Protein AF-0000000075246283 (afdb_homodimer)

pLDDT: mean 89.33, std 13.68, range [34.28, 98.88]

Secondary structure (DSSP, 8-state):
-EEETTEEEBP--GGGGGSHHHHHHHHHHHHT--HHHHHHHHHTHHHHGGGHHHHHHHHHHHHHTBHHHHGGGSSPPTTS-TTS----SSGGG--TTSHHHHHHHHHHHHHHHHHHH----STT-HHHHHHHHHHHHTBTS-SSGGGTTSPP-B--HHHHHHHHHHHHHHHHHHHHH-TT--HHHHHHHHHHHHHHHHHHHHHHHTTTB-----/-EEETTEEEBP--GGGGGSHHHHHHHHHHHHT--HHHHHHHHHTHHHHGGGHHHHHHHHHHHHHTBHHHHGGGSSPPTT--TTS----SSGGG--TTSHHHHHHHHHHHHHHHHHHH----STT-HHHHHHHHHHHHTBTS-SSGGGTTSPP-B--HHHHHHHHHHHHHHHHHHHHH-TT--HHHHHHHHHHHHHHHHHHHHHHHTTTB-----

Nearest PDB structures (foldseek):
  3zh0-assembly2_D  TM=7.735E-01  e=6.546E-05  Methanosarcina acetivorans C2A
  3zjl-assembly1_B  TM=7.584E-01  e=5.214E-05  Methanosarcina acetivorans
  2vee-assembly2_B  TM=7.796E-01  e=9.860E-05  Methanosarcina acetivorans
  3qzz-assembly1_A-2  TM=7.959E-01  e=1.702E-04  Methanosarcina acetivorans
  4uiq-assembly2_A  TM=7.794E-01  e=7.437E-03  Bordetella pertussis Tohama I

Organism: NCBI:txid1955775

Structure (mmCIF, N/CA/C/O backbone):
data_AF-0000000075246283-model_v1
#
loop_
_entity.id
_entity.type
_entity.pdbx_description
1 polymer 'Globin-sensor domain-containing protein'
#
loop_
_atom_site.group_PDB
_atom_site.id
_atom_site.type_symbol
_atom_site.label_atom_id
_atom_site.label_alt_id
_atom_site.label_comp_id
_atom_site.label_asym_id
_atom_site.label_entity_id
_atom_site.label_seq_id
_atom_site.pdbx_PDB_ins_code
_atom_site.Cartn_x
_atom_site.Cartn_y
_atom_site.Cartn_z
_atom_site.occupancy
_atom_site.B_iso_or_equiv
_atom_site.auth_seq_id
_atom_site.auth_comp_id
_atom_site.auth_asym_id
_atom_site.auth_atom_id
_atom_site.pdbx_PDB_model_num
ATOM 1 N N . MET A 1 1 ? -0.296 -26.469 11.656 1 35.47 1 MET A N 1
ATOM 2 C CA . MET A 1 1 ? 0.487 -26.328 10.43 1 35.47 1 MET A CA 1
ATOM 3 C C . MET A 1 1 ? 0.631 -27.672 9.719 1 35.47 1 MET A C 1
ATOM 5 O O . MET A 1 1 ? 1.103 -28.641 10.305 1 35.47 1 MET A O 1
ATOM 9 N N . THR A 1 2 ? -0.281 -28 8.938 1 34.53 2 THR A N 1
ATOM 10 C CA . THR A 1 2 ? -0.18 -29.297 8.281 1 34.53 2 THR A CA 1
ATOM 11 C C . THR A 1 2 ? 0.897 -29.266 7.195 1 34.53 2 THR A C 1
ATOM 13 O O . THR A 1 2 ? 0.958 -28.344 6.395 1 34.53 2 THR A O 1
ATOM 16 N N . VAL A 1 3 ? 2.07 -29.891 7.414 1 41.59 3 VAL A N 1
ATOM 17 C CA . VAL A 1 3 ? 3.131 -30.078 6.43 1 41.59 3 VAL A CA 1
ATOM 18 C C . VAL A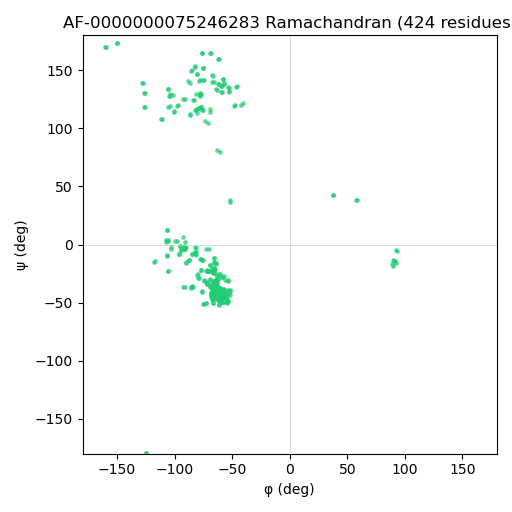 1 3 ? 2.615 -30.953 5.285 1 41.59 3 VAL A C 1
ATOM 20 O O . VAL A 1 3 ? 2.232 -32.094 5.492 1 41.59 3 VAL A O 1
ATOM 23 N N . ILE A 1 4 ? 1.888 -30.484 4.293 1 43.34 4 ILE A N 1
ATOM 24 C CA . ILE A 1 4 ? 1.606 -31.281 3.1 1 43.34 4 ILE A CA 1
ATOM 25 C C . ILE A 1 4 ? 2.725 -31.078 2.078 1 43.34 4 ILE A C 1
ATOM 27 O O . ILE A 1 4 ? 3.115 -29.953 1.78 1 43.34 4 ILE A O 1
ATOM 31 N N . THR A 1 5 ? 3.119 -32.312 1.362 1 48 5 THR A N 1
ATOM 32 C CA . THR A 1 5 ? 4.078 -32.5 0.28 1 48 5 THR A CA 1
ATOM 33 C C . THR A 1 5 ? 5.293 -31.594 0.461 1 48 5 THR A C 1
ATOM 35 O O . THR A 1 5 ? 5.695 -30.906 -0.47 1 48 5 THR A O 1
ATOM 38 N N . GLY A 1 6 ? 5.812 -31.484 1.699 1 59.97 6 GLY A N 1
ATOM 39 C CA . GLY A 1 6 ? 7.066 -30.812 1.988 1 59.97 6 GLY A CA 1
ATOM 40 C C . GLY A 1 6 ? 6.902 -29.328 2.266 1 59.97 6 GLY A C 1
ATOM 41 O O . GLY A 1 6 ? 7.875 -28.625 2.568 1 59.97 6 GLY A O 1
ATOM 42 N N . ARG A 1 7 ? 5.766 -28.859 1.871 1 71.5 7 ARG A N 1
ATOM 43 C CA . ARG A 1 7 ? 5.488 -27.453 2.201 1 71.5 7 ARG A CA 1
ATOM 44 C C . ARG A 1 7 ? 4.508 -27.359 3.367 1 71.5 7 ARG A C 1
ATOM 46 O O . ARG A 1 7 ? 3.596 -28.172 3.49 1 71.5 7 ARG A O 1
ATOM 53 N N . THR A 1 8 ? 4.863 -26.594 4.324 1 86.12 8 THR A N 1
ATOM 54 C CA . THR A 1 8 ? 3.957 -26.312 5.434 1 86.12 8 THR A CA 1
ATOM 55 C C . THR A 1 8 ? 2.877 -25.312 5.012 1 86.12 8 THR A C 1
ATOM 57 O O . THR A 1 8 ? 3.182 -24.25 4.465 1 86.12 8 THR A O 1
ATOM 60 N N . ILE A 1 9 ? 1.601 -25.812 5.039 1 94.06 9 ILE A N 1
ATOM 61 C CA . ILE A 1 9 ? 0.474 -24.938 4.766 1 94.06 9 ILE A CA 1
ATOM 62 C C . ILE A 1 9 ? -0.147 -24.469 6.078 1 94.06 9 ILE A C 1
ATOM 64 O O . ILE A 1 9 ? -0.542 -25.281 6.914 1 94.06 9 ILE A O 1
ATOM 68 N N . THR A 1 10 ? -0.148 -23.188 6.285 1 96.75 10 THR A N 1
ATOM 69 C CA . THR A 1 10 ? -0.774 -22.609 7.469 1 96.75 10 THR A CA 1
ATOM 70 C C . THR A 1 10 ? -2.273 -22.422 7.25 1 96.75 10 THR A C 1
ATOM 72 O O . THR A 1 10 ? -2.695 -21.844 6.25 1 96.75 10 THR A O 1
ATOM 75 N N . HIS A 1 11 ? -3.057 -23 8.133 1 97.25 11 HIS A N 1
ATOM 76 C CA . HIS A 1 11 ? -4.504 -22.812 8.07 1 97.25 11 HIS A CA 1
ATOM 77 C C . HIS A 1 11 ? -4.914 -21.469 8.633 1 97.25 11 HIS A C 1
ATOM 79 O O . HIS A 1 11 ? -4.492 -21.078 9.727 1 97.25 11 HIS A O 1
ATOM 85 N N . VAL A 1 12 ? -5.684 -20.703 7.879 1 97.62 12 VAL A N 1
ATOM 86 C CA . VAL A 1 12 ? -6.273 -19.453 8.305 1 97.62 12 VAL A CA 1
ATOM 87 C C . VAL A 1 12 ? -7.785 -19.484 8.086 1 97.62 12 VAL A C 1
ATOM 89 O O . VAL A 1 12 ? -8.25 -19.609 6.953 1 97.62 12 VAL A O 1
ATOM 92 N N . ASP A 1 13 ? -8.539 -19.359 9.188 1 96.31 13 ASP A N 1
ATOM 93 C CA . ASP A 1 13 ? -10 -19.25 9.102 1 96.31 13 ASP A CA 1
ATOM 94 C C . ASP A 1 13 ? -10.43 -17.859 8.672 1 96.31 13 ASP A C 1
ATOM 96 O O . ASP A 1 13 ? -10.148 -16.875 9.367 1 96.31 13 ASP A O 1
ATOM 100 N N . GLU A 1 14 ? -11.07 -17.797 7.578 1 94.12 14 GLU A N 1
ATOM 101 C CA . GLU A 1 14 ? -11.5 -16.516 7.043 1 94.12 14 GLU A CA 1
ATOM 102 C C . GLU A 1 14 ? -12.297 -15.727 8.078 1 94.12 14 GLU A C 1
ATOM 104 O O . GLU A 1 14 ? -12.117 -14.516 8.219 1 94.12 14 GLU A O 1
ATOM 109 N N . ALA A 1 15 ? -13.117 -16.359 8.82 1 95.25 15 ALA A N 1
ATOM 110 C CA . ALA A 1 15 ? -13.969 -15.719 9.812 1 95.25 15 ALA A CA 1
ATOM 111 C C . ALA A 1 15 ? -13.133 -15.133 10.945 1 95.25 15 ALA A C 1
ATOM 113 O O . ALA A 1 15 ? -13.555 -14.172 11.602 1 95.25 15 ALA A O 1
ATOM 114 N N . SER A 1 16 ? -11.969 -15.68 11.133 1 96.94 16 SER A N 1
ATOM 115 C CA . SER A 1 16 ? -11.125 -15.227 12.234 1 96.94 16 SER A CA 1
ATOM 116 C C . SER A 1 16 ? -10.484 -13.875 11.922 1 96.94 16 SER A C 1
ATOM 118 O O . SER A 1 16 ? -9.992 -13.195 12.82 1 96.94 16 SER A O 1
ATOM 120 N N . LEU A 1 17 ? -10.516 -13.438 10.719 1 96.62 17 LEU A N 1
ATOM 121 C CA . LEU A 1 17 ? -9.773 -12.258 10.297 1 96.62 17 LEU A CA 1
ATOM 122 C C . LEU A 1 17 ? -10.531 -10.984 10.641 1 96.62 17 LEU A C 1
ATOM 124 O O . LEU A 1 17 ? -10.008 -9.883 10.484 1 96.62 17 LEU A O 1
ATOM 128 N N . VAL A 1 18 ? -11.758 -11.125 11.125 1 94.94 18 VAL A N 1
ATOM 129 C CA . VAL A 1 18 ? -12.461 -9.977 11.68 1 94.94 18 VAL A CA 1
ATOM 130 C C . VAL A 1 18 ? -11.797 -9.547 12.992 1 94.94 18 VAL A C 1
ATOM 132 O O . VAL A 1 18 ? -11.766 -8.359 13.312 1 94.94 18 VAL A O 1
ATOM 135 N N . ASN A 1 19 ? -11.234 -10.516 13.656 1 97.25 19 ASN A N 1
ATOM 136 C CA . ASN A 1 19 ? -10.508 -10.25 14.891 1 97.25 19 ASN A CA 1
ATOM 137 C C . ASN A 1 19 ? -9.125 -9.672 14.617 1 97.25 19 ASN A C 1
ATOM 139 O O . ASN A 1 19 ? -8.336 -10.258 13.875 1 97.25 19 ASN A O 1
ATOM 143 N N . LEU A 1 20 ? -8.789 -8.562 15.281 1 97.81 20 LEU A N 1
ATOM 144 C CA . LEU A 1 20 ? -7.559 -7.836 14.992 1 97.81 20 LEU A CA 1
ATOM 145 C C . LEU A 1 20 ? -6.336 -8.703 15.25 1 97.81 20 LEU A C 1
ATOM 147 O O . LEU A 1 20 ? -5.418 -8.766 14.43 1 97.81 20 LEU A O 1
ATOM 151 N N . ARG A 1 21 ? -6.324 -9.383 16.375 1 97.81 21 ARG A N 1
ATOM 152 C CA . ARG A 1 21 ? -5.156 -10.18 16.734 1 97.81 21 ARG A CA 1
ATOM 153 C C . ARG A 1 21 ? -4.902 -11.273 15.695 1 97.81 21 ARG A C 1
ATOM 155 O O . ARG A 1 21 ? -3.771 -11.461 15.25 1 97.81 21 ARG A O 1
ATOM 162 N N . SER A 1 22 ? -5.945 -12.008 15.336 1 98.06 22 SER A N 1
ATOM 163 C CA . SER A 1 22 ? -5.828 -13.055 14.328 1 98.06 22 SER A CA 1
ATOM 164 C C . SER A 1 22 ? -5.402 -12.484 12.977 1 98.06 22 SER A C 1
ATOM 166 O O . SER A 1 22 ? -4.594 -13.086 12.273 1 98.06 22 SER A O 1
ATOM 168 N N . ARG A 1 23 ? -5.934 -11.359 12.711 1 98.44 23 ARG A N 1
ATOM 169 C CA . ARG A 1 23 ? -5.594 -10.688 11.461 1 98.44 23 ARG A CA 1
ATOM 170 C C . ARG A 1 23 ? -4.121 -10.289 11.438 1 98.44 23 ARG A C 1
ATOM 172 O O . ARG A 1 23 ? -3.424 -10.531 10.445 1 98.44 23 ARG A O 1
ATOM 179 N N . ILE A 1 24 ? -3.635 -9.727 12.547 1 98.81 24 ILE A N 1
ATOM 180 C CA . ILE A 1 24 ? -2.24 -9.312 12.656 1 98.81 24 ILE A CA 1
ATOM 181 C C . ILE A 1 24 ? -1.326 -10.523 12.523 1 98.81 24 ILE A C 1
ATOM 183 O O . ILE A 1 24 ? -0.302 -10.469 11.844 1 98.81 24 ILE A O 1
ATOM 187 N N . THR A 1 25 ? -1.688 -11.617 13.102 1 98.56 25 THR A N 1
ATOM 188 C CA . THR A 1 25 ? -0.912 -12.844 12.984 1 98.56 25 THR A CA 1
ATOM 189 C C . THR A 1 25 ? -0.774 -13.266 11.516 1 98.56 25 THR A C 1
ATOM 191 O O . THR A 1 25 ? 0.326 -13.57 11.055 1 98.56 25 THR A O 1
ATOM 194 N N . TYR A 1 26 ? -1.825 -13.242 10.836 1 98.56 26 TYR A N 1
ATOM 195 C CA . TYR A 1 26 ? -1.825 -13.656 9.438 1 98.56 26 TYR A CA 1
ATOM 196 C C . TYR A 1 26 ? -1.008 -12.688 8.586 1 98.56 26 TYR A C 1
ATOM 198 O O . TYR A 1 26 ? -0.135 -13.109 7.82 1 98.56 26 TYR A O 1
ATOM 206 N N . VAL A 1 27 ? -1.28 -11.359 8.711 1 98.69 27 VAL A N 1
ATOM 207 C CA . VAL A 1 27 ? -0.647 -10.383 7.832 1 98.69 27 VAL A CA 1
ATOM 208 C C . VAL A 1 27 ? 0.852 -10.328 8.117 1 98.69 27 VAL A C 1
ATOM 210 O O . VAL A 1 27 ? 1.661 -10.211 7.191 1 98.69 27 VAL A O 1
ATOM 213 N N . LYS A 1 28 ? 1.231 -10.406 9.391 1 98.69 28 LYS A N 1
ATOM 214 C CA . LYS A 1 28 ? 2.652 -10.508 9.719 1 98.69 28 LYS A CA 1
ATOM 215 C C . LYS A 1 28 ? 3.275 -11.75 9.094 1 98.69 28 LYS A C 1
ATOM 217 O O . LYS A 1 28 ? 4.375 -11.688 8.539 1 98.69 28 LYS A O 1
ATOM 222 N N . GLY A 1 29 ? 2.588 -12.852 9.234 1 98.19 29 GLY A N 1
ATOM 223 C CA . GLY A 1 29 ? 3.064 -14.086 8.633 1 98.19 29 GLY A CA 1
ATOM 224 C C . GLY A 1 29 ? 3.244 -13.984 7.129 1 98.19 29 GLY A C 1
ATOM 225 O O . GLY A 1 29 ? 4.266 -14.422 6.594 1 98.19 29 GLY A O 1
ATOM 226 N N . PHE A 1 30 ? 2.27 -13.414 6.492 1 98.56 30 PHE A N 1
ATOM 227 C CA . PHE A 1 30 ? 2.312 -13.289 5.039 1 98.56 30 PHE A CA 1
ATOM 228 C C . PHE A 1 30 ? 3.49 -12.43 4.602 1 98.56 30 PHE A C 1
ATOM 230 O O . PHE A 1 30 ? 4.18 -12.758 3.637 1 98.56 30 PHE A O 1
ATOM 237 N N . LEU A 1 31 ? 3.814 -11.359 5.344 1 98.69 31 LEU A N 1
ATOM 238 C CA . LEU A 1 31 ? 4.832 -10.391 4.949 1 98.69 31 LEU A CA 1
ATOM 239 C C . LEU A 1 31 ? 6.18 -10.727 5.582 1 98.69 31 LEU A C 1
ATOM 241 O O . LEU A 1 31 ? 7.156 -10 5.395 1 98.69 31 LEU A O 1
ATOM 245 N N . HIS A 1 32 ? 6.266 -11.797 6.398 1 98.12 32 HIS A N 1
ATOM 246 C CA . HIS A 1 32 ? 7.461 -12.148 7.156 1 98.12 32 HIS A CA 1
ATOM 247 C C . HIS A 1 32 ? 7.898 -11.008 8.07 1 98.12 32 HIS A C 1
ATOM 249 O O . HIS A 1 32 ? 9.086 -10.68 8.133 1 98.12 32 HIS A O 1
ATOM 255 N N . PHE A 1 33 ? 6.922 -10.344 8.656 1 98.75 33 PHE A N 1
ATOM 256 C CA . PHE A 1 33 ? 7.25 -9.336 9.664 1 98.75 33 PHE A CA 1
ATOM 257 C C . PHE A 1 33 ? 7.562 -9.992 11 1 98.75 33 PHE A C 1
ATOM 259 O O . PHE A 1 33 ? 6.715 -10.68 11.57 1 98.75 33 PHE A O 1
ATOM 266 N N . THR A 1 34 ? 8.711 -9.859 11.492 1 98.25 34 THR A N 1
ATOM 267 C CA . THR A 1 34 ? 9.164 -10.477 12.734 1 98.25 34 THR A CA 1
ATOM 268 C C . THR A 1 34 ? 9.703 -9.414 13.688 1 98.25 34 THR A C 1
ATOM 270 O O . THR A 1 34 ? 9.742 -8.227 13.359 1 98.25 34 THR A O 1
ATOM 273 N N . ASP A 1 35 ? 10.141 -9.859 14.805 1 97.75 35 ASP A N 1
ATOM 274 C CA . ASP A 1 35 ? 10.734 -8.969 15.789 1 97.75 35 ASP A CA 1
ATOM 275 C C . ASP A 1 35 ? 12.008 -8.32 15.25 1 97.75 35 ASP A C 1
ATOM 277 O O . ASP A 1 35 ? 12.383 -7.227 15.664 1 97.75 35 ASP A O 1
ATOM 281 N N . LYS A 1 36 ? 12.656 -8.984 14.352 1 97.94 36 LYS A N 1
ATOM 282 C CA . LYS A 1 36 ? 13.836 -8.398 13.719 1 97.94 36 LYS A CA 1
ATOM 283 C C . LYS A 1 36 ? 13.469 -7.141 12.938 1 97.94 36 LYS A C 1
ATOM 285 O O . LYS A 1 36 ? 14.203 -6.148 12.969 1 97.94 36 LYS A O 1
ATOM 290 N N . ASP A 1 37 ? 12.312 -7.207 12.258 1 98.38 37 ASP A N 1
ATOM 291 C CA . ASP A 1 37 ? 11.828 -6.016 11.57 1 98.38 37 ASP A CA 1
ATOM 292 C C . ASP A 1 37 ? 11.555 -4.883 12.555 1 98.38 37 ASP A C 1
ATOM 294 O O . ASP A 1 37 ? 11.922 -3.732 12.312 1 98.38 37 ASP A O 1
ATOM 298 N N . GLY A 1 38 ? 10.891 -5.262 13.648 1 98 38 GLY A N 1
ATOM 299 C CA . GLY A 1 38 ? 10.641 -4.273 14.688 1 98 38 GLY A CA 1
ATOM 300 C C . GLY A 1 38 ? 11.906 -3.607 15.195 1 98 38 GLY A C 1
ATOM 301 O O . GLY A 1 38 ? 11.953 -2.385 15.344 1 98 38 GLY A O 1
ATOM 302 N N . ALA A 1 39 ? 12.953 -4.383 15.406 1 97.38 39 ALA A N 1
ATOM 303 C CA . ALA A 1 39 ? 14.227 -3.863 15.898 1 97.38 39 ALA A CA 1
ATOM 304 C C . ALA A 1 39 ? 14.867 -2.93 14.867 1 97.38 39 ALA A C 1
ATOM 306 O O . ALA A 1 39 ? 15.469 -1.92 15.234 1 97.38 39 ALA A O 1
ATOM 307 N N . LEU A 1 40 ? 14.773 -3.287 13.648 1 97.12 40 LEU A N 1
ATOM 308 C CA . LEU A 1 40 ? 15.305 -2.447 12.578 1 97.12 40 LEU A CA 1
ATOM 309 C C . LEU A 1 40 ? 14.57 -1.107 12.523 1 97.12 40 LEU A C 1
ATOM 311 O O . LEU A 1 40 ? 15.203 -0.06 12.359 1 97.12 40 LEU A O 1
ATOM 315 N N . ILE A 1 41 ? 13.266 -1.114 12.703 1 96.75 41 ILE A N 1
ATOM 316 C CA . ILE A 1 41 ? 12.469 0.108 12.703 1 96.75 41 ILE A CA 1
ATOM 317 C C . ILE A 1 41 ? 12.867 0.984 13.891 1 96.75 41 ILE A C 1
ATOM 319 O O . ILE A 1 41 ? 13.047 2.195 13.742 1 96.75 41 ILE A O 1
ATOM 323 N N . GLN A 1 42 ? 13.078 0.384 14.969 1 95.38 42 GLN A N 1
ATOM 324 C CA . GLN A 1 42 ? 13.523 1.113 16.156 1 95.38 42 GLN A CA 1
ATOM 325 C C . GLN A 1 42 ? 14.898 1.726 15.93 1 95.38 42 GLN A C 1
ATOM 327 O O . GLN A 1 42 ? 15.164 2.85 16.359 1 95.38 42 GLN A O 1
ATOM 332 N N . SER A 1 43 ? 15.742 1.015 15.273 1 92.31 43 SER A N 1
ATOM 333 C CA . SER A 1 43 ? 17.109 1.479 15.047 1 92.31 43 SER A CA 1
ATOM 334 C C . SER A 1 43 ? 17.141 2.664 14.086 1 92.31 43 SER A C 1
ATOM 336 O O . SER A 1 43 ? 18.125 3.385 14.008 1 92.31 43 SER A O 1
ATOM 338 N N . ALA A 1 44 ? 16.062 2.82 13.375 1 89.19 44 ALA A N 1
ATOM 339 C CA . ALA A 1 44 ? 15.992 3.895 12.391 1 89.19 44 ALA A CA 1
ATOM 340 C C . ALA A 1 44 ? 15.633 5.223 13.047 1 89.19 44 ALA A C 1
ATOM 342 O O . ALA A 1 44 ? 15.578 6.258 12.383 1 89.19 44 ALA A O 1
ATOM 343 N N . LYS A 1 45 ? 15.391 5.203 14.289 1 90.69 45 LYS A N 1
ATOM 344 C CA . LYS A 1 45 ? 14.992 6.402 15.023 1 90.69 45 LYS A CA 1
ATOM 345 C C . LYS A 1 45 ? 15.961 7.555 14.773 1 90.69 45 LYS A C 1
ATOM 347 O O . LYS A 1 45 ? 15.531 8.688 14.523 1 90.69 45 LYS A O 1
ATOM 352 N N . ASN A 1 46 ? 17.203 7.266 14.711 1 88 46 ASN A N 1
ATOM 353 C CA . ASN A 1 46 ? 18.203 8.32 14.57 1 88 46 ASN A CA 1
ATOM 354 C C . ASN A 1 46 ? 18.266 8.852 13.141 1 88 46 ASN A C 1
ATOM 356 O O . ASN A 1 46 ? 18.766 9.953 12.906 1 88 46 ASN A O 1
ATOM 360 N N . VAL A 1 47 ? 17.812 8.078 12.234 1 86.56 47 VAL A N 1
ATOM 361 C CA . VAL A 1 47 ? 17.766 8.516 10.844 1 86.56 47 VAL A CA 1
ATOM 362 C C . VAL A 1 47 ? 16.484 9.297 10.602 1 86.56 47 VAL A C 1
ATOM 364 O O . VAL A 1 47 ? 16.484 10.312 9.891 1 86.56 47 VAL A O 1
ATOM 367 N N . ILE A 1 48 ? 15.367 8.906 11.25 1 84.06 48 ILE A N 1
ATOM 368 C CA . ILE A 1 48 ? 14.047 9.445 10.961 1 84.06 48 ILE A CA 1
ATOM 369 C C . ILE A 1 48 ? 13.828 10.727 11.766 1 84.06 48 ILE A C 1
ATOM 371 O O . ILE A 1 48 ? 13.227 11.68 11.266 1 84.06 48 ILE A O 1
ATOM 375 N N . ALA A 1 49 ? 14.336 10.734 12.961 1 87.56 49 ALA A N 1
ATOM 376 C CA . ALA A 1 49 ? 14.055 11.844 13.867 1 87.56 49 ALA A CA 1
ATOM 377 C C . ALA A 1 49 ? 14.5 13.172 13.258 1 87.56 49 ALA A C 1
ATOM 379 O O . ALA A 1 49 ? 13.719 14.125 13.195 1 87.56 49 ALA A O 1
ATOM 380 N N . PRO A 1 50 ? 15.734 13.242 12.719 1 88.19 50 PRO A N 1
ATOM 381 C CA . PRO A 1 50 ? 16.156 14.516 12.125 1 88.19 50 PRO A CA 1
ATOM 382 C C . PRO A 1 50 ? 15.352 14.875 10.875 1 88.19 50 PRO A C 1
ATOM 384 O O . PRO A 1 50 ? 15.273 16.047 10.5 1 88.19 50 PRO A O 1
ATOM 387 N N . ALA A 1 51 ? 14.734 13.883 10.273 1 87.75 51 ALA A N 1
ATOM 388 C CA . ALA A 1 51 ? 14 14.094 9.023 1 87.75 51 ALA A CA 1
ATOM 389 C C . ALA A 1 51 ? 12.539 14.438 9.297 1 87.75 51 ALA A C 1
ATOM 391 O O . ALA A 1 51 ? 11.805 14.805 8.383 1 87.75 51 ALA A O 1
ATOM 392 N N . LEU A 1 52 ? 12.109 14.422 10.539 1 90.94 52 LEU A N 1
ATOM 393 C CA . LEU A 1 52 ? 10.703 14.5 10.906 1 90.94 52 LEU A CA 1
ATOM 394 C C . LEU A 1 52 ? 10.102 15.836 10.469 1 90.94 52 LEU A C 1
ATOM 396 O O . LEU A 1 52 ? 9.062 15.867 9.805 1 90.94 52 LEU A O 1
ATOM 400 N N . PRO A 1 53 ? 10.766 16.984 10.703 1 91.06 53 PRO A N 1
ATOM 401 C CA . PRO A 1 53 ? 10.188 18.25 10.25 1 91.06 53 PRO A CA 1
ATOM 402 C C . PRO A 1 53 ? 10 18.312 8.734 1 91.06 53 PRO A C 1
ATOM 404 O O . PRO A 1 53 ? 8.984 18.812 8.258 1 91.06 53 PRO A O 1
ATOM 407 N N . THR A 1 54 ? 10.945 17.75 8.07 1 90.12 54 THR A N 1
ATOM 408 C CA . THR A 1 54 ? 10.875 17.719 6.617 1 90.12 54 THR A CA 1
ATOM 409 C C . THR A 1 54 ? 9.727 16.828 6.148 1 90.12 54 THR A C 1
ATOM 411 O O . THR A 1 54 ? 8.992 17.188 5.219 1 90.12 54 THR A O 1
ATOM 414 N N . VAL A 1 55 ? 9.578 15.727 6.785 1 92.19 55 VAL A N 1
ATOM 415 C CA . VAL A 1 55 ? 8.5 14.805 6.449 1 92.19 55 VAL A CA 1
ATOM 416 C C . VAL A 1 55 ? 7.152 15.469 6.691 1 92.19 55 VAL A C 1
ATOM 418 O O . VAL A 1 55 ? 6.273 15.445 5.824 1 92.19 55 VAL A O 1
ATOM 421 N N . LEU A 1 56 ? 6.992 16.125 7.82 1 95.44 56 LEU A N 1
ATOM 422 C CA . LEU A 1 56 ? 5.73 16.75 8.188 1 95.44 56 LEU A CA 1
ATOM 423 C C . LEU A 1 56 ? 5.387 17.875 7.219 1 95.44 56 LEU A C 1
ATOM 425 O O . LEU A 1 56 ? 4.258 17.953 6.73 1 95.44 56 LEU A O 1
ATOM 429 N N . ASP A 1 57 ? 6.383 18.641 6.887 1 95.5 57 ASP A N 1
ATOM 430 C CA . ASP A 1 57 ? 6.152 19.734 5.941 1 95.5 57 ASP A CA 1
ATOM 431 C C . ASP A 1 57 ? 5.785 19.203 4.559 1 95.5 57 ASP A C 1
ATOM 433 O O . ASP A 1 57 ? 4.883 19.719 3.902 1 95.5 57 ASP A O 1
ATOM 437 N N . ALA A 1 58 ? 6.492 18.203 4.16 1 95.62 58 ALA A N 1
ATOM 438 C CA . ALA A 1 58 ? 6.219 17.609 2.852 1 95.62 58 ALA A CA 1
ATOM 439 C C . ALA A 1 58 ? 4.805 17.047 2.789 1 95.62 58 ALA A C 1
ATOM 441 O O . ALA A 1 58 ? 4.082 17.266 1.815 1 95.62 58 ALA A O 1
ATOM 442 N N . VAL A 1 59 ? 4.434 16.344 3.818 1 97.12 59 VAL A N 1
ATOM 443 C CA . VAL A 1 59 ? 3.129 15.695 3.875 1 97.12 59 VAL A CA 1
ATOM 444 C C . VAL A 1 59 ? 2.023 16.75 3.799 1 97.12 59 VAL A C 1
ATOM 446 O O . VAL A 1 59 ? 1.127 16.656 2.957 1 97.12 59 VAL A O 1
ATOM 449 N N . TYR A 1 60 ? 2.084 17.75 4.613 1 97 60 TYR A N 1
ATOM 450 C CA . TYR A 1 60 ? 0.967 18.672 4.68 1 97 60 TYR A CA 1
ATOM 451 C C . TYR A 1 60 ? 1.021 19.672 3.525 1 97 60 TYR A C 1
ATOM 453 O O . TYR A 1 60 ? -0.014 20.172 3.078 1 97 60 TYR A O 1
ATOM 461 N N . THR A 1 61 ? 2.236 19.938 2.988 1 96.88 61 THR A N 1
ATOM 462 C CA . THR A 1 61 ? 2.275 20.641 1.71 1 96.88 61 THR A CA 1
ATOM 463 C C . THR A 1 61 ? 1.514 19.859 0.642 1 96.88 61 THR A C 1
ATOM 465 O O . THR A 1 61 ? 0.724 20.438 -0.109 1 96.88 61 THR A O 1
ATOM 468 N N . ARG A 1 62 ? 1.695 18.578 0.636 1 97.38 62 ARG A N 1
ATOM 469 C CA . ARG A 1 62 ? 1.049 17.734 -0.363 1 97.38 62 ARG A CA 1
ATOM 470 C C . ARG A 1 62 ? -0.461 17.703 -0.15 1 97.38 62 ARG A C 1
ATOM 472 O O . ARG A 1 62 ? -1.232 17.891 -1.093 1 97.38 62 ARG A O 1
ATOM 479 N N . LEU A 1 63 ? -0.884 17.5 1.053 1 97.69 63 LEU A N 1
ATOM 480 C CA . LEU A 1 63 ? -2.301 17.391 1.385 1 97.69 63 LEU A CA 1
ATOM 481 C C . LEU A 1 63 ? -3.025 18.703 1.096 1 97.69 63 LEU A C 1
ATOM 483 O O . LEU A 1 63 ? -4.195 18.703 0.707 1 97.69 63 LEU A O 1
ATOM 487 N N . LEU A 1 64 ? -2.35 19.812 1.242 1 97.06 64 LEU A N 1
ATOM 488 C CA . LEU A 1 64 ? -2.963 21.109 1.035 1 97.06 64 LEU A CA 1
ATOM 489 C C . LEU A 1 64 ? -2.93 21.5 -0.439 1 97.06 64 LEU A C 1
ATOM 491 O O . LEU A 1 64 ? -3.588 22.469 -0.846 1 97.06 64 LEU A O 1
ATOM 495 N N . SER A 1 65 ? -2.23 20.734 -1.29 1 96.94 65 SER A N 1
ATOM 496 C CA . SER A 1 65 ? -2.084 21.062 -2.705 1 96.94 65 SER A CA 1
ATOM 497 C C . SER A 1 65 ? -3.301 20.609 -3.506 1 96.94 65 SER A C 1
ATOM 499 O O . SER A 1 65 ? -3.418 20.922 -4.691 1 96.94 65 SER A O 1
ATOM 501 N N . PHE A 1 66 ? -4.207 19.891 -2.92 1 97.75 66 PHE A N 1
ATOM 502 C CA . PHE A 1 66 ? -5.469 19.484 -3.525 1 97.75 66 PHE A CA 1
ATOM 503 C C . PHE A 1 66 ? -6.645 19.875 -2.641 1 97.75 66 PHE A C 1
ATOM 505 O O . PHE A 1 66 ? -6.637 19.625 -1.435 1 97.75 66 PHE A O 1
ATOM 512 N N . ASP A 1 67 ? -7.664 20.516 -3.166 1 96.94 67 ASP A N 1
ATOM 513 C CA . ASP A 1 67 ? -8.789 20.938 -2.342 1 96.94 67 ASP A CA 1
ATOM 514 C C . ASP A 1 67 ? -9.531 19.75 -1.755 1 96.94 67 ASP A C 1
ATOM 516 O O . ASP A 1 67 ? -10.086 19.828 -0.659 1 96.94 67 ASP A O 1
ATOM 520 N N . ILE A 1 68 ? -9.531 18.625 -2.463 1 96.5 68 ILE A N 1
ATOM 521 C CA . ILE A 1 68 ? -10.266 17.438 -2.043 1 96.5 68 ILE A CA 1
ATOM 522 C C . ILE A 1 68 ? -9.656 16.875 -0.756 1 96.5 68 ILE A C 1
ATOM 524 O O . ILE A 1 68 ? -10.359 16.297 0.068 1 96.5 68 ILE A O 1
ATOM 528 N N . THR A 1 69 ? -8.352 17.016 -0.543 1 97.06 69 THR A N 1
ATOM 529 C CA . THR A 1 69 ? -7.738 16.594 0.711 1 97.06 69 THR A CA 1
ATOM 530 C C . THR A 1 69 ? -7.688 17.75 1.701 1 97.06 69 THR A C 1
ATOM 532 O O . THR A 1 69 ? -7.91 17.562 2.898 1 97.06 69 THR A O 1
ATOM 535 N N . ALA A 1 70 ? -7.457 18.969 1.259 1 96 70 ALA A N 1
ATOM 536 C CA . ALA A 1 70 ? -7.324 20.141 2.115 1 96 70 ALA A CA 1
ATOM 537 C C . ALA A 1 70 ? -8.617 20.422 2.867 1 96 70 ALA A C 1
ATOM 539 O O . ALA A 1 70 ? -8.594 20.906 3.998 1 96 70 ALA A O 1
ATOM 540 N N . LYS A 1 71 ? -9.719 20.125 2.285 1 93.81 71 LYS A N 1
ATOM 541 C CA . LYS A 1 71 ? -11.016 20.453 2.855 1 93.81 71 LYS A CA 1
ATOM 542 C C . LYS A 1 71 ? -11.203 19.812 4.227 1 93.81 71 LYS A C 1
ATOM 544 O O . LYS A 1 71 ? -11.898 20.359 5.086 1 93.81 71 LYS A O 1
ATOM 549 N N . SER A 1 72 ? -10.547 18.672 4.473 1 91.5 72 SER A N 1
ATOM 550 C CA . SER A 1 72 ? -10.648 17.969 5.746 1 91.5 72 SER A CA 1
ATOM 551 C C . SER A 1 72 ? -10.047 18.797 6.883 1 91.5 72 SER A C 1
ATOM 553 O O . SER A 1 72 ? -10.312 18.531 8.055 1 91.5 72 SER A O 1
ATOM 555 N N . PHE A 1 73 ? -9.25 19.844 6.52 1 93.19 73 PHE A N 1
ATOM 556 C CA . PHE A 1 73 ? -8.516 20.578 7.539 1 93.19 73 PHE A CA 1
ATOM 557 C C . PHE A 1 73 ? -9.133 21.953 7.762 1 93.19 73 PHE A C 1
ATOM 559 O O . PHE A 1 73 ? -8.609 22.75 8.539 1 93.19 73 PHE A O 1
ATOM 566 N N . VAL A 1 74 ? -10.211 22.234 7.102 1 91.75 74 VAL A N 1
ATOM 567 C CA . VAL A 1 74 ? -10.844 23.547 7.207 1 91.75 74 VAL A CA 1
ATOM 568 C C . VAL A 1 74 ? -11.586 23.656 8.539 1 91.75 74 VAL A C 1
ATOM 570 O O . VAL A 1 74 ? -11.375 24.594 9.297 1 91.75 74 VAL A O 1
ATOM 573 N N . PRO A 1 75 ? -12.43 22.656 8.844 1 88.19 75 PRO A N 1
ATOM 574 C CA . PRO A 1 75 ? -13.133 22.781 10.125 1 88.19 75 PRO A CA 1
ATOM 575 C C . PRO A 1 75 ? -12.211 22.625 11.328 1 88.19 75 PRO A C 1
ATOM 577 O O . PRO A 1 75 ? -11.055 22.203 11.18 1 88.19 75 PRO A O 1
ATOM 580 N N . ARG A 1 76 ? -12.75 23.031 12.383 1 85 76 ARG A N 1
ATOM 581 C CA . ARG A 1 76 ? -12.023 22.797 13.625 1 85 76 ARG A CA 1
ATOM 582 C C . ARG A 1 76 ? -11.664 21.312 13.773 1 85 76 ARG A C 1
ATOM 584 O O . ARG A 1 76 ? -12.484 20.438 13.492 1 85 76 ARG A O 1
ATOM 591 N N . GLN A 1 77 ? -10.391 21.125 14.18 1 83.38 77 GLN A N 1
ATOM 592 C CA . GLN A 1 77 ? -9.891 19.766 14.281 1 83.38 77 GLN A CA 1
ATOM 593 C C . GLN A 1 77 ? -10.305 19.109 15.602 1 83.38 77 GLN A C 1
ATOM 595 O O . GLN A 1 77 ? -10.508 19.812 16.594 1 83.38 77 GLN A O 1
ATOM 600 N N . PRO A 1 78 ? -10.359 17.812 15.445 1 73 78 PRO A N 1
ATOM 601 C CA . PRO A 1 78 ? -10.695 17.109 16.688 1 73 78 PRO A CA 1
ATOM 602 C C . PRO A 1 78 ? -9.688 17.391 17.812 1 73 78 PRO A C 1
ATOM 604 O O . PRO A 1 78 ? -8.492 17.531 17.547 1 73 78 PRO A O 1
ATOM 607 N N . GLU A 1 79 ? -10.031 17.625 18.969 1 71.5 79 GLU A N 1
ATOM 608 C CA . GLU A 1 79 ? -9.227 17.766 20.172 1 71.5 79 GLU A CA 1
ATOM 609 C C . GLU A 1 79 ? -8.836 19.234 20.406 1 71.5 79 GLU A C 1
ATOM 611 O O . GLU A 1 79 ? -8.234 19.562 21.422 1 71.5 79 GLU A O 1
ATOM 616 N N . GLN A 1 80 ? -9.031 20.016 19.234 1 74.56 80 GLN A N 1
ATOM 617 C CA . GLN A 1 80 ? -8.781 21.438 19.438 1 74.56 80 GLN A CA 1
ATOM 618 C C . GLN A 1 80 ? -9.812 22.031 20.391 1 74.56 80 GLN A C 1
ATOM 620 O O . GLN A 1 80 ? -10.977 21.625 20.406 1 74.56 80 GLN A O 1
ATOM 625 N N . ASN A 1 81 ? -9.242 22.891 21.219 1 68.75 81 ASN A N 1
ATOM 626 C CA . ASN A 1 81 ? -10.133 23.578 22.156 1 68.75 81 ASN A CA 1
ATOM 627 C C . ASN A 1 81 ? -11.148 24.453 21.422 1 68.75 81 ASN A C 1
ATOM 629 O O . ASN A 1 81 ? -10.805 25.094 20.422 1 68.75 81 ASN A O 1
ATOM 633 N N . ALA A 1 82 ? -12.422 24.344 21.812 1 63.56 82 ALA A N 1
ATOM 634 C CA . ALA A 1 82 ? -13.531 25.094 21.219 1 63.56 82 ALA A CA 1
ATOM 635 C C . ALA A 1 82 ? -13.25 26.594 21.219 1 63.56 82 ALA A C 1
ATOM 637 O O . ALA A 1 82 ? -13.789 27.328 20.391 1 63.56 82 ALA A O 1
ATOM 638 N N . LYS A 1 83 ? -12.57 27 22.125 1 63.09 83 LYS A N 1
ATOM 639 C CA . LYS A 1 83 ? -12.359 28.438 22.281 1 63.09 83 LYS A CA 1
ATOM 640 C C . LYS A 1 83 ? -11.336 28.953 21.281 1 63.09 83 LYS A C 1
ATOM 642 O O . LYS A 1 83 ? -11.18 30.172 21.109 1 63.09 83 LYS A O 1
ATOM 647 N N . ASP A 1 84 ? -10.609 28.016 20.625 1 60.44 84 ASP A N 1
ATOM 648 C CA . ASP A 1 84 ? -9.57 28.453 19.719 1 60.44 84 ASP A CA 1
ATOM 649 C C . ASP A 1 84 ? -10.156 28.812 18.344 1 60.44 84 ASP A C 1
ATOM 651 O O . ASP A 1 84 ? -11.039 28.125 17.844 1 60.44 84 ASP A O 1
ATOM 655 N N . PRO A 1 85 ? -10.109 30.062 17.859 1 62.41 85 PRO A N 1
ATOM 656 C CA . PRO A 1 85 ? -10.594 30.516 16.562 1 62.41 85 PRO A CA 1
ATOM 657 C C . PRO A 1 85 ? -10.062 29.688 15.398 1 62.41 85 PRO A C 1
ATOM 659 O O . PRO A 1 85 ? -9.883 30.188 14.289 1 62.41 85 PRO A O 1
ATOM 662 N N . ALA A 1 86 ? -9.945 28.453 15.562 1 64.62 86 ALA A N 1
ATOM 663 C CA . ALA A 1 86 ? -9 27.797 14.672 1 64.62 86 ALA A CA 1
ATOM 664 C C . ALA A 1 86 ? -9.703 27.266 13.422 1 64.62 86 ALA A C 1
ATOM 666 O O . ALA A 1 86 ? -9.055 26.734 12.516 1 64.62 86 ALA A O 1
ATOM 667 N N . ALA A 1 87 ? -11 27.625 13.32 1 76.25 87 ALA A N 1
ATOM 668 C CA . ALA A 1 87 ? -11.57 27.141 12.062 1 76.25 87 ALA A CA 1
ATOM 669 C C . ALA A 1 87 ? -11.203 28.078 10.906 1 76.25 87 ALA A C 1
ATOM 671 O O . ALA A 1 87 ? -11.156 29.297 11.078 1 76.25 87 ALA A O 1
ATOM 672 N N . ALA A 1 88 ? -10.68 27.469 9.82 1 82.19 88 ALA A N 1
ATOM 673 C CA . ALA A 1 88 ? -10.477 28.234 8.594 1 82.19 88 ALA A CA 1
ATOM 674 C C . ALA A 1 88 ? -11.797 28.469 7.867 1 82.19 88 ALA A C 1
ATOM 676 O O . ALA A 1 88 ? -12.75 27.688 8.023 1 82.19 88 ALA A O 1
ATOM 677 N N . ALA A 1 89 ? -11.867 29.547 7.137 1 82.62 89 ALA A N 1
ATOM 678 C CA . ALA A 1 89 ? -13.062 29.828 6.352 1 82.62 89 ALA A CA 1
ATOM 679 C C . ALA A 1 89 ? -13.086 29.016 5.059 1 82.62 89 ALA A C 1
ATOM 681 O O . ALA A 1 89 ? -14.148 28.75 4.5 1 82.62 89 ALA A O 1
ATOM 682 N N . SER A 1 90 ? -11.875 28.703 4.562 1 90.38 90 SER A N 1
ATOM 683 C CA . SER A 1 90 ? -11.734 27.969 3.309 1 90.38 90 SER A CA 1
ATOM 684 C C . SER A 1 90 ? -10.359 27.312 3.207 1 90.38 90 SER A C 1
ATOM 686 O O . SER A 1 90 ? -9.484 27.562 4.031 1 90.38 90 SER A O 1
ATOM 688 N N . VAL A 1 91 ? -10.266 26.484 2.213 1 92.62 91 VAL A N 1
ATOM 689 C CA . VAL A 1 91 ? -8.992 25.812 1.968 1 92.62 91 VAL A CA 1
ATOM 690 C C . VAL A 1 91 ? -7.914 26.859 1.657 1 92.62 91 VAL A C 1
ATOM 692 O O . VAL A 1 91 ? -6.738 26.656 1.967 1 92.62 91 VAL A O 1
ATOM 695 N N . ALA A 1 92 ? -8.266 28 1.172 1 91.25 92 ALA A N 1
ATOM 696 C CA . ALA A 1 92 ? -7.336 29.047 0.774 1 91.25 92 ALA A CA 1
ATOM 697 C C . ALA A 1 92 ? -6.621 29.641 1.987 1 91.25 92 ALA A C 1
ATOM 699 O O . ALA A 1 92 ? -5.527 30.188 1.863 1 91.25 92 ALA A O 1
ATOM 700 N N . GLU A 1 93 ? -7.227 29.484 3.137 1 9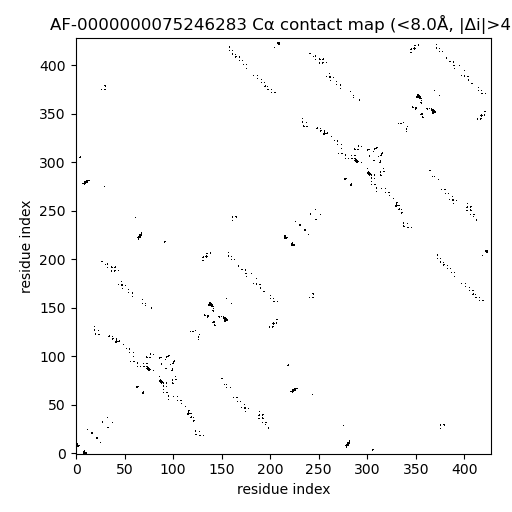1.56 93 GLU A N 1
ATOM 701 C CA . GLU A 1 93 ? -6.66 30.062 4.352 1 91.56 93 GLU A CA 1
ATOM 702 C C . GLU A 1 93 ? -5.664 29.109 5.008 1 91.56 93 GLU A C 1
ATOM 704 O O . GLU A 1 93 ? -4.906 29.516 5.895 1 91.56 93 GLU A O 1
ATOM 709 N N . LEU A 1 94 ? -5.688 27.969 4.578 1 93.81 94 LEU A N 1
ATOM 710 C CA . LEU A 1 94 ? -4.816 26.969 5.191 1 93.81 94 LEU A CA 1
ATOM 711 C C . LEU A 1 94 ? -3.369 27.172 4.75 1 93.81 94 LEU A C 1
ATOM 713 O O . LEU A 1 94 ? -3.111 27.547 3.605 1 93.81 94 LEU A O 1
ATOM 717 N N . SER A 1 95 ? -2.463 26.984 5.66 1 93.62 95 SER A N 1
ATOM 718 C CA . SER A 1 95 ? -1.017 27.016 5.469 1 93.62 95 SER A CA 1
ATOM 719 C C . SER A 1 95 ? -0.307 26.094 6.457 1 93.62 95 SER A C 1
ATOM 721 O O . SER A 1 95 ? -0.939 25.547 7.355 1 93.62 95 SER A O 1
ATOM 723 N N . LEU A 1 96 ? 0.977 25.969 6.254 1 94.12 96 LEU A N 1
ATOM 724 C CA . LEU A 1 96 ? 1.736 25.078 7.121 1 94.12 96 LEU A CA 1
ATOM 725 C C . LEU A 1 96 ? 1.754 25.594 8.555 1 94.12 96 LEU A C 1
ATOM 727 O O . LEU A 1 96 ? 1.956 24.812 9.5 1 94.12 96 LEU A O 1
ATOM 731 N N . ASP A 1 97 ? 1.506 26.922 8.703 1 92.75 97 ASP A N 1
ATOM 732 C CA . ASP A 1 97 ? 1.57 27.516 10.039 1 92.75 97 ASP A CA 1
ATOM 733 C C . ASP A 1 97 ? 0.172 27.75 10.602 1 92.75 97 ASP A C 1
ATOM 735 O O . ASP A 1 97 ? 0.023 28.281 11.703 1 92.75 97 ASP A O 1
ATOM 739 N N . HIS A 1 98 ? -0.875 27.438 9.805 1 92.5 98 HIS A N 1
ATOM 740 C CA . HIS A 1 98 ? -2.23 27.547 10.328 1 92.5 98 HIS A CA 1
ATOM 741 C C . HIS A 1 98 ? -2.418 26.672 11.562 1 92.5 98 HIS A C 1
ATOM 743 O O . HIS A 1 98 ? -1.948 25.531 11.586 1 92.5 98 HIS A O 1
ATOM 749 N N . PRO A 1 99 ? -3.18 27.125 12.586 1 91.69 99 PRO A N 1
ATOM 750 C CA . PRO A 1 99 ? -3.336 26.375 13.828 1 91.69 99 PRO A CA 1
ATOM 751 C C . PRO A 1 99 ? -3.879 24.969 13.602 1 91.69 99 PRO A C 1
ATOM 753 O O . PRO A 1 99 ? -3.426 24.016 14.234 1 91.69 99 PRO A O 1
ATOM 756 N N . ASN A 1 100 ? -4.836 24.766 12.664 1 92.19 100 ASN A N 1
ATOM 757 C CA . ASN A 1 100 ? -5.363 23.453 12.344 1 92.19 100 ASN A CA 1
ATOM 758 C C . ASN A 1 100 ? -4.266 22.516 11.836 1 92.19 100 ASN A C 1
ATOM 760 O O . ASN A 1 100 ? -4.23 21.344 12.203 1 92.19 100 ASN A O 1
ATOM 764 N N . ILE A 1 101 ? -3.361 23.031 11 1 94.12 101 ILE A N 1
ATOM 765 C CA . ILE A 1 101 ? -2.314 22.234 10.383 1 94.12 101 ILE A CA 1
ATOM 766 C C . ILE A 1 101 ? -1.218 21.938 11.398 1 94.12 101 ILE A C 1
ATOM 768 O O . ILE A 1 101 ? -0.696 20.812 11.453 1 94.12 101 ILE A O 1
ATOM 772 N N . VAL A 1 102 ? -0.875 22.938 12.211 1 92.44 102 VAL A N 1
ATOM 773 C CA . VAL A 1 102 ? 0.11 22.719 13.266 1 92.44 102 VAL A CA 1
ATOM 774 C C . VAL A 1 102 ? -0.367 21.609 14.203 1 92.44 102 VAL A C 1
ATOM 776 O O . VAL A 1 102 ? 0.412 20.734 14.586 1 92.44 102 VAL A O 1
ATOM 779 N N . HIS A 1 103 ? -1.622 21.656 14.516 1 91.31 103 HIS A N 1
ATOM 780 C CA . HIS A 1 103 ? -2.221 20.625 15.352 1 91.31 103 HIS A CA 1
ATOM 781 C C . HIS A 1 103 ? -2.094 19.25 14.703 1 91.31 103 HIS A C 1
ATOM 783 O O . HIS A 1 103 ? -1.677 18.281 15.352 1 91.31 103 HIS A O 1
ATOM 789 N N . ARG A 1 104 ? -2.445 19.188 13.484 1 93.31 104 ARG A N 1
ATOM 790 C CA . ARG A 1 104 ? -2.406 17.922 12.758 1 93.31 104 ARG A CA 1
ATOM 791 C C . ARG A 1 104 ? -0.972 17.438 12.578 1 93.31 104 ARG A C 1
ATOM 793 O O . ARG A 1 104 ? -0.709 16.234 12.586 1 93.31 104 ARG A O 1
ATOM 800 N N . LYS A 1 105 ? -0.042 18.359 12.344 1 94 105 LYS A N 1
ATOM 801 C CA . LYS A 1 105 ? 1.373 18 12.289 1 94 105 LYS A CA 1
ATOM 802 C C . LYS A 1 105 ? 1.822 17.312 13.578 1 94 105 LYS A C 1
ATOM 804 O O . LYS A 1 105 ? 2.557 16.328 13.539 1 94 105 LYS A O 1
ATOM 809 N N . ASP A 1 106 ? 1.362 17.844 14.633 1 92.81 106 ASP A N 1
ATOM 810 C CA . ASP A 1 106 ? 1.714 17.25 15.922 1 92.81 106 ASP A CA 1
ATOM 811 C C . ASP A 1 106 ? 1.189 15.82 16.031 1 92.81 106 ASP A C 1
ATOM 813 O O . ASP A 1 106 ? 1.882 14.938 16.547 1 92.81 106 ASP A O 1
ATOM 817 N N . PHE A 1 107 ? -0.01 15.617 15.586 1 92 107 PHE A N 1
ATOM 818 C CA . PHE A 1 107 ? -0.59 14.281 15.625 1 92 107 PHE A CA 1
ATOM 819 C C . PHE A 1 107 ? 0.196 13.328 14.742 1 92 107 PHE A C 1
ATOM 821 O O . PHE A 1 107 ? 0.504 12.203 15.148 1 92 107 PHE A O 1
ATOM 828 N N . LEU A 1 108 ? 0.525 13.75 13.57 1 93.94 108 LEU A N 1
ATOM 829 C CA . LEU A 1 108 ? 1.292 12.898 12.664 1 93.94 108 LEU A CA 1
ATOM 830 C C . LEU A 1 108 ? 2.688 12.633 13.219 1 93.94 108 LEU A C 1
ATOM 832 O O . LEU A 1 108 ? 3.209 11.523 13.094 1 93.94 108 LEU A O 1
ATOM 836 N N . LYS A 1 109 ? 3.264 13.648 13.797 1 93.94 109 LYS A N 1
ATOM 837 C CA . LYS A 1 109 ? 4.547 13.469 14.469 1 93.94 109 LYS A CA 1
ATOM 838 C C . LYS A 1 109 ? 4.469 12.359 15.508 1 93.94 109 LYS A C 1
ATOM 840 O O . LYS A 1 109 ? 5.32 11.469 15.539 1 93.94 109 LYS A O 1
ATOM 845 N N . ASN A 1 110 ? 3.496 12.422 16.328 1 93.62 110 ASN A N 1
ATOM 846 C CA . ASN A 1 110 ? 3.328 11.414 17.375 1 93.62 110 ASN A CA 1
ATOM 847 C C . ASN A 1 110 ? 3.131 10.023 16.766 1 93.62 110 ASN A C 1
ATOM 849 O O . ASN A 1 110 ? 3.639 9.031 17.312 1 93.62 110 ASN A O 1
ATOM 853 N N . TYR A 1 111 ? 2.42 9.945 15.734 1 94.69 111 TYR A N 1
ATOM 854 C CA . TYR A 1 111 ? 2.234 8.688 15.016 1 94.69 111 TYR A CA 1
ATOM 855 C C . TYR A 1 111 ? 3.568 8.133 14.539 1 94.69 111 TYR A C 1
ATOM 857 O O . TYR A 1 111 ? 3.883 6.965 14.781 1 94.69 111 TYR A O 1
ATOM 865 N N . LEU A 1 112 ? 4.383 8.961 13.898 1 93.31 112 LEU A N 1
ATOM 866 C CA . LEU A 1 112 ? 5.672 8.531 13.367 1 93.31 112 LEU A CA 1
ATOM 867 C C . LEU A 1 112 ? 6.625 8.148 14.492 1 93.31 112 LEU A C 1
ATOM 869 O O . LEU A 1 112 ? 7.336 7.145 14.391 1 93.31 112 LEU A O 1
ATOM 873 N N . VAL A 1 113 ? 6.602 8.875 15.539 1 92.19 113 VAL A N 1
ATOM 874 C CA . VAL A 1 113 ? 7.426 8.57 16.703 1 92.19 113 VAL A CA 1
ATOM 875 C C . VAL A 1 113 ? 6.992 7.23 17.297 1 92.19 113 VAL A C 1
ATOM 877 O O . VAL A 1 113 ? 7.836 6.41 17.672 1 92.19 113 VAL A O 1
ATOM 880 N N . ARG A 1 114 ? 5.695 7.035 17.359 1 94.12 114 ARG A N 1
ATOM 881 C CA . ARG A 1 114 ? 5.184 5.777 17.891 1 94.12 114 ARG A CA 1
ATOM 882 C C . ARG A 1 114 ? 5.652 4.598 17.047 1 94.12 114 ARG A C 1
ATOM 884 O O . ARG A 1 114 ? 6 3.543 17.578 1 94.12 114 ARG A O 1
ATOM 891 N N . LEU A 1 115 ? 5.707 4.746 15.781 1 95 115 LEU A N 1
ATOM 892 C CA . LEU A 1 115 ? 6.156 3.678 14.898 1 95 115 LEU A CA 1
ATOM 893 C C . LEU A 1 115 ? 7.59 3.271 15.219 1 95 115 LEU A C 1
ATOM 895 O O . LEU A 1 115 ? 7.906 2.08 15.281 1 95 115 LEU A O 1
ATOM 899 N N . VAL A 1 116 ? 8.484 4.219 15.484 1 93.56 116 VAL A N 1
ATOM 900 C CA . VAL A 1 116 ? 9.906 3.906 15.609 1 93.56 116 VAL A CA 1
ATOM 901 C C . VAL A 1 116 ? 10.258 3.684 17.078 1 93.56 116 VAL A C 1
ATOM 903 O O . VAL A 1 116 ? 11.383 3.301 17.406 1 93.56 116 VAL A O 1
ATOM 906 N N . SER A 1 117 ? 9.266 3.91 18 1 94.31 117 SER A N 1
ATOM 907 C CA . SER A 1 117 ? 9.562 3.781 19.438 1 94.31 117 SER A CA 1
ATOM 908 C C . SER A 1 117 ? 8.945 2.514 20.016 1 94.31 117 SER A C 1
ATOM 910 O O . SER A 1 117 ? 9.188 2.172 21.172 1 94.31 117 SER A O 1
ATOM 912 N N . ASN A 1 118 ? 8.086 1.842 19.203 1 96.38 118 ASN A N 1
ATOM 913 C CA . ASN A 1 118 ? 7.445 0.639 19.719 1 96.38 118 ASN A CA 1
ATOM 914 C C . ASN A 1 118 ? 8.469 -0.435 20.078 1 96.38 118 ASN A C 1
ATOM 916 O O . ASN A 1 118 ? 9.414 -0.675 19.328 1 96.38 118 ASN A O 1
ATOM 920 N N . LYS A 1 119 ? 8.242 -1.075 21.188 1 95.69 119 LYS A N 1
ATOM 921 C CA . LYS A 1 119 ? 9.195 -2.074 21.656 1 95.69 119 LYS A CA 1
ATOM 922 C C . LYS A 1 119 ? 8.555 -3.459 21.719 1 95.69 119 LYS A C 1
ATOM 924 O O . LYS A 1 119 ? 9.25 -4.465 21.875 1 95.69 119 LYS A O 1
ATOM 929 N N . ASP A 1 120 ? 7.281 -3.559 21.656 1 98 120 ASP A N 1
ATOM 930 C CA . ASP A 1 120 ? 6.551 -4.824 21.656 1 98 120 ASP A CA 1
ATOM 931 C C . ASP A 1 120 ? 5.902 -5.086 20.297 1 98 120 ASP A C 1
ATOM 933 O O . ASP A 1 120 ? 4.871 -4.492 19.969 1 98 120 ASP A O 1
ATOM 937 N N . TRP A 1 121 ? 6.422 -6.012 19.562 1 97.81 121 TRP A N 1
ATOM 938 C CA . TRP A 1 121 ? 5.93 -6.312 18.219 1 97.81 121 TRP A CA 1
ATOM 939 C C . TRP A 1 121 ? 5.16 -7.629 18.203 1 97.81 121 TRP A C 1
ATOM 941 O O . TRP A 1 121 ? 4.906 -8.195 17.141 1 97.81 121 TRP A O 1
ATOM 951 N N . SER A 1 122 ? 4.832 -8.156 19.453 1 97.88 122 SER A N 1
ATOM 952 C CA . SER A 1 122 ? 4 -9.352 19.516 1 97.88 122 SER A CA 1
ATOM 953 C C . SER A 1 122 ? 2.623 -9.102 18.906 1 97.88 122 SER A C 1
ATOM 955 O O . SER A 1 122 ? 2.199 -7.949 18.781 1 97.88 122 SER A O 1
ATOM 957 N N . ASP A 1 123 ? 1.947 -10.109 18.531 1 96.94 123 ASP A N 1
ATOM 958 C CA . ASP A 1 123 ? 0.64 -9.977 17.891 1 96.94 123 ASP A CA 1
ATOM 959 C C . ASP A 1 123 ? -0.386 -9.398 18.859 1 96.94 123 ASP A C 1
ATOM 961 O O . ASP A 1 123 ? -1.421 -8.875 18.453 1 96.94 123 ASP A O 1
ATOM 965 N N . GLU A 1 124 ? -0.119 -9.516 20.156 1 96.25 124 GLU A N 1
ATOM 966 C CA . GLU A 1 124 ? -1.032 -9.047 21.203 1 96.25 124 GLU A CA 1
ATOM 967 C C . GLU A 1 124 ? -0.716 -7.609 21.609 1 96.25 124 GLU A C 1
ATOM 969 O O . GLU A 1 124 ? -1.427 -7.02 22.422 1 96.25 124 GLU A O 1
ATOM 974 N N . SER A 1 125 ? 0.355 -7.059 21.016 1 97.62 125 SER A N 1
ATOM 975 C CA . SER A 1 125 ? 0.782 -5.711 21.391 1 97.62 125 SER A CA 1
ATOM 976 C C . SER A 1 125 ? -0.338 -4.699 21.188 1 97.62 125 SER A C 1
ATOM 978 O O . SER A 1 125 ? -1.022 -4.727 20.156 1 97.62 125 SER A O 1
ATOM 980 N N . SER A 1 126 ? -0.524 -3.768 22.094 1 97.56 126 SER A N 1
ATOM 981 C CA . SER A 1 126 ? -1.493 -2.684 21.969 1 97.56 126 SER A CA 1
ATOM 982 C C . SER A 1 126 ? -1.124 -1.74 20.828 1 97.56 126 SER A C 1
ATOM 984 O O . SER A 1 126 ? -1.94 -0.919 20.406 1 97.56 126 SER A O 1
ATOM 986 N N . PHE A 1 127 ? 0.074 -1.912 20.344 1 98.19 127 PHE A N 1
ATOM 987 C CA . PHE A 1 127 ? 0.541 -1.154 19.188 1 98.19 127 PHE A CA 1
ATOM 988 C C . PHE A 1 127 ? -0.385 -1.361 17.984 1 98.19 127 PHE A C 1
ATOM 990 O O . PHE A 1 127 ? -0.75 -0.403 17.312 1 98.19 127 PHE A O 1
ATOM 997 N N . TRP A 1 128 ? -0.785 -2.576 17.781 1 98.62 128 TRP A N 1
ATOM 998 C CA . TRP A 1 128 ? -1.642 -2.889 16.641 1 98.62 128 TRP A CA 1
ATOM 999 C C . TRP A 1 128 ? -3.047 -2.336 16.859 1 98.62 128 TRP A C 1
ATOM 1001 O O . TRP A 1 128 ? -3.701 -1.913 15.898 1 98.62 128 TRP A O 1
ATOM 1011 N N . ASP A 1 129 ? -3.523 -2.289 18.109 1 97.94 129 ASP A N 1
ATOM 1012 C CA . ASP A 1 129 ? -4.789 -1.635 18.422 1 97.94 129 ASP A CA 1
ATOM 1013 C C . ASP A 1 129 ? -4.742 -0.15 18.078 1 97.94 129 ASP A C 1
ATOM 1015 O O . ASP A 1 129 ? -5.707 0.396 17.531 1 97.94 129 ASP A O 1
ATOM 1019 N N . TYR A 1 130 ? -3.711 0.42 18.438 1 97.44 130 TYR A N 1
ATOM 1020 C CA . TYR A 1 130 ? -3.521 1.831 18.125 1 97.44 130 TYR A CA 1
ATOM 1021 C C . TYR A 1 130 ? -3.594 2.064 16.609 1 97.44 130 TYR A C 1
ATOM 1023 O O . TYR A 1 130 ? -4.324 2.943 16.156 1 97.44 130 TYR A O 1
ATOM 1031 N N . LEU A 1 131 ? -2.84 1.253 15.836 1 98.19 131 LEU A N 1
ATOM 1032 C CA . LEU A 1 131 ? -2.838 1.412 14.383 1 98.19 131 LEU A CA 1
ATOM 1033 C C . LEU A 1 131 ? -4.23 1.164 13.812 1 98.19 131 LEU A C 1
ATOM 1035 O O . LEU A 1 131 ? -4.652 1.853 12.875 1 98.19 131 LEU A O 1
ATOM 1039 N N . ASP A 1 132 ? -4.902 0.184 14.359 1 97.75 132 ASP A N 1
ATOM 1040 C CA . ASP A 1 132 ? -6.262 -0.11 13.922 1 97.75 132 ASP A CA 1
ATOM 1041 C C . ASP A 1 132 ? -7.195 1.066 14.195 1 97.75 132 ASP A C 1
ATOM 1043 O O . ASP A 1 132 ? -8.039 1.408 13.367 1 97.75 132 ASP A O 1
ATOM 1047 N N . LYS A 1 133 ? -7.059 1.722 15.312 1 95.19 133 LYS A N 1
ATOM 1048 C CA . LYS A 1 133 ? -7.883 2.863 15.695 1 95.19 133 LYS A CA 1
ATOM 1049 C C . LYS A 1 133 ? -7.613 4.062 14.789 1 95.19 133 LYS A C 1
ATOM 1051 O O . LYS A 1 133 ? -8.523 4.84 14.492 1 95.19 133 LYS A O 1
ATOM 1056 N N . VAL A 1 134 ? -6.367 4.199 14.391 1 94.88 134 VAL A N 1
ATOM 1057 C CA . VAL A 1 134 ? -6.062 5.238 13.414 1 94.88 134 VAL A CA 1
ATOM 1058 C C . VAL A 1 134 ? -6.895 5.023 12.148 1 94.88 134 VAL A C 1
ATOM 1060 O O . VAL A 1 134 ? -7.414 5.98 11.57 1 94.88 134 VAL A O 1
ATOM 1063 N N . GLY A 1 135 ? -7.078 3.738 11.758 1 94.69 135 GLY A N 1
ATOM 1064 C CA . GLY A 1 135 ? -7.922 3.42 10.617 1 94.69 135 GLY A CA 1
ATOM 1065 C C . GLY A 1 135 ? -9.383 3.76 10.844 1 94.69 135 GLY A C 1
ATOM 1066 O O . GLY A 1 135 ? -10.008 4.426 10.016 1 94.69 135 GLY A O 1
ATOM 1067 N N . ILE A 1 136 ? -9.883 3.41 11.969 1 93.19 136 ILE A N 1
ATOM 1068 C CA . ILE A 1 136 ? -11.289 3.609 12.305 1 93.19 136 ILE A CA 1
ATOM 1069 C C . ILE A 1 136 ? -11.602 5.102 12.336 1 93.19 136 ILE A C 1
ATOM 1071 O O . ILE A 1 136 ? -12.625 5.535 11.797 1 93.19 136 ILE A O 1
ATOM 1075 N N . MET A 1 137 ? -10.719 5.906 12.82 1 90.19 137 MET A N 1
ATOM 1076 C CA . MET A 1 137 ? -10.945 7.336 13 1 90.19 137 MET A CA 1
ATOM 1077 C C . MET A 1 137 ? -11.133 8.039 11.656 1 90.19 137 MET A C 1
ATOM 1079 O O . MET A 1 137 ? -11.836 9.047 11.57 1 90.19 137 MET A O 1
ATOM 1083 N N . HIS A 1 138 ? -10.617 7.473 10.633 1 91.5 138 HIS A N 1
ATOM 1084 C CA . HIS A 1 138 ? -10.656 8.141 9.336 1 91.5 138 HIS A CA 1
ATOM 1085 C C . HIS A 1 138 ? -11.898 7.738 8.547 1 91.5 138 HIS A C 1
ATOM 1087 O O . HIS A 1 138 ? -12.133 8.258 7.453 1 91.5 138 HIS A O 1
ATOM 1093 N N . THR A 1 139 ? -12.703 6.879 9.109 1 89.19 139 THR A N 1
ATOM 1094 C CA . THR A 1 139 ? -13.969 6.531 8.477 1 89.19 139 THR A CA 1
ATOM 1095 C C . THR A 1 139 ? -15.086 7.453 8.961 1 89.19 139 THR A C 1
ATOM 1097 O O . THR A 1 139 ? -16.219 7.367 8.492 1 89.19 139 THR A O 1
ATOM 1100 N N . GLY A 1 140 ? -14.797 8.336 9.867 1 82.62 140 GLY A N 1
ATOM 1101 C CA . GLY A 1 140 ? -15.812 9.172 10.5 1 82.62 140 GLY A CA 1
ATOM 1102 C C . GLY A 1 140 ? -16.391 8.562 11.758 1 82.62 140 GLY A C 1
ATOM 1103 O O . GLY A 1 140 ? -17.141 9.211 12.484 1 82.62 140 GLY A O 1
ATOM 1104 N N . GLU A 1 141 ? -16.141 7.355 11.938 1 78.69 141 GLU A N 1
ATOM 1105 C CA . GLU A 1 141 ? -16.562 6.695 13.164 1 78.69 141 GLU A CA 1
ATOM 1106 C C . GLU A 1 141 ? -15.625 7.027 14.32 1 78.69 141 GLU A C 1
ATOM 1108 O O . 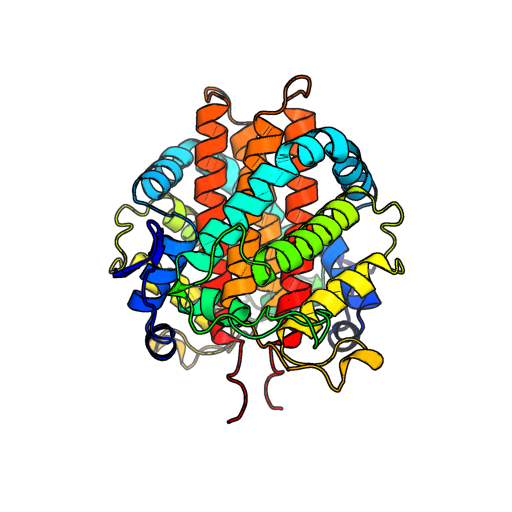GLU A 1 141 ? -14.422 7.188 14.117 1 78.69 141 GLU A O 1
ATOM 1113 N N . ALA A 1 142 ? -16.406 7.184 15.422 1 67.81 142 ALA A N 1
ATOM 1114 C CA . ALA A 1 142 ? -15.586 7.465 16.594 1 67.81 142 ALA A CA 1
ATOM 1115 C C . ALA A 1 142 ? -14.773 6.242 17 1 67.81 142 ALA A C 1
ATOM 1117 O O . ALA A 1 142 ? -15.312 5.145 17.156 1 67.81 142 ALA A O 1
ATOM 1118 N N . GLY A 1 143 ? -13.539 6.16 17 1 60.94 143 GLY A N 1
ATOM 1119 C CA . GLY A 1 143 ? -12.656 5.074 17.406 1 60.94 143 GLY A CA 1
ATOM 1120 C C . GLY A 1 143 ? -12.586 4.895 18.906 1 60.94 143 GLY A C 1
ATOM 1121 O O . GLY A 1 143 ? -12.172 3.838 19.391 1 60.94 143 GLY A O 1
ATOM 1122 N N . PHE A 1 144 ? -12.922 6.008 19.5 1 68.12 144 PHE A N 1
ATOM 1123 C CA . PHE A 1 144 ? -12.938 6.012 20.953 1 68.12 144 PHE A CA 1
ATOM 1124 C C . PHE A 1 144 ? -14.273 6.523 21.484 1 68.12 144 PHE A C 1
ATOM 1126 O O . PHE A 1 144 ? -14.859 7.445 20.906 1 68.12 144 PHE A O 1
ATOM 1133 N N . LYS A 1 145 ? -14.805 5.98 22.453 1 65.5 145 LYS A N 1
ATOM 1134 C CA . LYS A 1 145 ? -16.094 6.344 23.047 1 65.5 145 LYS A CA 1
ATOM 1135 C C . LYS A 1 145 ? -16.141 7.836 23.359 1 65.5 145 LYS A C 1
ATOM 1137 O O . LYS A 1 145 ? -17.172 8.484 23.156 1 65.5 145 LYS A O 1
ATOM 1142 N N . HIS A 1 146 ? -15.016 8.266 23.906 1 61.5 146 HIS A N 1
ATOM 1143 C CA . HIS A 1 146 ? -15.008 9.656 24.344 1 61.5 146 HIS A CA 1
ATOM 1144 C C . HIS A 1 146 ? -15.016 10.609 23.156 1 61.5 146 HIS A C 1
ATOM 1146 O O . HIS A 1 146 ? -15.18 11.82 23.328 1 61.5 146 HIS A O 1
ATOM 1152 N N . ARG A 1 147 ? -14.953 10.094 21.938 1 64.56 147 ARG A N 1
ATOM 1153 C CA . ARG A 1 147 ? -14.938 10.914 20.734 1 64.56 147 ARG A CA 1
ATOM 1154 C C . ARG A 1 147 ? -16.281 10.844 20.016 1 64.56 147 ARG A C 1
ATOM 1156 O O . ARG A 1 147 ? -16.406 11.328 18.875 1 64.56 147 ARG A O 1
ATOM 1163 N N . GLU A 1 148 ? -17.188 10.195 20.578 1 65.88 148 GLU A N 1
ATOM 1164 C CA . GLU A 1 148 ? -18.484 9.969 19.938 1 65.88 148 GLU A CA 1
ATOM 1165 C C . GLU A 1 148 ? -19.156 11.289 19.578 1 65.88 148 GLU A C 1
ATOM 1167 O O . GLU A 1 148 ? -19.875 11.375 18.578 1 65.88 148 GLU A O 1
ATOM 1172 N N . LYS A 1 149 ? -18.938 12.375 20.219 1 62.28 149 LYS A N 1
ATOM 1173 C CA . LYS A 1 149 ? -19.641 13.633 20 1 62.28 149 LYS A CA 1
ATOM 1174 C C . LYS A 1 149 ? -18.812 14.578 19.141 1 62.28 149 LYS A C 1
ATOM 1176 O O . LYS A 1 149 ? -19.234 15.703 18.844 1 62.28 149 LYS A O 1
ATOM 1181 N N . ARG A 1 150 ? -17.688 14.125 18.703 1 64.94 150 ARG A N 1
ATOM 1182 C CA . ARG A 1 150 ? -16.812 14.977 17.922 1 64.94 150 ARG A CA 1
ATOM 1183 C C . ARG A 1 150 ? -17.203 14.961 16.453 1 64.94 150 ARG A C 1
ATOM 1185 O O . ARG A 1 150 ? -17.797 14 15.969 1 64.94 150 ARG A O 1
ATOM 1192 N N . PRO A 1 151 ? -16.891 16.156 15.859 1 66.38 151 PRO A N 1
ATOM 1193 C CA . PRO A 1 151 ? -17.172 16.156 14.422 1 66.38 151 PRO A CA 1
ATOM 1194 C C . PRO A 1 151 ? -16.531 14.984 13.688 1 66.38 151 PRO A C 1
ATOM 1196 O O . PRO A 1 151 ? -15.391 14.617 13.984 1 66.38 151 PRO A O 1
ATOM 1199 N N . LYS A 1 152 ? -17.438 14.383 12.891 1 68.12 152 LYS A N 1
ATOM 1200 C CA . LYS A 1 152 ? -17.031 13.195 12.141 1 68.12 152 LYS A CA 1
ATOM 1201 C C . LYS A 1 152 ? -16.266 13.578 10.875 1 68.12 152 LYS A C 1
ATOM 1203 O O . LYS A 1 152 ? -16.656 14.5 10.164 1 68.12 152 LYS A O 1
ATOM 1208 N N . LEU A 1 153 ? -14.984 13.141 10.859 1 76.88 153 LEU A N 1
ATOM 1209 C CA . LEU A 1 153 ? -14.125 13.305 9.688 1 76.88 153 LEU A CA 1
ATOM 1210 C C . LEU A 1 153 ? -14.039 12.008 8.891 1 76.88 153 LEU A C 1
ATOM 1212 O O . LEU A 1 153 ? -13.68 10.969 9.438 1 76.88 153 LEU A O 1
ATOM 1216 N N . ARG A 1 154 ? -14.555 12.094 7.715 1 84.19 154 ARG A N 1
ATOM 1217 C CA . ARG A 1 154 ? -14.312 10.938 6.859 1 84.19 154 ARG A CA 1
ATOM 1218 C C . ARG A 1 154 ? -13.266 11.258 5.793 1 84.19 154 ARG A C 1
ATOM 1220 O O . ARG A 1 154 ? -13.375 12.273 5.098 1 84.19 154 ARG A O 1
ATOM 1227 N N . VAL A 1 155 ? -12.211 10.594 5.801 1 91.69 155 VAL A N 1
ATOM 1228 C CA . VAL A 1 155 ? -11.203 10.617 4.742 1 91.69 155 VAL A CA 1
ATOM 1229 C C . VAL A 1 155 ? -11.312 9.352 3.898 1 91.69 155 VAL A C 1
ATOM 1231 O O . VAL A 1 155 ? -11.305 8.234 4.43 1 91.69 155 VAL A O 1
ATOM 1234 N N . GLU A 1 156 ? -11.406 9.492 2.6 1 93.75 156 GLU A N 1
ATOM 1235 C CA . GLU A 1 156 ? -11.531 8.32 1.731 1 93.75 156 GLU A CA 1
ATOM 1236 C C . GLU A 1 156 ? -10.25 7.488 1.744 1 93.75 156 GLU A C 1
ATOM 1238 O O . GLU A 1 156 ? -9.148 8.031 1.786 1 93.75 156 GLU A O 1
ATOM 1243 N N . VAL A 1 157 ? -10.391 6.203 1.641 1 95.25 157 VAL A N 1
ATOM 1244 C CA . VAL A 1 157 ? -9.281 5.27 1.8 1 95.25 157 VAL A CA 1
ATOM 1245 C C . VAL A 1 157 ? -8.234 5.52 0.718 1 95.25 157 VAL A C 1
ATOM 1247 O O . VAL A 1 157 ? -7.039 5.352 0.956 1 95.25 157 VAL A O 1
ATOM 1250 N N . MET A 1 158 ? -8.672 6.012 -0.463 1 96.56 158 MET A N 1
ATOM 1251 C CA . MET A 1 158 ? -7.707 6.32 -1.517 1 96.56 158 MET A CA 1
ATOM 1252 C C . MET A 1 158 ? -6.672 7.328 -1.028 1 96.56 158 MET A C 1
ATOM 1254 O O . MET A 1 158 ? -5.48 7.176 -1.295 1 96.56 158 MET A O 1
ATOM 1258 N N . HIS A 1 159 ? -7.105 8.344 -0.269 1 97.56 159 HIS A N 1
ATOM 1259 C CA . HIS A 1 159 ? -6.195 9.375 0.217 1 97.56 159 HIS A CA 1
ATOM 1260 C C . HIS A 1 159 ? -5.277 8.836 1.309 1 97.56 159 HIS A C 1
ATOM 1262 O O . HIS A 1 159 ? -4.113 9.227 1.4 1 97.56 159 HIS A O 1
ATOM 1268 N N . MET A 1 160 ? -5.832 7.914 2.1 1 97.06 160 MET A N 1
ATOM 1269 C CA . MET A 1 160 ? -5.012 7.281 3.127 1 97.06 160 MET A CA 1
ATOM 1270 C C . MET A 1 160 ? -3.895 6.453 2.5 1 97.06 160 MET A C 1
ATOM 1272 O O . MET A 1 160 ? -2.732 6.574 2.891 1 97.06 160 MET A O 1
ATOM 1276 N N . SER A 1 161 ? -4.242 5.664 1.511 1 98.06 161 SER A N 1
ATOM 1277 C CA . SER A 1 161 ? -3.271 4.793 0.853 1 98.06 161 SER A CA 1
ATOM 1278 C C . SER A 1 161 ? -2.24 5.605 0.075 1 98.06 161 SER A C 1
ATOM 1280 O O . SER A 1 161 ? -1.045 5.305 0.118 1 98.06 161 SER A O 1
ATOM 1282 N N . LEU A 1 162 ? -2.688 6.625 -0.611 1 98.56 162 LEU A N 1
ATOM 1283 C CA . LEU A 1 162 ? -1.76 7.473 -1.353 1 98.56 162 LEU A CA 1
ATOM 1284 C C . LEU A 1 162 ? -0.78 8.164 -0.408 1 98.56 162 LEU A C 1
ATOM 1286 O O . LEU A 1 162 ? 0.404 8.297 -0.725 1 98.56 162 LEU A O 1
ATOM 1290 N N . LEU A 1 163 ? -1.309 8.609 0.703 1 98.31 163 LEU A N 1
ATOM 1291 C CA . LEU A 1 163 ? -0.437 9.25 1.683 1 98.31 163 LEU A CA 1
ATOM 1292 C C . LEU A 1 163 ? 0.609 8.273 2.203 1 98.31 163 LEU A C 1
ATOM 1294 O O . LEU A 1 163 ? 1.767 8.641 2.408 1 98.31 163 LEU A O 1
ATOM 1298 N N . LEU A 1 164 ? 0.234 7.012 2.418 1 98.06 164 LEU A N 1
ATOM 1299 C CA . LEU A 1 164 ? 1.202 6 2.826 1 98.06 164 LEU A CA 1
ATOM 1300 C C . LEU A 1 164 ? 2.314 5.863 1.792 1 98.06 164 LEU A C 1
ATOM 1302 O O . LEU A 1 164 ? 3.496 5.84 2.145 1 98.06 164 LEU A O 1
ATOM 1306 N N . GLY A 1 165 ? 1.909 5.773 0.507 1 98.31 165 GLY A N 1
ATOM 1307 C CA . GLY A 1 165 ? 2.904 5.699 -0.551 1 98.31 165 GLY A CA 1
ATOM 1308 C C . GLY A 1 165 ? 3.826 6.902 -0.59 1 98.31 165 GLY A C 1
ATOM 1309 O O . GLY A 1 165 ? 5.031 6.762 -0.801 1 98.31 165 GLY A O 1
ATOM 1310 N N . PHE A 1 166 ? 3.27 8.078 -0.349 1 98.25 166 PHE A N 1
ATOM 1311 C CA . PHE A 1 166 ? 4.02 9.328 -0.352 1 98.25 166 PHE A CA 1
ATOM 1312 C C . PHE A 1 166 ? 5.02 9.367 0.799 1 98.25 166 PHE A C 1
ATOM 1314 O O . PHE A 1 166 ? 6.191 9.688 0.603 1 98.25 166 PHE A O 1
ATOM 1321 N N . VAL A 1 167 ? 4.59 8.992 1.966 1 95.75 167 VAL A N 1
ATOM 1322 C CA . VAL A 1 167 ? 5.445 8.977 3.148 1 95.75 167 VAL A CA 1
ATOM 1323 C C . VAL A 1 167 ? 6.523 7.906 2.99 1 95.75 167 VAL A C 1
ATOM 1325 O O . VAL A 1 167 ? 7.68 8.125 3.373 1 95.75 167 VAL A O 1
ATOM 1328 N N . GLU A 1 168 ? 6.145 6.773 2.467 1 96.19 168 GLU A N 1
ATOM 1329 C CA . GLU A 1 168 ? 7.121 5.711 2.238 1 96.19 168 GLU A CA 1
ATOM 1330 C C . GLU A 1 168 ? 8.289 6.207 1.396 1 96.19 168 GLU A C 1
ATOM 1332 O O . GLU A 1 168 ? 9.445 5.926 1.704 1 96.19 168 GLU A O 1
ATOM 1337 N N . GLU A 1 169 ? 7.953 6.961 0.377 1 96.81 169 GLU A N 1
ATOM 1338 C CA . GLU A 1 169 ? 9.008 7.5 -0.474 1 96.81 169 GLU A CA 1
ATOM 1339 C C . GLU A 1 169 ? 9.953 8.398 0.32 1 96.81 169 GLU A C 1
ATOM 1341 O O . GLU A 1 169 ? 11.172 8.312 0.172 1 96.81 169 GLU A O 1
ATOM 1346 N N . ILE A 1 170 ? 9.414 9.227 1.13 1 94.44 170 ILE A N 1
ATOM 1347 C CA . ILE A 1 170 ? 10.227 10.164 1.898 1 94.44 170 ILE A CA 1
ATOM 1348 C C . ILE A 1 170 ? 11.133 9.391 2.852 1 94.44 170 ILE A C 1
ATOM 1350 O O . ILE A 1 170 ? 12.336 9.68 2.943 1 94.44 170 ILE A O 1
ATOM 1354 N N . VAL A 1 171 ? 10.602 8.391 3.494 1 91.25 171 VAL A N 1
ATOM 1355 C CA . VAL A 1 171 ? 11.367 7.602 4.457 1 91.25 171 VAL A CA 1
ATOM 1356 C C . VAL A 1 171 ? 12.453 6.812 3.732 1 91.25 171 VAL A C 1
ATOM 1358 O O . VAL A 1 171 ? 13.602 6.754 4.191 1 91.25 171 VAL A O 1
ATOM 1361 N N . LEU A 1 172 ? 12.086 6.195 2.652 1 95 172 LEU A N 1
ATOM 1362 C CA . LEU A 1 172 ? 13.039 5.445 1.843 1 95 172 LEU A CA 1
ATOM 1363 C C . LEU A 1 172 ? 14.219 6.328 1.438 1 95 172 LEU A C 1
ATOM 1365 O O . LEU A 1 172 ? 15.375 5.941 1.613 1 95 172 LEU A O 1
ATOM 1369 N N . LYS A 1 173 ? 13.953 7.52 0.99 1 94.81 173 LYS A N 1
ATOM 1370 C CA . LYS A 1 173 ? 15.008 8.438 0.567 1 94.81 173 LYS A CA 1
ATOM 1371 C C . LYS A 1 173 ? 15.867 8.875 1.75 1 94.81 173 LYS A C 1
ATOM 1373 O O . LYS A 1 173 ? 17.094 8.977 1.632 1 94.81 173 LYS A O 1
ATOM 1378 N N . ALA A 1 174 ? 15.211 9.125 2.846 1 92.69 174 ALA A N 1
ATOM 1379 C CA . ALA A 1 174 ? 15.945 9.531 4.039 1 92.69 174 ALA A CA 1
ATOM 1380 C C . ALA A 1 174 ? 16.891 8.43 4.496 1 92.69 174 ALA A C 1
ATOM 1382 O O . ALA A 1 174 ? 18.062 8.688 4.824 1 92.69 174 ALA A O 1
ATOM 1383 N N . VAL A 1 175 ? 16.453 7.152 4.484 1 94.06 175 VAL A N 1
ATOM 1384 C CA . VAL A 1 175 ? 17.25 6.016 4.934 1 94.06 175 VAL A CA 1
ATOM 1385 C C . VAL A 1 175 ? 18.406 5.785 3.967 1 94.06 175 VAL A C 1
ATOM 1387 O O . VAL A 1 175 ? 19.547 5.59 4.391 1 94.06 175 VAL A O 1
ATOM 1390 N N . LEU A 1 176 ? 18.141 5.887 2.689 1 95.5 176 LEU A N 1
ATOM 1391 C CA . LEU A 1 176 ? 19.172 5.629 1.696 1 95.5 176 LEU A CA 1
ATOM 1392 C C . LEU A 1 176 ? 20.219 6.742 1.694 1 95.5 176 LEU A C 1
ATOM 1394 O O . LEU A 1 176 ? 21.375 6.512 1.348 1 95.5 176 LEU A O 1
ATOM 1398 N N . ALA A 1 177 ? 19.844 7.914 2.18 1 93.25 177 ALA A N 1
ATOM 1399 C CA . ALA A 1 177 ? 20.75 9.047 2.221 1 93.25 177 ALA A CA 1
ATOM 1400 C C . ALA A 1 177 ? 21.531 9.078 3.531 1 93.25 177 ALA A C 1
ATOM 1402 O O . ALA A 1 177 ? 22.516 9.812 3.662 1 93.25 177 ALA A O 1
ATOM 1403 N N . ALA A 1 178 ? 21.062 8.328 4.465 1 92.31 178 ALA A N 1
ATOM 1404 C CA . ALA A 1 178 ? 21.672 8.367 5.789 1 92.31 178 ALA A CA 1
ATOM 1405 C C . ALA A 1 178 ? 23.156 7.977 5.723 1 92.31 178 ALA A C 1
ATOM 1407 O O . ALA A 1 178 ? 23.5 6.984 5.078 1 92.31 178 ALA A O 1
ATOM 1408 N N . GLU A 1 179 ? 23.953 8.75 6.32 1 91.44 179 GLU A N 1
ATOM 1409 C CA . GLU A 1 179 ? 25.391 8.461 6.387 1 91.44 179 GLU A CA 1
ATOM 1410 C C . GLU A 1 179 ? 25.688 7.449 7.488 1 91.44 179 GLU A C 1
ATOM 1412 O O . GLU A 1 179 ? 24.953 7.359 8.477 1 91.44 179 GLU A O 1
ATOM 1417 N N . GLY A 1 180 ? 26.672 6.617 7.277 1 89.62 180 GLY A N 1
ATOM 1418 C CA . GLY A 1 180 ? 27.156 5.73 8.328 1 89.62 180 GLY A CA 1
ATOM 1419 C C . GLY A 1 180 ? 26.484 4.371 8.312 1 89.62 180 GLY A C 1
ATOM 1420 O O . GLY A 1 180 ? 26.781 3.516 9.148 1 89.62 180 GLY A O 1
ATOM 1421 N N . LEU A 1 181 ? 25.5 4.172 7.457 1 92.94 181 LEU A N 1
ATOM 1422 C CA . LEU A 1 181 ? 24.875 2.867 7.305 1 92.94 181 LEU A CA 1
ATOM 1423 C C . LEU A 1 181 ? 25.312 2.195 6.008 1 92.94 181 LEU A C 1
ATOM 1425 O O . LEU A 1 181 ? 25.391 2.848 4.965 1 92.94 181 LEU A O 1
ATOM 1429 N N . ASP A 1 182 ? 25.641 0.953 6.164 1 94.75 182 ASP A N 1
ATOM 1430 C CA . ASP A 1 182 ? 25.953 0.224 4.938 1 94.75 182 ASP A CA 1
ATOM 1431 C C . ASP A 1 182 ? 24.688 -0.143 4.176 1 94.75 182 ASP A C 1
ATOM 1433 O O . ASP A 1 182 ? 23.578 -0.012 4.707 1 94.75 182 ASP A O 1
ATOM 1437 N N . LEU A 1 183 ? 24.828 -0.521 2.955 1 95.81 183 LEU A N 1
ATOM 1438 C CA . LEU A 1 183 ? 23.703 -0.75 2.057 1 95.81 183 LEU A CA 1
ATOM 1439 C C . LEU A 1 183 ? 22.828 -1.888 2.566 1 95.81 183 LEU A C 1
ATOM 1441 O O . LEU A 1 183 ? 21.594 -1.848 2.416 1 95.81 183 LEU A O 1
ATOM 1445 N N . GLN A 1 184 ? 23.422 -2.871 3.184 1 96.12 184 GLN A N 1
ATOM 1446 C CA . GLN A 1 184 ? 22.672 -3.996 3.715 1 96.12 184 GLN A CA 1
ATOM 1447 C C . GLN A 1 184 ? 21.75 -3.549 4.844 1 96.12 184 GLN A C 1
ATOM 1449 O O . GLN A 1 184 ? 20.578 -3.943 4.895 1 96.12 184 GLN A O 1
ATOM 1454 N N . THR A 1 185 ? 22.266 -2.744 5.73 1 95.94 185 THR A N 1
ATOM 1455 C CA . THR A 1 185 ? 21.469 -2.223 6.832 1 95.94 185 THR A CA 1
ATOM 1456 C C . THR A 1 185 ? 20.359 -1.319 6.312 1 95.94 185 THR A C 1
ATOM 1458 O O . THR A 1 185 ? 19.203 -1.423 6.75 1 95.94 185 THR A O 1
ATOM 1461 N N . LYS A 1 186 ? 20.734 -0.467 5.355 1 96.56 186 LYS A N 1
ATOM 1462 C CA . LYS A 1 186 ? 19.719 0.388 4.734 1 96.56 186 LYS A CA 1
ATOM 1463 C C . LYS A 1 186 ? 18.594 -0.443 4.125 1 96.56 186 LYS A C 1
ATOM 1465 O O . LYS A 1 186 ? 17.422 -0.157 4.352 1 96.56 186 LYS A O 1
ATOM 1470 N N . THR A 1 187 ? 18.953 -1.47 3.449 1 97.69 187 THR A N 1
ATOM 1471 C CA . THR A 1 187 ? 17.984 -2.348 2.799 1 97.69 187 THR A CA 1
ATOM 1472 C C . THR A 1 187 ? 17.062 -3.002 3.83 1 97.69 187 THR A C 1
ATOM 1474 O O . THR A 1 187 ? 15.852 -3.029 3.654 1 97.69 187 THR A O 1
ATOM 1477 N N . SER A 1 188 ? 17.656 -3.43 4.906 1 97.75 188 SER A N 1
ATOM 1478 C CA . SER A 1 188 ? 16.875 -4.102 5.945 1 97.75 188 SER A CA 1
ATOM 1479 C C . SER A 1 188 ? 15.906 -3.145 6.617 1 97.75 188 SER A C 1
ATOM 1481 O O . SER A 1 188 ? 14.758 -3.51 6.895 1 97.75 188 SER A O 1
ATOM 1483 N N . VAL A 1 189 ? 16.328 -1.944 6.801 1 97.12 189 VAL A N 1
ATOM 1484 C CA . VAL A 1 189 ? 15.484 -0.94 7.438 1 97.12 189 VAL A CA 1
ATOM 1485 C C . VAL A 1 189 ? 14.32 -0.583 6.516 1 97.12 189 VAL A C 1
ATOM 1487 O O . VAL A 1 189 ? 13.164 -0.552 6.945 1 97.12 189 VAL A O 1
ATOM 1490 N N . ILE A 1 190 ? 14.609 -0.4 5.258 1 97.38 190 ILE A N 1
ATOM 1491 C CA . ILE A 1 190 ? 13.586 -0.007 4.293 1 97.38 190 ILE A CA 1
ATOM 1492 C C . ILE A 1 190 ? 12.578 -1.138 4.125 1 97.38 190 ILE A C 1
ATOM 1494 O O . ILE A 1 190 ? 11.367 -0.893 4.055 1 97.38 190 ILE A O 1
ATOM 1498 N N . THR A 1 191 ? 13.031 -2.369 4.113 1 98.19 191 THR A N 1
ATOM 1499 C CA . THR A 1 191 ? 12.125 -3.498 3.945 1 98.19 191 THR A CA 1
ATOM 1500 C C . THR A 1 191 ? 11.242 -3.674 5.18 1 98.19 191 THR A C 1
ATOM 1502 O O . THR A 1 191 ? 10.062 -4 5.066 1 98.19 191 THR A O 1
ATOM 1505 N N . ALA A 1 192 ? 11.82 -3.418 6.348 1 98.38 192 ALA A N 1
ATOM 1506 C CA . ALA A 1 192 ? 11.023 -3.473 7.574 1 98.38 192 ALA A CA 1
ATOM 1507 C C . ALA A 1 192 ? 9.93 -2.414 7.57 1 98.38 192 ALA A C 1
ATOM 1509 O O . ALA A 1 192 ? 8.773 -2.705 7.895 1 98.38 192 ALA A O 1
ATOM 1510 N N . PHE A 1 193 ? 10.242 -1.26 7.129 1 97.44 193 PHE A N 1
ATOM 1511 C CA . PHE A 1 193 ? 9.273 -0.176 7.059 1 97.44 193 PHE A CA 1
ATOM 1512 C C . PHE A 1 193 ? 8.203 -0.47 6.008 1 97.44 193 PHE A C 1
ATOM 1514 O O . PHE A 1 193 ? 7.023 -0.198 6.219 1 97.44 193 PHE A O 1
ATOM 1521 N N . ASN A 1 194 ? 8.672 -0.971 4.895 1 98.38 194 ASN A N 1
ATOM 1522 C CA . ASN A 1 194 ? 7.738 -1.374 3.848 1 98.38 194 ASN A CA 1
ATOM 1523 C C . ASN A 1 194 ? 6.676 -2.332 4.379 1 98.38 194 ASN A C 1
ATOM 1525 O O . ASN A 1 194 ? 5.48 -2.107 4.188 1 98.38 194 ASN A O 1
ATOM 1529 N N . LYS A 1 195 ? 7.117 -3.35 5.098 1 98.75 195 LYS A N 1
ATOM 1530 C CA . LYS A 1 195 ? 6.184 -4.312 5.676 1 98.75 195 LYS A CA 1
ATOM 1531 C C . LYS A 1 195 ? 5.191 -3.625 6.609 1 98.75 195 LYS A C 1
ATOM 1533 O O . LYS A 1 195 ? 3.986 -3.871 6.535 1 98.75 195 LYS A O 1
ATOM 1538 N N . LEU A 1 196 ? 5.684 -2.76 7.434 1 98.69 196 LEU A N 1
ATOM 1539 C CA . LEU A 1 196 ? 4.844 -2.078 8.414 1 98.69 196 LEU A CA 1
ATOM 1540 C C . LEU A 1 196 ? 3.803 -1.203 7.723 1 98.69 196 LEU A C 1
ATOM 1542 O O . LEU A 1 196 ? 2.637 -1.184 8.125 1 98.69 196 LEU A O 1
ATOM 1546 N N . LEU A 1 197 ? 4.191 -0.495 6.684 1 98.44 197 LEU A N 1
ATOM 1547 C CA . LEU A 1 197 ? 3.275 0.409 5.996 1 98.44 197 LEU A CA 1
ATOM 1548 C C . LEU A 1 197 ? 2.176 -0.37 5.281 1 98.44 197 LEU A C 1
ATOM 1550 O O . LEU A 1 197 ? 1.026 0.074 5.234 1 98.44 197 LEU A O 1
ATOM 1554 N N . TRP A 1 198 ? 2.498 -1.529 4.773 1 98.81 198 TRP A N 1
ATOM 1555 C CA . TRP A 1 198 ? 1.479 -2.334 4.109 1 98.81 198 TRP A CA 1
ATOM 1556 C C . TRP A 1 198 ? 0.54 -2.975 5.125 1 98.81 198 TRP A C 1
ATOM 1558 O O . TRP A 1 198 ? -0.646 -3.17 4.852 1 98.81 198 TRP A O 1
ATOM 1568 N N . ILE A 1 199 ? 1.062 -3.283 6.332 1 98.88 199 ILE A N 1
ATOM 1569 C CA . ILE A 1 199 ? 0.179 -3.699 7.418 1 98.88 199 ILE A CA 1
ATOM 1570 C C . ILE A 1 199 ? -0.769 -2.557 7.777 1 98.88 199 ILE A C 1
ATOM 1572 O O . ILE A 1 199 ? -1.975 -2.766 7.926 1 98.88 199 ILE A O 1
ATOM 1576 N N . GLN A 1 200 ? -0.25 -1.33 7.891 1 98.81 200 GLN A N 1
ATOM 1577 C CA . GLN A 1 200 ? -1.099 -0.177 8.172 1 98.81 200 GLN A CA 1
ATOM 1578 C C . GLN A 1 200 ? -2.133 0.026 7.066 1 98.81 200 GLN A C 1
ATOM 1580 O O . GLN A 1 200 ? -3.283 0.373 7.344 1 98.81 200 GLN A O 1
ATOM 1585 N N . ASN A 1 201 ? -1.729 -0.137 5.816 1 98.62 201 ASN A N 1
ATOM 1586 C CA . ASN A 1 201 ? -2.67 -0.038 4.707 1 98.62 201 ASN A CA 1
ATOM 1587 C C . ASN A 1 201 ? -3.83 -1.016 4.863 1 98.62 201 ASN A C 1
ATOM 1589 O O . ASN A 1 201 ? -4.984 -0.66 4.617 1 98.62 201 ASN A O 1
ATOM 1593 N N . ASP A 1 202 ? -3.525 -2.223 5.234 1 98.5 202 ASP A N 1
ATOM 1594 C CA . ASP A 1 202 ? -4.574 -3.207 5.48 1 98.5 202 ASP A CA 1
ATOM 1595 C C . ASP A 1 202 ? -5.496 -2.76 6.613 1 98.5 202 ASP A C 1
ATOM 1597 O O . ASP A 1 202 ? -6.715 -2.908 6.527 1 98.5 202 ASP A O 1
ATO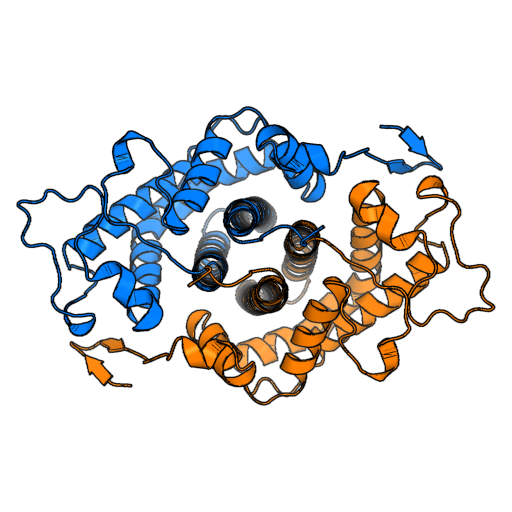M 1601 N N . LEU A 1 203 ? -4.941 -2.217 7.66 1 98.12 203 LEU A N 1
ATOM 1602 C CA . LEU A 1 203 ? -5.711 -1.785 8.82 1 98.12 203 LEU A CA 1
ATOM 1603 C C . LEU A 1 203 ? -6.547 -0.551 8.492 1 98.12 203 LEU A C 1
ATOM 1605 O O . LEU A 1 203 ? -7.543 -0.274 9.164 1 98.12 203 LEU A O 1
ATOM 1609 N N . PHE A 1 204 ? -6.176 0.238 7.48 1 96.81 204 PHE A N 1
ATOM 1610 C CA . PHE A 1 204 ? -7.059 1.27 6.945 1 96.81 204 PHE A CA 1
ATOM 1611 C C . PHE A 1 204 ? -8.195 0.649 6.141 1 96.81 204 PHE A C 1
ATOM 1613 O O . PHE A 1 204 ? -9.367 0.889 6.426 1 96.81 204 PHE A O 1
ATOM 1620 N N . GLN A 1 205 ? -7.848 -0.204 5.25 1 95.81 205 GLN A N 1
ATOM 1621 C CA . GLN A 1 205 ? -8.742 -0.73 4.227 1 95.81 205 GLN A CA 1
ATOM 1622 C C . GLN A 1 205 ? -9.867 -1.557 4.852 1 95.81 205 GLN A C 1
ATOM 1624 O O . GLN A 1 205 ? -11 -1.545 4.363 1 95.81 205 GLN A O 1
ATOM 1629 N N . ARG A 1 206 ? -9.57 -2.262 5.887 1 95.06 206 ARG A N 1
ATOM 1630 C CA . ARG A 1 206 ? -10.531 -3.211 6.434 1 95.06 206 ARG A CA 1
ATOM 1631 C C . ARG A 1 206 ? -11.773 -2.492 6.945 1 95.06 206 ARG A C 1
ATOM 1633 O O . ARG A 1 206 ? -12.836 -3.104 7.098 1 95.06 206 ARG A O 1
ATOM 1640 N N . HIS A 1 207 ? -11.719 -1.216 7.145 1 93.5 207 HIS A N 1
ATOM 1641 C CA . HIS A 1 207 ? -12.859 -0.475 7.684 1 93.5 207 HIS A CA 1
ATOM 1642 C C . HIS A 1 207 ? -13.68 0.151 6.562 1 93.5 207 HIS A C 1
ATOM 1644 O O . HIS A 1 207 ? -14.742 0.727 6.816 1 93.5 207 HIS A O 1
ATOM 1650 N N . TYR A 1 208 ? -13.211 0.104 5.391 1 92.31 208 TYR A N 1
ATOM 1651 C CA . TYR A 1 208 ? -13.898 0.7 4.25 1 92.31 208 TYR A CA 1
ATOM 1652 C C . TYR A 1 208 ? -14.539 -0.374 3.375 1 92.31 208 TYR A C 1
ATOM 1654 O O . TYR A 1 208 ? -15.398 -0.076 2.547 1 92.31 208 TYR A O 1
ATOM 1662 N N . VAL A 1 209 ? -14.016 -1.609 3.473 1 88.31 209 VAL A N 1
ATOM 1663 C CA . VAL A 1 209 ? -14.438 -2.689 2.588 1 88.31 209 VAL A CA 1
ATOM 1664 C C . VAL A 1 209 ? -15.672 -3.379 3.166 1 88.31 209 VAL A C 1
ATOM 1666 O O . VAL A 1 209 ? -15.711 -3.691 4.359 1 88.31 209 VAL A O 1
ATOM 1669 N N . VAL A 1 210 ? -16.812 -3.236 2.535 1 71.19 210 VAL A N 1
ATOM 1670 C CA . VAL A 1 210 ? -18.031 -3.881 3.021 1 71.19 210 VAL A CA 1
ATOM 1671 C C . VAL A 1 210 ? -18.203 -5.234 2.338 1 71.19 210 VAL A C 1
ATOM 1673 O O . VAL A 1 210 ? -17.906 -5.383 1.152 1 71.19 210 VAL A O 1
ATOM 1676 N N . ASP A 1 211 ? -18.328 -6.211 3.248 1 59.28 211 ASP A N 1
ATOM 1677 C CA . ASP A 1 211 ? -18.469 -7.613 2.861 1 59.28 211 ASP A CA 1
ATOM 1678 C C . ASP A 1 211 ? -19.484 -7.777 1.739 1 59.28 211 ASP A C 1
ATOM 1680 O O . ASP A 1 211 ? -20.422 -6.98 1.624 1 59.28 211 ASP A O 1
ATOM 1684 N N . LYS A 1 212 ? -19.062 -8.648 0.732 1 53.53 212 LYS A N 1
ATOM 1685 C CA . LYS A 1 212 ? -20.047 -9.047 -0.271 1 53.53 212 LYS A CA 1
ATOM 1686 C C . LYS A 1 212 ? -21.391 -9.359 0.373 1 53.53 212 LYS A C 1
ATOM 1688 O O . LYS A 1 212 ? -21.453 -10.008 1.419 1 53.53 212 LYS A O 1
ATOM 1693 N N . PRO A 1 213 ? -22.406 -8.547 -0.113 1 44.66 213 PRO A N 1
ATOM 1694 C CA . PRO A 1 213 ? -23.719 -9.031 0.351 1 44.66 213 PRO A CA 1
ATOM 1695 C C . PRO A 1 213 ? -23.891 -10.531 0.164 1 44.66 213 PRO A C 1
ATOM 1697 O O . PRO A 1 213 ? -23.359 -11.109 -0.793 1 44.66 213 PRO A O 1
ATOM 1700 N N . GLU A 1 214 ? -24.109 -11.289 1.192 1 36.5 214 GLU A N 1
ATOM 1701 C CA . GLU A 1 214 ? -24.594 -12.656 1.048 1 36.5 214 GLU A CA 1
ATOM 1702 C C . GLU A 1 214 ? -25.5 -12.797 -0.171 1 36.5 214 GLU A C 1
ATOM 1704 O O . GLU A 1 214 ? -26.234 -11.875 -0.51 1 36.5 214 GLU A O 1
ATOM 1709 N N . MET B 1 1 ? -6.004 25.844 -11.836 1 34.41 1 MET B N 1
ATOM 1710 C CA . MET B 1 1 ? -5.117 25.781 -10.68 1 34.41 1 MET B CA 1
ATOM 1711 C C . MET B 1 1 ? -5.105 27.109 -9.93 1 34.41 1 MET B C 1
ATOM 1713 O O . MET B 1 1 ? -4.809 28.156 -10.516 1 34.41 1 MET B O 1
ATOM 1717 N N . THR B 1 2 ? -6 27.297 -9.07 1 34.28 2 THR B N 1
ATOM 1718 C CA . THR B 1 2 ? -6.047 28.594 -8.391 1 34.28 2 THR B CA 1
ATOM 1719 C C . THR B 1 2 ? -4.875 28.734 -7.426 1 34.28 2 THR B C 1
ATOM 1721 O O . THR B 1 2 ? -4.586 27.828 -6.648 1 34.28 2 THR B O 1
ATOM 1724 N N . VAL B 1 3 ? -3.844 29.516 -7.758 1 41.31 3 VAL B N 1
ATOM 1725 C CA . VAL B 1 3 ? -2.738 29.891 -6.879 1 41.31 3 VAL B CA 1
ATOM 1726 C C . VAL B 1 3 ? -3.273 30.641 -5.664 1 41.31 3 VAL B C 1
ATOM 1728 O O . VAL B 1 3 ? -3.869 31.703 -5.801 1 41.31 3 VAL B O 1
ATOM 1731 N N . ILE B 1 4 ? -3.801 30.031 -4.641 1 43.75 4 ILE B N 1
ATOM 1732 C CA . ILE B 1 4 ? -4.09 30.766 -3.412 1 43.75 4 ILE B CA 1
ATOM 1733 C C . ILE B 1 4 ? -2.852 30.797 -2.521 1 43.75 4 ILE B C 1
ATOM 1735 O O . ILE B 1 4 ? -2.236 29.75 -2.27 1 43.75 4 ILE B O 1
ATOM 1739 N N . THR B 1 5 ? -2.602 32.094 -1.862 1 47.41 5 THR B N 1
ATOM 1740 C CA . THR B 1 5 ? -1.575 32.469 -0.902 1 47.41 5 THR B CA 1
ATOM 1741 C C . THR B 1 5 ? -0.248 31.797 -1.221 1 47.41 5 THR B C 1
ATOM 1743 O O . THR B 1 5 ? 0.366 31.188 -0.346 1 47.41 5 THR B O 1
ATOM 1746 N N . GLY B 1 6 ? 0.15 31.75 -2.512 1 59.5 6 GLY B N 1
ATOM 1747 C CA . GLY B 1 6 ? 1.459 31.297 -2.959 1 59.5 6 GLY B CA 1
ATOM 1748 C C . GLY B 1 6 ? 1.513 29.812 -3.236 1 59.5 6 GLY B C 1
ATOM 1749 O O . GLY B 1 6 ? 2.533 29.297 -3.695 1 59.5 6 GLY B O 1
ATOM 1750 N N . ARG B 1 7 ? 0.54 29.156 -2.689 1 71 7 ARG B N 1
ATOM 1751 C CA . ARG B 1 7 ? 0.463 27.734 -3.002 1 71 7 ARG B CA 1
ATOM 1752 C C . ARG B 1 7 ? -0.608 27.469 -4.051 1 71 7 ARG B C 1
ATOM 1754 O O . ARG B 1 7 ? -1.66 28.109 -4.055 1 71 7 ARG B O 1
ATOM 1761 N N . THR B 1 8 ? -0.229 26.781 -5.059 1 85.81 8 THR B N 1
ATOM 1762 C CA . THR B 1 8 ? -1.196 26.344 -6.059 1 85.81 8 THR B CA 1
ATOM 1763 C C . THR B 1 8 ? -2.035 25.188 -5.531 1 85.81 8 THR B C 1
ATOM 1765 O O . THR B 1 8 ? -1.494 24.203 -5.039 1 85.81 8 THR B O 1
ATOM 1768 N N . ILE B 1 9 ? -3.371 25.469 -5.398 1 94 9 ILE B N 1
ATOM 1769 C CA . ILE B 1 9 ? -4.293 24.406 -5.008 1 94 9 ILE B CA 1
ATOM 1770 C C . ILE B 1 9 ? -4.965 23.828 -6.25 1 94 9 ILE B C 1
ATOM 1772 O O . ILE B 1 9 ? -5.582 24.562 -7.031 1 94 9 ILE B O 1
ATOM 1776 N N . THR B 1 10 ? -4.773 22.562 -6.465 1 96.69 10 THR B N 1
ATOM 1777 C CA . THR B 1 10 ? -5.418 21.875 -7.578 1 96.69 10 THR B CA 1
ATOM 1778 C C . THR B 1 10 ? -6.832 21.453 -7.199 1 96.69 10 THR B C 1
ATOM 1780 O O . THR B 1 10 ? -7.035 20.812 -6.16 1 96.69 10 THR B O 1
ATOM 1783 N N . HIS B 1 11 ? -7.789 21.875 -7.992 1 97.19 11 HIS B N 1
ATOM 1784 C CA . HIS B 1 11 ? -9.172 21.453 -7.77 1 97.19 11 HIS B CA 1
ATOM 1785 C C . HIS B 1 11 ? -9.406 20.031 -8.289 1 97.19 11 HIS B C 1
ATOM 1787 O O . HIS B 1 11 ? -9.047 19.719 -9.43 1 97.19 11 HIS B O 1
ATOM 1793 N N . VAL B 1 12 ? -9.953 19.172 -7.465 1 97.62 12 VAL B N 1
ATOM 1794 C CA . VAL B 1 12 ? -10.367 17.828 -7.836 1 97.62 12 VAL B CA 1
ATOM 1795 C C . VAL B 1 12 ? -11.828 17.609 -7.453 1 97.62 12 VAL B C 1
ATOM 1797 O O . VAL B 1 12 ? -12.188 17.656 -6.273 1 97.62 12 VAL B O 1
ATOM 1800 N N . ASP B 1 13 ? -12.672 17.344 -8.461 1 96.38 13 ASP B N 1
ATOM 1801 C CA . ASP B 1 13 ? -14.07 17 -8.227 1 96.38 13 ASP B CA 1
ATOM 1802 C C . ASP B 1 13 ? -14.211 15.555 -7.762 1 96.38 13 ASP B C 1
ATOM 1804 O O . ASP B 1 13 ? -13.844 14.625 -8.492 1 96.38 13 ASP B O 1
ATOM 1808 N N . GLU B 1 14 ? -14.711 15.391 -6.613 1 94.19 14 GLU B N 1
ATOM 1809 C CA . GLU B 1 14 ? -14.859 14.055 -6.047 1 94.19 14 GLU B CA 1
ATOM 1810 C C . GLU B 1 14 ? -15.625 13.133 -6.996 1 94.19 14 GLU B C 1
ATOM 1812 O O . GLU B 1 14 ? -15.258 11.969 -7.164 1 94.19 14 GLU B O 1
ATOM 1817 N N . ALA B 1 15 ? -16.609 13.633 -7.637 1 95.31 15 ALA B N 1
ATOM 1818 C CA . ALA B 1 15 ? -17.453 12.844 -8.539 1 95.31 15 ALA B CA 1
ATOM 1819 C C . ALA B 1 15 ? -16.656 12.391 -9.758 1 95.31 15 ALA B C 1
ATOM 1821 O O . ALA B 1 15 ? -16.969 11.367 -10.375 1 95.31 15 ALA B O 1
ATOM 1822 N N . SER B 1 16 ? -15.617 13.125 -10.062 1 97 16 SER B N 1
ATOM 1823 C CA . SER B 1 16 ? -14.836 12.812 -11.258 1 97 16 SER B CA 1
ATOM 1824 C C . SER B 1 16 ? -13.945 11.594 -11.023 1 97 16 SER B C 1
ATOM 1826 O O . SER B 1 16 ? -13.445 10.992 -11.977 1 97 16 SER B O 1
ATOM 1828 N N . LEU B 1 17 ? -13.766 11.172 -9.836 1 96.62 17 LEU B N 1
ATOM 1829 C CA . LEU B 1 17 ? -12.797 10.141 -9.5 1 96.62 17 LEU B CA 1
ATOM 1830 C C . LEU B 1 17 ? -13.367 8.75 -9.773 1 96.62 17 LEU B C 1
ATOM 1832 O O . LEU B 1 17 ? -12.648 7.75 -9.68 1 96.62 17 LEU B O 1
ATOM 1836 N N . VAL B 1 18 ? -14.641 8.688 -10.125 1 94.94 18 VAL B N 1
ATOM 1837 C CA . VAL B 1 18 ? -15.203 7.43 -10.617 1 94.94 18 VAL B CA 1
ATOM 1838 C C . VAL B 1 18 ? -14.617 7.105 -11.992 1 94.94 18 VAL B C 1
ATOM 1840 O O . VAL B 1 18 ? -14.43 5.938 -12.328 1 94.94 18 VAL B O 1
ATOM 1843 N N . ASN B 1 19 ? -14.305 8.141 -12.695 1 97.25 19 ASN B N 1
ATOM 1844 C CA . ASN B 1 19 ? -13.688 7.996 -14.008 1 97.25 19 ASN B CA 1
ATOM 1845 C C . ASN B 1 19 ? -12.203 7.656 -13.891 1 97.25 19 ASN B C 1
ATOM 1847 O O . ASN B 1 19 ? -11.445 8.375 -13.234 1 97.25 19 ASN B O 1
ATOM 1851 N N . LEU B 1 20 ? -11.75 6.613 -14.609 1 97.81 20 LEU B N 1
ATOM 1852 C CA . LEU B 1 20 ? -10.391 6.105 -14.461 1 97.81 20 LEU B CA 1
ATOM 1853 C C . LEU B 1 20 ? -9.367 7.164 -14.844 1 97.81 20 LEU B C 1
ATOM 1855 O O . LEU B 1 20 ? -8.391 7.383 -14.125 1 97.81 20 LEU B O 1
ATOM 1859 N N . ARG B 1 21 ? -9.586 7.828 -15.953 1 97.81 21 ARG B N 1
ATOM 1860 C CA . ARG B 1 21 ? -8.609 8.805 -16.422 1 97.81 21 ARG B CA 1
ATOM 1861 C C . ARG B 1 21 ? -8.438 9.938 -15.422 1 97.81 21 ARG B C 1
ATOM 1863 O O . ARG B 1 21 ? -7.312 10.32 -15.102 1 97.81 21 ARG B O 1
ATOM 1870 N N . SER B 1 22 ? -9.547 10.484 -14.945 1 98.06 22 SER B N 1
ATOM 1871 C CA . SER B 1 22 ? -9.5 11.547 -13.953 1 98.06 22 SER B CA 1
ATOM 1872 C C . SER B 1 22 ? -8.844 11.07 -12.664 1 98.06 22 SER B C 1
ATOM 1874 O O . SER B 1 22 ? -8.07 11.812 -12.039 1 98.06 22 SER B O 1
ATOM 1876 N N . ARG B 1 23 ? -9.148 9.883 -12.336 1 98.44 23 ARG B N 1
ATOM 1877 C CA . ARG B 1 23 ? -8.562 9.289 -11.133 1 98.44 23 ARG B CA 1
ATOM 1878 C C . ARG B 1 23 ? -7.051 9.148 -11.273 1 98.44 23 ARG B C 1
ATOM 1880 O O . ARG B 1 23 ? -6.301 9.516 -10.367 1 98.44 23 ARG B O 1
ATOM 1887 N N . ILE B 1 24 ? -6.598 8.656 -12.438 1 98.81 24 ILE B N 1
ATOM 1888 C CA . ILE B 1 24 ? -5.176 8.484 -12.695 1 98.81 24 ILE B CA 1
ATOM 1889 C C . ILE B 1 24 ? -4.473 9.836 -12.664 1 98.81 24 ILE B C 1
ATOM 1891 O O . ILE B 1 24 ? -3.385 9.961 -12.094 1 98.81 24 ILE B O 1
ATOM 1895 N N . THR B 1 25 ? -5.07 10.844 -13.188 1 98.56 25 THR B N 1
ATOM 1896 C CA . THR B 1 25 ? -4.504 12.188 -13.141 1 98.56 25 THR B CA 1
ATOM 1897 C C . THR B 1 25 ? -4.281 12.641 -11.703 1 98.56 25 THR B C 1
ATOM 1899 O O . THR B 1 25 ? -3.205 13.133 -11.359 1 98.56 25 THR B O 1
ATOM 1902 N N . TYR B 1 26 ? -5.238 12.445 -10.906 1 98.56 26 TYR B N 1
ATOM 1903 C CA . TYR B 1 26 ? -5.156 12.859 -9.516 1 98.56 26 TYR B CA 1
ATOM 1904 C C . TYR B 1 26 ? -4.102 12.055 -8.766 1 98.56 26 TYR B C 1
ATOM 1906 O O . TYR B 1 26 ? -3.234 12.625 -8.102 1 98.56 26 TYR B O 1
ATOM 1914 N N . VAL B 1 27 ? -4.156 10.695 -8.883 1 98.62 27 VAL B N 1
ATOM 1915 C CA . VAL B 1 27 ? -3.275 9.852 -8.086 1 98.62 27 VAL B CA 1
ATOM 1916 C C . VAL B 1 27 ? -1.828 10.047 -8.531 1 98.62 27 VAL B C 1
ATOM 1918 O O . VAL B 1 27 ? -0.917 10.078 -7.699 1 98.62 27 VAL B O 1
ATOM 1921 N N . LYS B 1 28 ? -1.611 10.188 -9.836 1 98.69 28 LYS B N 1
ATOM 1922 C CA . LYS B 1 28 ? -0.272 10.523 -10.312 1 98.69 28 LYS B CA 1
ATOM 1923 C C . LYS B 1 28 ? 0.195 11.859 -9.742 1 98.69 28 LYS B C 1
ATOM 1925 O O . LYS B 1 28 ? 1.343 11.992 -9.312 1 98.69 28 LYS B O 1
ATOM 1930 N N . GLY B 1 29 ? -0.684 12.82 -9.805 1 98.19 29 GLY B N 1
ATOM 1931 C CA . GLY B 1 29 ? -0.361 14.125 -9.242 1 98.19 29 GLY B CA 1
ATOM 1932 C C . GLY B 1 29 ? -0.004 14.07 -7.77 1 98.19 29 GLY B C 1
ATOM 1933 O O . GLY B 1 29 ? 0.979 14.68 -7.344 1 98.19 29 GLY B O 1
ATOM 1934 N N . PHE B 1 30 ? -0.787 13.352 -7.035 1 98.56 30 PHE B N 1
ATOM 1935 C CA . PHE B 1 30 ? -0.567 13.25 -5.594 1 98.56 30 PHE B CA 1
ATOM 1936 C C . PHE B 1 30 ? 0.781 12.602 -5.297 1 98.56 30 PHE B C 1
ATOM 1938 O O . PHE B 1 30 ? 1.51 13.055 -4.414 1 98.56 30 PHE B O 1
ATOM 1945 N N . LEU B 1 31 ? 1.201 11.594 -6.082 1 98.69 31 LEU B N 1
ATOM 1946 C CA . LEU B 1 31 ? 2.404 10.82 -5.809 1 98.69 31 LEU B CA 1
ATOM 1947 C C . LEU B 1 31 ? 3.598 11.375 -6.582 1 98.69 31 LEU B C 1
ATOM 1949 O O . LEU B 1 31 ? 4.699 10.828 -6.5 1 98.69 31 LEU B O 1
ATOM 1953 N N . HIS B 1 32 ? 3.408 12.43 -7.406 1 98.12 32 HIS B N 1
ATOM 1954 C CA . HIS B 1 32 ? 4.438 12.977 -8.281 1 98.12 32 HIS B CA 1
ATOM 1955 C C . HIS B 1 32 ? 4.961 11.914 -9.25 1 98.12 32 HIS B C 1
ATOM 1957 O O . HIS B 1 32 ? 6.172 11.789 -9.438 1 98.12 32 HIS B O 1
ATOM 1963 N N . PHE B 1 33 ? 4.051 11.086 -9.727 1 98.75 33 PHE B N 1
ATOM 1964 C CA . PHE B 1 33 ? 4.434 10.141 -10.773 1 98.75 33 PHE B CA 1
ATOM 1965 C C . PHE B 1 33 ? 4.484 10.828 -12.133 1 98.75 33 PHE B C 1
ATOM 1967 O O . PHE B 1 33 ? 3.475 11.359 -12.602 1 98.75 33 PHE B O 1
ATOM 1974 N N . THR B 1 34 ? 5.578 10.883 -12.742 1 98.25 34 THR B N 1
ATOM 1975 C CA . THR B 1 34 ? 5.785 11.555 -14.023 1 98.25 34 THR B CA 1
ATOM 1976 C C . THR B 1 34 ? 6.383 10.594 -15.047 1 98.25 34 THR B C 1
ATOM 1978 O O . THR B 1 34 ? 6.66 9.438 -14.734 1 98.25 34 THR B O 1
ATOM 1981 N N . ASP B 1 35 ? 6.609 11.094 -16.203 1 97.75 35 ASP B N 1
ATOM 1982 C CA . ASP B 1 35 ? 7.234 10.297 -17.266 1 97.75 35 ASP B CA 1
ATOM 1983 C C . ASP B 1 35 ? 8.648 9.883 -16.875 1 97.75 35 ASP B C 1
ATOM 1985 O O . ASP B 1 35 ? 9.156 8.867 -17.344 1 97.75 35 ASP B O 1
ATOM 1989 N N . LYS B 1 36 ? 9.273 10.664 -16.047 1 97.94 36 LYS B N 1
ATOM 1990 C CA . LYS B 1 36 ? 10.594 10.289 -15.555 1 97.94 36 LYS B CA 1
ATOM 1991 C C . LYS B 1 36 ? 10.531 8.992 -14.742 1 97.94 36 LYS B C 1
ATOM 1993 O O . LYS B 1 36 ? 11.414 8.141 -14.867 1 97.94 36 LYS B O 1
ATOM 1998 N N . ASP B 1 37 ? 9.477 8.859 -13.938 1 98.38 37 ASP B N 1
ATOM 1999 C CA . ASP B 1 37 ? 9.273 7.609 -13.211 1 98.38 37 ASP B CA 1
ATOM 2000 C C . ASP B 1 37 ? 9.086 6.441 -14.172 1 98.38 37 ASP B C 1
ATOM 2002 O O . ASP B 1 37 ? 9.664 5.371 -13.977 1 98.38 37 ASP B O 1
ATOM 2006 N N . GLY B 1 38 ? 8.25 6.703 -15.172 1 98 38 GLY B N 1
ATOM 2007 C CA . GLY B 1 38 ? 8.055 5.68 -16.188 1 98 38 GLY B CA 1
ATOM 2008 C C . GLY B 1 38 ? 9.344 5.23 -16.844 1 98 38 GLY B C 1
ATOM 2009 O O . GLY B 1 38 ? 9.578 4.031 -17.016 1 98 38 GLY B O 1
ATOM 2010 N N . ALA B 1 39 ? 10.211 6.168 -17.172 1 97.38 39 ALA B N 1
ATOM 2011 C CA . ALA B 1 39 ? 11.492 5.867 -17.797 1 97.38 39 ALA B CA 1
ATOM 2012 C C . ALA B 1 39 ? 12.391 5.066 -16.859 1 97.38 39 ALA B C 1
ATOM 2014 O O . ALA B 1 39 ? 13.117 4.172 -17.297 1 97.38 39 ALA B O 1
ATOM 2015 N N . LEU B 1 40 ? 12.375 5.414 -15.633 1 97.19 40 LEU B N 1
ATOM 2016 C CA . LEU B 1 40 ? 13.156 4.688 -14.633 1 97.19 40 LEU B CA 1
ATOM 2017 C C . LEU B 1 40 ? 12.672 3.242 -14.523 1 97.19 40 LEU B C 1
ATOM 2019 O O . LEU B 1 40 ? 13.484 2.318 -14.438 1 97.19 40 LEU B O 1
ATOM 2023 N N . ILE B 1 41 ? 11.367 3.02 -14.547 1 96.75 41 ILE B N 1
ATOM 2024 C CA . ILE B 1 41 ? 10.797 1.68 -14.469 1 96.75 41 ILE B CA 1
ATOM 2025 C C . ILE B 1 41 ? 11.211 0.875 -15.703 1 96.75 41 ILE B C 1
ATOM 2027 O O . ILE B 1 41 ? 11.609 -0.285 -15.586 1 96.75 41 ILE B O 1
ATOM 2031 N N . GLN B 1 42 ? 11.195 1.5 -16.781 1 95.38 42 GLN B N 1
ATOM 2032 C CA . GLN B 1 42 ? 11.625 0.845 -18.016 1 95.38 42 GLN B CA 1
ATOM 2033 C C . GLN B 1 42 ? 13.102 0.479 -17.953 1 95.38 42 GLN B C 1
ATOM 2035 O O . GLN B 1 42 ? 13.5 -0.59 -18.422 1 95.38 42 GLN B O 1
ATOM 2040 N N . SER B 1 43 ? 13.883 1.331 -17.391 1 92.31 43 SER B N 1
ATOM 2041 C CA . SER B 1 43 ? 15.328 1.108 -17.328 1 92.31 43 SER B CA 1
ATOM 2042 C C . SER B 1 43 ? 15.664 -0.049 -16.391 1 92.31 43 SER B C 1
ATOM 2044 O O . SER B 1 43 ? 16.766 -0.587 -16.438 1 92.31 43 SER B O 1
ATOM 2046 N N . ALA B 1 44 ? 14.727 -0.385 -15.57 1 89.19 44 ALA B N 1
ATOM 2047 C CA . ALA B 1 44 ? 14.953 -1.447 -14.594 1 89.19 44 ALA B CA 1
ATOM 2048 C C . ALA B 1 44 ? 14.734 -2.822 -15.219 1 89.19 44 ALA B C 1
ATOM 2050 O O . ALA B 1 44 ? 14.922 -3.848 -14.562 1 89.19 44 ALA B O 1
ATOM 2051 N N . LYS B 1 45 ? 14.359 -2.844 -16.422 1 90.62 45 LYS B N 1
ATOM 2052 C CA . LYS B 1 45 ? 14.078 -4.098 -17.125 1 90.62 45 LYS B CA 1
ATOM 2053 C C . LYS B 1 45 ? 15.242 -5.07 -16.984 1 90.62 45 LYS B C 1
ATOM 2055 O O . LYS B 1 45 ? 15.039 -6.254 -16.703 1 90.62 45 LYS B O 1
ATOM 2060 N N . ASN B 1 46 ? 16.422 -4.59 -17.062 1 88.06 46 ASN B N 1
ATOM 2061 C CA . ASN B 1 46 ? 17.594 -5.461 -17.047 1 88.06 46 ASN B CA 1
ATOM 2062 C C . ASN B 1 46 ? 17.906 -5.961 -15.633 1 88.06 46 ASN B C 1
ATOM 2064 O O . ASN B 1 46 ? 18.609 -6.957 -15.461 1 88.06 46 ASN B O 1
ATOM 2068 N N . VAL B 1 47 ? 17.453 -5.266 -14.68 1 86.38 47 VAL B N 1
ATOM 2069 C CA . VAL B 1 47 ? 17.625 -5.691 -13.289 1 86.38 47 VAL B CA 1
ATOM 2070 C C . VAL B 1 47 ? 16.531 -6.68 -12.914 1 86.38 47 VAL B C 1
ATOM 2072 O O . VAL B 1 47 ? 16.781 -7.672 -12.227 1 86.38 47 VAL B O 1
ATOM 2075 N N . ILE B 1 48 ? 15.297 -6.48 -13.43 1 84.06 48 ILE B N 1
ATOM 2076 C CA . ILE B 1 48 ? 14.125 -7.23 -13 1 84.06 48 ILE B CA 1
ATOM 2077 C C . ILE B 1 48 ? 14.031 -8.539 -13.789 1 84.06 48 ILE B C 1
ATOM 2079 O O . ILE B 1 48 ? 13.664 -9.578 -13.234 1 84.06 48 ILE B O 1
ATOM 2083 N N . ALA B 1 49 ? 14.391 -8.461 -15.039 1 87.56 49 ALA B N 1
ATOM 2084 C CA . ALA B 1 49 ? 14.195 -9.609 -15.914 1 87.56 49 ALA B CA 1
ATOM 2085 C C . ALA B 1 49 ? 14.922 -10.844 -15.375 1 87.56 49 ALA B C 1
ATOM 2087 O O . ALA B 1 49 ? 14.32 -11.914 -15.234 1 87.56 49 ALA B O 1
ATOM 2088 N N . PRO B 1 50 ? 16.219 -10.695 -14.977 1 88.19 50 PRO B N 1
ATOM 2089 C CA . PRO B 1 50 ? 16.906 -11.875 -14.445 1 88.19 50 PRO B CA 1
ATOM 2090 C C . PRO B 1 50 ? 16.312 -12.359 -13.117 1 88.19 50 PRO B C 1
ATOM 2092 O O . PRO B 1 50 ? 16.484 -13.523 -12.75 1 88.19 50 PRO B O 1
ATOM 2095 N N . ALA B 1 51 ? 15.609 -11.492 -12.453 1 87.88 51 ALA B N 1
ATOM 2096 C CA . ALA B 1 51 ? 15.078 -11.812 -11.133 1 87.88 51 ALA B CA 1
ATOM 2097 C C . ALA B 1 51 ? 13.672 -12.398 -11.242 1 87.88 51 ALA B C 1
ATOM 2099 O O . ALA B 1 51 ? 13.117 -12.875 -10.25 1 87.88 51 ALA B O 1
ATOM 2100 N N . LEU B 1 52 ? 13.109 -12.461 -12.414 1 91 52 LEU B N 1
ATOM 2101 C CA . LEU B 1 52 ? 11.703 -12.781 -12.617 1 91 52 LEU B CA 1
ATOM 2102 C C . LEU B 1 52 ? 11.391 -14.195 -12.125 1 91 52 LEU B C 1
ATOM 2104 O O . LEU B 1 52 ? 10.461 -14.391 -11.344 1 91 52 LEU B O 1
ATOM 2108 N N . PRO B 1 53 ? 12.219 -15.211 -12.461 1 91.19 53 PRO B N 1
ATOM 2109 C CA . PRO B 1 53 ? 11.914 -16.547 -11.961 1 91.19 53 PRO B CA 1
ATOM 2110 C C . PRO B 1 53 ? 11.914 -16.625 -10.43 1 91.19 53 PRO B C 1
ATOM 2112 O O . PRO B 1 53 ? 11.055 -17.281 -9.844 1 91.19 53 PRO B O 1
ATOM 2115 N N . THR B 1 54 ? 12.812 -15.906 -9.875 1 90.25 54 THR B N 1
ATOM 2116 C CA . THR B 1 54 ? 12.898 -15.883 -8.414 1 90.25 54 THR B CA 1
ATOM 2117 C C . THR B 1 54 ? 11.68 -15.195 -7.816 1 90.25 54 THR B C 1
ATOM 2119 O O . THR B 1 54 ? 11.125 -15.656 -6.816 1 90.25 54 THR B O 1
ATOM 2122 N N . VAL B 1 55 ? 11.273 -14.141 -8.414 1 92.25 55 VAL B N 1
ATOM 2123 C CA . VAL B 1 55 ? 10.102 -13.406 -7.949 1 92.25 55 VAL B CA 1
ATOM 2124 C C . VAL B 1 55 ? 8.867 -14.297 -8.047 1 92.25 55 VAL B C 1
ATOM 2126 O O . VAL B 1 55 ? 8.102 -14.414 -7.086 1 92.25 55 VAL B O 1
ATOM 2129 N N . LEU B 1 56 ? 8.695 -14.977 -9.156 1 95.56 56 LEU B N 1
ATOM 2130 C CA . LEU B 1 56 ? 7.527 -15.82 -9.391 1 95.56 56 LEU B CA 1
ATOM 2131 C C . LEU B 1 56 ? 7.488 -16.969 -8.391 1 95.56 56 LEU B C 1
ATOM 2133 O O . LEU B 1 56 ? 6.449 -17.234 -7.781 1 95.56 56 LEU B O 1
ATOM 2137 N N . ASP B 1 57 ? 8.625 -17.562 -8.188 1 95.62 57 ASP B N 1
ATOM 2138 C CA . ASP B 1 57 ? 8.695 -18.656 -7.238 1 95.62 57 ASP B CA 1
ATOM 2139 C C . ASP B 1 57 ? 8.406 -18.188 -5.82 1 95.62 57 ASP B C 1
ATOM 2141 O O . ASP B 1 57 ? 7.68 -18.844 -5.07 1 95.62 57 ASP B O 1
ATOM 2145 N N . ALA B 1 58 ? 8.977 -17.078 -5.484 1 95.62 58 ALA B N 1
ATOM 2146 C CA . ALA B 1 58 ? 8.758 -16.531 -4.145 1 95.62 58 ALA B CA 1
ATOM 2147 C C . ALA B 1 58 ? 7.281 -16.219 -3.922 1 95.62 58 ALA B C 1
ATOM 2149 O O . ALA B 1 58 ? 6.719 -16.547 -2.875 1 95.62 58 ALA B O 1
ATOM 2150 N N . VAL B 1 59 ? 6.691 -15.594 -4.895 1 97.19 59 VAL B N 1
ATOM 2151 C CA . VAL B 1 59 ? 5.297 -15.172 -4.797 1 97.19 59 VAL B CA 1
ATOM 2152 C C . VAL B 1 59 ? 4.402 -16.391 -4.609 1 97.19 59 VAL B C 1
ATOM 2154 O O . VAL B 1 59 ? 3.604 -16.453 -3.672 1 97.19 59 VAL B O 1
ATOM 2157 N N . TYR B 1 60 ? 4.531 -17.375 -5.445 1 97.06 60 TYR B N 1
ATOM 2158 C CA . TYR B 1 60 ? 3.59 -18.484 -5.395 1 97.06 60 TYR B CA 1
ATOM 2159 C C . TYR B 1 60 ? 3.938 -19.453 -4.266 1 97.06 60 TYR B C 1
ATOM 2161 O O . TYR B 1 60 ? 3.057 -20.109 -3.713 1 97.06 60 TYR B O 1
ATOM 2169 N N . THR B 1 61 ? 5.23 -19.5 -3.863 1 96.94 61 THR B N 1
ATOM 2170 C CA . THR B 1 61 ? 5.527 -20.172 -2.604 1 96.94 61 THR B CA 1
ATOM 2171 C C . THR B 1 61 ? 4.77 -19.531 -1.45 1 96.94 61 THR B C 1
ATOM 2173 O O . THR B 1 61 ? 4.176 -20.219 -0.623 1 96.94 61 THR B O 1
ATOM 2176 N N . ARG B 1 62 ? 4.738 -18.234 -1.451 1 97.5 62 ARG B N 1
ATOM 2177 C CA . ARG B 1 62 ? 4.074 -17.5 -0.378 1 97.5 62 ARG B CA 1
ATOM 2178 C C . ARG B 1 62 ? 2.562 -17.719 -0.422 1 97.5 62 ARG B C 1
ATOM 2180 O O . ARG B 1 62 ? 1.944 -18.031 0.599 1 97.5 62 ARG B O 1
ATOM 2187 N N . LEU B 1 63 ? 1.977 -17.609 -1.572 1 97.69 63 LEU B N 1
ATOM 2188 C CA . LEU B 1 63 ? 0.534 -17.75 -1.744 1 97.69 63 LEU B CA 1
ATOM 2189 C C . LEU B 1 63 ? 0.077 -19.156 -1.385 1 97.69 63 LEU B C 1
ATOM 2191 O O . LEU B 1 63 ? -1.027 -19.344 -0.87 1 97.69 63 LEU B O 1
ATOM 2195 N N . LEU B 1 64 ? 0.91 -20.125 -1.615 1 97.12 64 LEU B N 1
ATOM 2196 C CA . LEU B 1 64 ? 0.551 -21.516 -1.354 1 97.12 64 LEU B CA 1
ATOM 2197 C C . LEU B 1 64 ? 0.812 -21.875 0.104 1 97.12 64 LEU B C 1
ATOM 2199 O O . LEU B 1 64 ? 0.375 -22.938 0.572 1 97.12 64 LEU B O 1
ATOM 2203 N N . SER B 1 65 ? 1.455 -21 0.884 1 97.06 65 SER B N 1
ATOM 2204 C CA . SER B 1 65 ? 1.812 -21.281 2.27 1 97.06 65 SER B CA 1
ATOM 2205 C C . SER B 1 65 ? 0.634 -21.047 3.205 1 97.06 65 SER B C 1
ATOM 2207 O O . SER B 1 65 ? 0.701 -21.359 4.395 1 97.06 65 SER B O 1
ATOM 2209 N N . PHE B 1 66 ? -0.424 -20.484 2.729 1 97.81 66 PHE B N 1
ATOM 2210 C CA . PHE B 1 66 ? -1.662 -20.297 3.475 1 97.81 66 PHE B CA 1
ATOM 2211 C C . PHE B 1 66 ? -2.846 -20.875 2.719 1 97.81 66 PHE B C 1
ATOM 2213 O O . PHE B 1 66 ? -3.016 -20.625 1.523 1 97.81 66 PHE B O 1
ATOM 2220 N N . ASP B 1 67 ? -3.684 -21.672 3.346 1 97 67 ASP B N 1
ATOM 2221 C CA . ASP B 1 67 ? -4.805 -22.297 2.645 1 97 67 ASP B CA 1
ATOM 2222 C C . ASP B 1 67 ? -5.797 -21.234 2.156 1 97 67 ASP B C 1
ATOM 2224 O O . ASP B 1 67 ? -6.449 -21.422 1.128 1 97 67 ASP B O 1
ATOM 2228 N N . ILE B 1 68 ? -5.898 -20.141 2.867 1 96.5 68 ILE B N 1
ATOM 2229 C CA . ILE B 1 68 ? -6.863 -19.094 2.545 1 96.5 68 ILE B CA 1
ATOM 2230 C C . ILE B 1 68 ? -6.504 -18.453 1.204 1 96.5 68 ILE B C 1
ATOM 2232 O O . ILE B 1 68 ? -7.387 -18 0.469 1 96.5 68 ILE B O 1
ATOM 2236 N N . THR B 1 69 ? -5.238 -18.359 0.85 1 97.12 69 THR B N 1
ATOM 2237 C CA . THR B 1 69 ? -4.844 -17.859 -0.461 1 97.12 69 THR B CA 1
ATOM 2238 C C . THR B 1 69 ? -4.711 -19 -1.463 1 97.12 69 THR B C 1
ATOM 2240 O O . THR B 1 69 ? -5.094 -18.859 -2.625 1 97.12 69 THR B O 1
ATOM 2243 N N . ALA B 1 70 ? -4.238 -20.141 -1.053 1 96.12 70 ALA B N 1
ATOM 2244 C CA . ALA B 1 70 ? -3.998 -21.281 -1.929 1 96.12 70 ALA B CA 1
ATOM 2245 C C . ALA B 1 70 ? -5.305 -21.797 -2.537 1 96.12 70 ALA B C 1
ATOM 2247 O O . ALA B 1 70 ? -5.32 -22.281 -3.668 1 96.12 70 ALA B O 1
ATOM 2248 N N . LYS B 1 71 ? -6.359 -21.688 -1.828 1 93.88 71 LYS B N 1
ATOM 2249 C CA . LYS B 1 71 ? -7.641 -22.25 -2.254 1 93.88 71 LYS B CA 1
ATOM 2250 C C . LYS B 1 71 ? -8.078 -21.656 -3.59 1 93.88 71 LYS B C 1
ATOM 2252 O O . LYS B 1 71 ? -8.766 -22.312 -4.371 1 93.88 71 LYS B O 1
ATOM 2257 N N . SER B 1 72 ? -7.656 -20.422 -3.896 1 91.62 72 SER B N 1
ATOM 2258 C CA . SER B 1 72 ? -8.023 -19.766 -5.145 1 91.62 72 SER B CA 1
ATOM 2259 C C . SER B 1 72 ? -7.418 -20.484 -6.348 1 91.62 72 SER B C 1
ATOM 2261 O O . SER B 1 72 ? -7.863 -20.281 -7.48 1 91.62 72 SER B O 1
ATOM 2263 N N . PHE B 1 73 ? -6.422 -21.375 -6.098 1 93.38 73 PHE B N 1
ATOM 2264 C CA . PHE B 1 73 ? -5.688 -21.984 -7.199 1 93.38 73 PHE B CA 1
ATOM 2265 C C . PHE B 1 73 ? -6.086 -23.453 -7.367 1 93.38 73 PHE B C 1
ATOM 2267 O O . PHE B 1 73 ? -5.535 -24.156 -8.211 1 93.38 73 PHE B O 1
ATOM 2274 N N . VAL B 1 74 ? -7.012 -23.906 -6.578 1 91.88 74 VAL B N 1
ATOM 2275 C CA . VAL B 1 74 ? -7.426 -25.297 -6.625 1 91.88 74 VAL B CA 1
ATOM 2276 C C . VAL B 1 74 ? -8.281 -25.547 -7.863 1 91.88 74 VAL B C 1
ATOM 2278 O O . VAL B 1 74 ? -8 -26.453 -8.648 1 91.88 74 VAL B O 1
ATOM 2281 N N . PRO B 1 75 ? -9.312 -24.719 -8.055 1 88.31 75 PRO B N 1
ATOM 2282 C CA . PRO B 1 75 ? -10.133 -24.969 -9.25 1 88.31 75 PRO B CA 1
ATOM 2283 C C . PRO B 1 75 ? -9.391 -24.672 -10.547 1 88.31 75 PRO B C 1
ATOM 2285 O O . PRO B 1 75 ? -8.312 -24.062 -10.523 1 88.31 75 PRO B O 1
ATOM 2288 N N . ARG B 1 76 ? -9.977 -25.172 -11.547 1 85.31 76 ARG B N 1
ATOM 2289 C CA . ARG B 1 76 ? -9.453 -24.812 -12.867 1 85.31 76 ARG B CA 1
ATOM 2290 C C . ARG B 1 76 ? -9.359 -23.297 -13.023 1 85.31 76 ARG B C 1
ATOM 2292 O O . ARG B 1 76 ? -10.281 -22.578 -12.641 1 85.31 76 ARG B O 1
ATOM 2299 N N . GLN B 1 77 ? -8.188 -22.891 -13.57 1 83.56 77 GLN B N 1
ATOM 2300 C CA . GLN B 1 77 ? -7.934 -21.469 -13.703 1 83.56 77 GLN B CA 1
ATOM 2301 C C . GLN B 1 77 ? -8.602 -20.906 -14.953 1 83.56 77 GLN B C 1
ATOM 2303 O O . GLN B 1 77 ? -8.789 -21.625 -15.938 1 83.56 77 GLN B O 1
ATOM 2308 N N . PRO B 1 78 ? -8.867 -19.625 -14.781 1 73.5 78 PRO B N 1
ATOM 2309 C CA . PRO B 1 78 ? -9.453 -19 -15.969 1 73.5 78 PRO B CA 1
ATOM 2310 C C . PRO B 1 78 ? -8.547 -19.094 -17.188 1 73.5 78 PRO B C 1
ATOM 2312 O O . PRO B 1 78 ? -7.32 -19.031 -17.062 1 73.5 78 PRO B O 1
ATOM 2315 N N . GLU B 1 79 ? -8.969 -19.391 -18.312 1 71.69 79 GLU B N 1
ATOM 2316 C CA . GLU B 1 79 ? -8.289 -19.406 -19.609 1 71.69 79 GLU B CA 1
ATOM 2317 C C . GLU B 1 79 ? -7.684 -20.766 -19.891 1 71.69 79 GLU B C 1
ATOM 2319 O O . GLU B 1 79 ? -7.16 -21.016 -20.984 1 71.69 79 GLU B O 1
ATOM 2324 N N . GLN B 1 80 ? -7.633 -21.578 -18.703 1 75 80 GLN B N 1
ATOM 2325 C CA . GLN B 1 80 ? -7.172 -22.938 -18.969 1 75 80 GLN B CA 1
ATOM 2326 C C . GLN B 1 80 ? -8.188 -23.703 -19.812 1 75 80 GLN B C 1
ATOM 2328 O O . GLN B 1 80 ? -9.398 -23.516 -19.656 1 75 80 GLN B O 1
ATOM 2333 N N . ASN B 1 81 ? -7.582 -24.453 -20.719 1 69 81 ASN B N 1
ATOM 2334 C CA . ASN B 1 81 ? -8.445 -25.281 -21.547 1 69 81 ASN B CA 1
ATOM 2335 C C . ASN B 1 81 ? -9.188 -26.328 -20.719 1 69 81 ASN B C 1
ATOM 2337 O O . ASN B 1 81 ? -8.617 -26.891 -19.781 1 69 81 ASN B O 1
ATOM 2341 N N . ALA B 1 82 ? -10.5 -26.484 -20.953 1 63.5 82 ALA B N 1
ATOM 2342 C CA . ALA B 1 82 ? -11.367 -27.438 -20.25 1 63.5 82 ALA B CA 1
ATOM 2343 C C . ALA B 1 82 ? -10.797 -28.844 -20.312 1 63.5 82 ALA B C 1
ATOM 2345 O O . ALA B 1 82 ? -11.086 -29.672 -19.453 1 63.5 82 ALA B O 1
ATOM 2346 N N . LYS B 1 83 ? -10.156 -29.125 -21.266 1 63.19 83 LYS B N 1
ATOM 2347 C CA . LYS B 1 83 ? -9.664 -30.484 -21.469 1 63.19 83 LYS B CA 1
ATOM 2348 C C . LYS B 1 83 ? -8.445 -30.766 -20.609 1 63.19 83 LYS B C 1
ATOM 2350 O O . LYS B 1 83 ? -8.016 -31.906 -20.484 1 63.19 83 LYS B O 1
ATOM 2355 N N . ASP B 1 84 ? -7.887 -29.703 -20.031 1 60.75 84 ASP B N 1
ATOM 2356 C CA . ASP B 1 84 ? -6.68 -29.891 -19.219 1 60.75 84 ASP B CA 1
ATOM 2357 C C . ASP B 1 84 ? -7.02 -30.391 -17.828 1 60.75 84 ASP B C 1
ATOM 2359 O O . ASP B 1 84 ? -7.973 -29.906 -17.203 1 60.75 84 ASP B O 1
ATOM 2363 N N . PRO B 1 85 ? -6.672 -31.594 -17.406 1 61.94 85 PRO B N 1
ATOM 2364 C CA . PRO B 1 85 ? -6.91 -32.156 -16.078 1 61.94 85 PRO B CA 1
ATOM 2365 C C . PRO B 1 85 ? -6.438 -31.25 -14.953 1 61.94 85 PRO B C 1
ATOM 2367 O O . PRO B 1 85 ? -6.051 -31.734 -13.883 1 61.94 85 PRO B O 1
ATOM 2370 N N . ALA B 1 86 ? -6.582 -30.031 -15.117 1 64.62 86 ALA B N 1
ATOM 2371 C CA . ALA B 1 86 ? -5.691 -29.219 -14.305 1 64.62 86 ALA B CA 1
ATOM 2372 C C . ALA B 1 86 ? -6.34 -28.859 -12.969 1 64.62 86 ALA B C 1
ATOM 2374 O O . ALA B 1 86 ? -5.703 -28.234 -12.109 1 64.62 86 ALA B O 1
ATOM 2375 N N . ALA B 1 87 ? -7.562 -29.359 -12.742 1 76.94 87 ALA B N 1
ATOM 2376 C CA . ALA B 1 87 ? -8.062 -28.984 -11.422 1 76.94 87 ALA B CA 1
ATOM 2377 C C . ALA B 1 87 ? -7.422 -29.828 -10.328 1 76.94 87 ALA B C 1
ATOM 2379 O O . ALA B 1 87 ? -7.191 -31.016 -10.516 1 76.94 87 ALA B O 1
ATOM 2380 N N . ALA B 1 88 ? -6.902 -29.141 -9.297 1 83.62 88 ALA B N 1
ATOM 2381 C CA . ALA B 1 88 ? -6.438 -29.844 -8.102 1 83.62 88 ALA B CA 1
ATOM 2382 C C . ALA B 1 88 ? -7.613 -30.312 -7.246 1 83.62 88 ALA B C 1
ATOM 2384 O O . ALA B 1 88 ? -8.695 -29.719 -7.289 1 83.62 88 ALA B O 1
ATOM 2385 N N . ALA B 1 89 ? -7.418 -31.375 -6.516 1 83.62 89 ALA B N 1
ATOM 2386 C CA . ALA B 1 89 ? -8.453 -31.859 -5.609 1 83.62 89 ALA B CA 1
ATOM 2387 C C . ALA B 1 89 ? -8.461 -31.047 -4.312 1 83.62 89 ALA B C 1
ATOM 2389 O O . ALA B 1 89 ? -9.492 -30.969 -3.633 1 83.62 89 ALA B O 1
ATOM 2390 N N . SER B 1 90 ? -7.289 -30.531 -3.951 1 90.81 90 SER B N 1
ATOM 2391 C CA . SER B 1 90 ? -7.129 -29.766 -2.713 1 90.81 90 SER B CA 1
ATOM 2392 C C . SER B 1 90 ? -5.879 -28.906 -2.758 1 90.81 90 SER B C 1
ATOM 2394 O O . SER B 1 90 ? -5.07 -29.016 -3.68 1 90.81 90 SER B O 1
ATOM 2396 N N . VAL B 1 91 ? -5.805 -28.047 -1.771 1 92.88 91 VAL B N 1
ATOM 2397 C CA . VAL B 1 91 ? -4.637 -27.188 -1.664 1 92.88 91 VAL B CA 1
ATOM 2398 C C . VAL B 1 91 ? -3.379 -28.031 -1.49 1 92.88 91 VAL B C 1
ATOM 2400 O O . VAL B 1 91 ? -2.295 -27.625 -1.925 1 92.88 91 VAL B O 1
ATOM 2403 N N . ALA B 1 92 ? -3.475 -29.203 -0.985 1 91.44 92 ALA B N 1
ATOM 2404 C CA . ALA B 1 92 ? -2.344 -30.094 -0.709 1 91.44 92 ALA B CA 1
ATOM 2405 C C . ALA B 1 92 ? -1.684 -30.562 -2.004 1 91.44 92 ALA B C 1
ATOM 2407 O O . ALA B 1 92 ? -0.504 -30.922 -2.012 1 91.44 92 ALA B O 1
ATOM 2408 N N . GLU B 1 93 ? -2.43 -30.516 -3.076 1 91.81 93 GLU B N 1
ATOM 2409 C CA . GLU B 1 93 ? -1.914 -31 -4.355 1 91.81 93 GLU B CA 1
ATOM 2410 C C . GLU B 1 93 ? -1.168 -29.891 -5.102 1 91.81 93 GLU B C 1
ATOM 2412 O O . GLU B 1 93 ? -0.459 -30.172 -6.074 1 91.81 93 GLU B O 1
ATOM 2417 N N . LEU B 1 94 ? -1.348 -28.766 -4.656 1 94.06 94 LEU B N 1
ATOM 2418 C CA . LEU B 1 94 ? -0.728 -27.641 -5.352 1 94.06 94 LEU B CA 1
ATOM 2419 C C . LEU B 1 94 ? 0.771 -27.594 -5.07 1 94.06 94 LEU B C 1
ATOM 2421 O O . LEU B 1 94 ? 1.213 -27.906 -3.965 1 94.06 94 LEU B O 1
ATOM 2425 N N . SER B 1 95 ? 1.537 -27.266 -6.07 1 93.75 95 SER B N 1
ATOM 2426 C CA . SER B 1 95 ? 2.979 -27.031 -6.035 1 93.75 95 SER B CA 1
ATOM 2427 C C . SER B 1 95 ? 3.41 -26.031 -7.09 1 93.75 95 SER B C 1
ATOM 2429 O O . SER B 1 95 ? 2.596 -25.594 -7.906 1 93.75 95 SER B O 1
ATOM 2431 N N . LEU B 1 96 ? 4.664 -25.672 -7.031 1 94.31 96 LEU B N 1
ATOM 2432 C CA . LEU B 1 96 ? 5.16 -24.672 -7.969 1 94.31 96 LEU B CA 1
ATOM 2433 C C . LEU B 1 96 ? 5.105 -25.203 -9.398 1 94.31 96 LEU B C 1
ATOM 2435 O O . LEU B 1 96 ? 5.066 -24.422 -10.352 1 94.31 96 LEU B O 1
ATOM 2439 N N . ASP B 1 97 ? 5.066 -26.547 -9.531 1 92.88 97 ASP B N 1
ATOM 2440 C CA . ASP B 1 97 ? 5.086 -27.141 -10.867 1 92.88 97 ASP B CA 1
ATOM 2441 C C . ASP B 1 97 ? 3.689 -27.609 -11.281 1 92.88 97 ASP B C 1
ATOM 2443 O O . ASP B 1 97 ? 3.512 -28.172 -12.367 1 92.88 97 ASP B O 1
ATOM 2447 N N . HIS B 1 98 ? 2.707 -27.484 -10.359 1 92.75 98 HIS B N 1
ATOM 2448 C CA . HIS B 1 98 ? 1.34 -27.828 -10.734 1 92.75 98 HIS B CA 1
ATOM 2449 C C . HIS B 1 98 ? 0.869 -27 -11.922 1 92.75 98 HIS B C 1
ATOM 2451 O O . HIS B 1 98 ? 1.136 -25.797 -11.992 1 92.75 98 HIS B O 1
ATOM 2457 N N . PRO B 1 99 ? 0.089 -27.578 -12.867 1 91.94 99 PRO B N 1
ATOM 2458 C CA . PRO B 1 99 ? -0.329 -26.875 -14.078 1 91.94 99 PRO B CA 1
ATOM 2459 C C . PRO B 1 99 ? -1.074 -25.578 -13.773 1 91.94 99 PRO B C 1
ATOM 2461 O O . PRO B 1 99 ? -0.864 -24.562 -14.453 1 91.94 99 PRO B O 1
ATOM 2464 N N . ASN B 1 100 ? -1.947 -25.531 -12.742 1 92.5 100 ASN B N 1
ATOM 2465 C CA . ASN B 1 100 ? -2.65 -24.328 -12.344 1 92.5 100 ASN B CA 1
ATOM 2466 C C . ASN B 1 100 ? -1.676 -23.219 -11.961 1 92.5 100 ASN B C 1
ATOM 2468 O O . ASN B 1 100 ? -1.88 -22.047 -12.312 1 92.5 100 ASN B O 1
ATOM 2472 N N . ILE B 1 101 ? -0.603 -23.562 -11.227 1 94.25 101 ILE B N 1
ATOM 2473 C CA . ILE B 1 101 ? 0.354 -22.578 -10.719 1 94.25 101 ILE B CA 1
ATOM 2474 C C . ILE B 1 101 ? 1.266 -22.109 -11.852 1 94.25 101 ILE B C 1
ATOM 2476 O O . ILE B 1 101 ? 1.582 -20.922 -11.953 1 94.25 101 ILE B O 1
ATOM 2480 N N . VAL B 1 102 ? 1.68 -23.047 -12.711 1 92.62 102 VAL B N 1
ATOM 2481 C CA . VAL B 1 102 ? 2.49 -22.688 -13.867 1 92.62 102 VAL B CA 1
ATOM 2482 C C . VAL B 1 102 ? 1.73 -21.688 -14.734 1 92.62 102 VAL B C 1
ATOM 2484 O O . VAL B 1 102 ? 2.303 -20.688 -15.195 1 92.62 102 VAL B O 1
ATOM 2487 N N . HIS B 1 103 ? 0.47 -21.953 -14.906 1 91.5 103 HIS B N 1
ATOM 2488 C CA . HIS B 1 103 ? -0.385 -21.031 -15.664 1 91.5 103 HIS B CA 1
ATOM 2489 C C . HIS B 1 103 ? -0.425 -19.656 -15.016 1 91.5 103 HIS B C 1
ATOM 2491 O O . HIS B 1 103 ? -0.253 -18.641 -15.703 1 91.5 103 HIS B O 1
ATOM 2497 N N . ARG B 1 104 ? -0.646 -19.641 -13.766 1 93.38 104 ARG B N 1
ATOM 2498 C CA . ARG B 1 104 ? -0.745 -18.391 -13.039 1 93.38 104 ARG B CA 1
ATOM 2499 C C . ARG B 1 104 ? 0.6 -17.672 -13.008 1 93.38 104 ARG B C 1
ATOM 2501 O O . ARG B 1 104 ? 0.651 -16.438 -13.039 1 93.38 104 ARG B O 1
ATOM 2508 N N . LYS B 1 105 ? 1.684 -18.406 -12.898 1 94.06 105 LYS B N 1
ATOM 2509 C CA . LYS B 1 105 ? 3.016 -17.812 -12.992 1 94.06 105 LYS B CA 1
ATOM 2510 C C . LYS B 1 105 ? 3.197 -17.078 -14.32 1 94.06 105 LYS B C 1
ATOM 2512 O O . LYS B 1 105 ? 3.75 -15.977 -14.352 1 94.06 105 LYS B O 1
ATOM 2517 N N . ASP B 1 106 ? 2.727 -17.688 -15.312 1 92.88 106 ASP B N 1
ATOM 2518 C CA . ASP B 1 106 ? 2.828 -17.047 -16.625 1 92.88 106 ASP B CA 1
ATOM 2519 C C . ASP B 1 106 ? 2.061 -15.734 -16.672 1 92.88 106 ASP B C 1
ATOM 2521 O O . ASP B 1 106 ? 2.531 -14.75 -17.25 1 92.88 106 ASP B O 1
ATOM 2525 N N . PHE B 1 107 ? 0.896 -15.727 -16.094 1 92.12 107 PHE B N 1
ATOM 2526 C CA . PHE B 1 107 ? 0.099 -14.508 -16.047 1 92.12 107 PHE B CA 1
ATOM 2527 C C . PHE B 1 107 ? 0.807 -13.422 -15.25 1 92.12 107 PHE B C 1
ATOM 2529 O O . PHE B 1 107 ? 0.876 -12.273 -15.68 1 92.12 107 PHE B O 1
ATOM 2536 N N . LEU B 1 108 ? 1.33 -13.781 -14.117 1 93.94 108 LEU B N 1
ATOM 2537 C CA . LEU B 1 108 ? 2.039 -12.805 -13.305 1 93.94 108 LEU B CA 1
ATOM 2538 C C . LEU B 1 108 ? 3.299 -12.312 -14.008 1 93.94 108 LEU B C 1
ATOM 2540 O O . LEU B 1 108 ? 3.637 -11.125 -13.93 1 93.94 108 LEU B O 1
ATOM 2544 N N . LYS B 1 109 ? 3.971 -13.219 -14.656 1 93.88 109 LYS B N 1
ATOM 2545 C CA . LYS B 1 109 ? 5.121 -12.828 -15.469 1 93.88 109 LYS B CA 1
ATOM 2546 C C . LYS B 1 109 ? 4.746 -11.758 -16.484 1 93.88 109 LYS B C 1
ATOM 2548 O O . LYS B 1 109 ? 5.426 -10.734 -16.594 1 93.88 109 LYS B O 1
ATOM 2553 N N . ASN B 1 110 ? 3.711 -11.992 -17.203 1 93.56 110 ASN B N 1
ATOM 2554 C CA . ASN B 1 110 ? 3.26 -11.039 -18.203 1 93.56 110 ASN B CA 1
ATOM 2555 C C . ASN B 1 110 ? 2.898 -9.695 -17.578 1 93.56 110 ASN B C 1
ATOM 2557 O O . ASN B 1 110 ? 3.172 -8.641 -18.156 1 93.56 110 ASN B O 1
ATOM 2561 N N . TYR B 1 111 ? 2.299 -9.727 -16.469 1 94.62 111 TYR B N 1
ATOM 2562 C CA . TYR B 1 111 ? 1.983 -8.516 -15.719 1 94.62 111 TYR B CA 1
ATOM 2563 C C . TYR B 1 111 ? 3.25 -7.738 -15.383 1 94.62 111 TYR B C 1
ATOM 2565 O O . TYR B 1 111 ? 3.336 -6.535 -15.641 1 94.62 111 TYR B O 1
ATOM 2573 N N . LEU B 1 112 ? 4.258 -8.414 -14.844 1 93.19 112 LEU B N 1
ATOM 2574 C CA . LEU B 1 112 ? 5.508 -7.77 -14.445 1 93.19 112 LEU B CA 1
ATOM 2575 C C . LEU B 1 112 ? 6.254 -7.234 -15.664 1 93.19 112 LEU B C 1
ATOM 2577 O O . LEU B 1 112 ? 6.793 -6.129 -15.633 1 93.19 112 LEU B O 1
ATOM 2581 N N . VAL B 1 113 ? 6.234 -7.965 -16.703 1 92.19 113 VAL B N 1
ATOM 2582 C CA . VAL B 1 113 ? 6.863 -7.531 -17.953 1 92.19 113 VAL B CA 1
ATOM 2583 C C . VAL B 1 113 ? 6.148 -6.293 -18.484 1 92.19 113 VAL B C 1
ATOM 2585 O O . VAL B 1 113 ? 6.793 -5.348 -18.938 1 92.19 113 VAL B O 1
ATOM 2588 N N . ARG B 1 114 ? 4.832 -6.324 -18.391 1 94.12 114 ARG B N 1
ATOM 2589 C CA . ARG B 1 114 ? 4.062 -5.176 -18.859 1 94.12 114 ARG B CA 1
ATOM 2590 C C . ARG B 1 114 ? 4.414 -3.924 -18.062 1 94.12 114 ARG B C 1
ATOM 2592 O O . ARG B 1 114 ? 4.516 -2.832 -18.625 1 94.12 114 ARG B O 1
ATOM 2599 N N . LEU B 1 115 ? 4.641 -4.059 -16.812 1 94.88 115 LEU B N 1
ATOM 2600 C CA . LEU B 1 115 ? 5 -2.92 -15.977 1 94.88 115 LEU B CA 1
ATOM 2601 C C . LEU B 1 115 ? 6.301 -2.281 -16.453 1 94.88 115 LEU B C 1
ATOM 2603 O O . LEU B 1 115 ? 6.398 -1.055 -16.531 1 94.88 115 LEU B O 1
ATOM 2607 N N . VAL B 1 116 ? 7.293 -3.061 -16.828 1 93.56 116 VAL B N 1
ATOM 2608 C CA . VAL B 1 116 ? 8.617 -2.514 -17.125 1 93.56 116 VAL B CA 1
ATOM 2609 C C . VAL B 1 116 ? 8.758 -2.254 -18.609 1 93.56 116 VAL B C 1
ATOM 2611 O O . VAL B 1 116 ? 9.766 -1.693 -19.062 1 93.56 116 VAL B O 1
ATOM 2614 N N . SER B 1 117 ? 7.727 -2.652 -19.422 1 94.31 117 SER B N 1
ATOM 2615 C CA . SER B 1 117 ? 7.832 -2.492 -20.875 1 94.31 117 SER B CA 1
ATOM 2616 C C . SER B 1 117 ? 6.949 -1.355 -21.375 1 94.31 117 SER B C 1
ATOM 2618 O O . SER B 1 117 ? 7 -0.991 -22.547 1 94.31 117 SER B O 1
ATOM 2620 N N . ASN B 1 118 ? 6.09 -0.831 -20.469 1 96.25 118 ASN B N 1
ATOM 2621 C CA . ASN B 1 118 ? 5.199 0.243 -20.906 1 96.25 118 ASN B CA 1
ATOM 2622 C C . ASN B 1 118 ? 5.98 1.47 -21.359 1 96.25 118 ASN B C 1
ATOM 2624 O O . ASN B 1 118 ? 6.941 1.879 -20.703 1 96.25 118 ASN B O 1
ATOM 2628 N N . LYS B 1 119 ? 5.531 2.045 -22.438 1 95.62 119 LYS B N 1
ATOM 2629 C CA . LYS B 1 119 ? 6.246 3.186 -23 1 95.62 119 LYS B CA 1
ATOM 2630 C C . LYS B 1 119 ? 5.383 4.445 -22.969 1 95.62 119 LYS B C 1
ATOM 2632 O O . LYS B 1 119 ? 5.883 5.551 -23.188 1 95.62 119 LYS B O 1
ATOM 2637 N N . ASP B 1 120 ? 4.117 4.324 -22.75 1 98 120 ASP B N 1
ATOM 2638 C CA . ASP B 1 120 ? 3.193 5.453 -22.672 1 98 120 ASP B CA 1
ATOM 2639 C C . ASP B 1 120 ? 2.662 5.613 -21.25 1 98 120 ASP B C 1
ATOM 2641 O O . ASP B 1 120 ? 1.789 4.859 -20.812 1 98 120 ASP B O 1
ATOM 2645 N N . TRP B 1 121 ? 3.104 6.625 -20.562 1 97.75 121 TRP B N 1
ATOM 2646 C CA . TRP B 1 121 ? 2.719 6.848 -19.172 1 97.75 121 TRP B CA 1
ATOM 2647 C C . TRP B 1 121 ? 1.748 8.016 -19.062 1 97.75 121 TRP B C 1
ATOM 2649 O O . TRP B 1 121 ? 1.522 8.539 -17.969 1 97.75 121 TRP B O 1
ATOM 2659 N N . SER B 1 122 ? 1.195 8.469 -20.25 1 97.88 122 SER B N 1
ATOM 2660 C CA . SER B 1 122 ? 0.172 9.508 -20.219 1 97.88 122 SER B CA 1
ATOM 2661 C C . SER B 1 122 ? -1.066 9.031 -19.453 1 97.88 122 SER B C 1
ATOM 2663 O O . SER B 1 122 ? -1.274 7.828 -19.297 1 97.88 122 SER B O 1
ATOM 2665 N N . ASP B 1 123 ? -1.853 9.914 -19 1 96.94 123 ASP B N 1
ATOM 2666 C CA . ASP B 1 123 ? -3.041 9.57 -18.219 1 96.94 123 ASP B CA 1
ATOM 2667 C C . ASP B 1 123 ? -4.059 8.82 -19.078 1 96.94 123 ASP B C 1
ATOM 2669 O O . ASP B 1 123 ? -4.938 8.133 -18.562 1 96.94 123 ASP B O 1
ATOM 2673 N N . GLU B 1 124 ? -3.961 8.961 -20.391 1 96.25 124 GLU B N 1
ATOM 2674 C CA . GLU B 1 124 ? -4.891 8.336 -21.328 1 96.25 124 GLU B CA 1
ATOM 2675 C C . GLU B 1 124 ? -4.387 6.969 -21.781 1 96.25 124 GLU B C 1
ATOM 2677 O O . GLU B 1 124 ? -5.074 6.258 -22.516 1 96.25 124 GLU B O 1
ATOM 2682 N N . SER B 1 125 ? -3.184 6.617 -21.312 1 97.62 125 SER B N 1
ATOM 2683 C CA . SER B 1 125 ? -2.578 5.363 -21.734 1 97.62 125 SER B CA 1
ATOM 2684 C C . SER B 1 125 ? -3.48 4.176 -21.422 1 97.62 125 SER B C 1
ATOM 2686 O O . SER B 1 125 ? -4.039 4.098 -20.328 1 97.62 125 SER B O 1
ATOM 2688 N N . SER B 1 126 ? -3.611 3.227 -22.312 1 97.56 126 SER B N 1
ATOM 2689 C CA . SER B 1 126 ? -4.363 1.995 -22.094 1 97.56 126 SER B CA 1
ATOM 2690 C C . SER B 1 126 ? -3.715 1.139 -21.016 1 97.56 126 SER B C 1
ATOM 2692 O O . SER B 1 126 ? -4.328 0.196 -20.516 1 97.56 126 SER B O 1
ATOM 2694 N N . PHE B 1 127 ? -2.51 1.506 -20.656 1 98.19 127 PHE B N 1
ATOM 2695 C CA . PHE B 1 127 ? -1.798 0.851 -19.562 1 98.19 127 PHE B CA 1
ATOM 2696 C C . PHE B 1 127 ? -2.609 0.91 -18.281 1 98.19 127 PHE B C 1
ATOM 2698 O O . PHE B 1 127 ? -2.73 -0.091 -17.562 1 98.19 127 PHE B O 1
ATOM 2705 N N . TRP B 1 128 ? -3.188 2.039 -18.016 1 98.62 128 TRP B N 1
ATOM 2706 C CA . TRP B 1 128 ? -3.953 2.215 -16.781 1 98.62 128 TRP B CA 1
ATOM 2707 C C . TRP B 1 128 ? -5.258 1.429 -16.844 1 98.62 128 TRP B C 1
ATOM 2709 O O . TRP B 1 128 ? -5.723 0.911 -15.82 1 98.62 128 TRP B O 1
ATOM 2719 N N . ASP B 1 129 ? -5.855 1.305 -18.031 1 97.94 129 ASP B N 1
ATOM 2720 C CA . ASP B 1 129 ? -7.02 0.442 -18.219 1 97.94 129 ASP B CA 1
ATOM 2721 C C . ASP B 1 129 ? -6.684 -1.011 -17.891 1 97.94 129 ASP B C 1
ATOM 2723 O O . ASP B 1 129 ? -7.477 -1.705 -17.25 1 97.94 129 ASP B O 1
ATOM 2727 N N . TYR B 1 130 ? -5.613 -1.411 -18.375 1 97.44 130 TYR B N 1
ATOM 2728 C CA . TYR B 1 130 ? -5.152 -2.768 -18.094 1 97.44 130 TYR B CA 1
ATOM 2729 C C . TYR B 1 130 ? -5.016 -2.994 -16.594 1 97.44 130 TYR B C 1
ATOM 2731 O O . TYR B 1 130 ? -5.531 -3.98 -16.062 1 97.44 130 TYR B O 1
ATOM 2739 N N . LEU B 1 131 ? -4.332 -2.062 -15.891 1 98.19 131 LEU B N 1
ATOM 2740 C CA . LEU B 1 131 ? -4.141 -2.207 -14.453 1 98.19 131 LEU B CA 1
ATOM 2741 C C . LEU B 1 131 ? -5.48 -2.193 -13.727 1 98.19 131 LEU B C 1
ATOM 2743 O O . LEU B 1 131 ? -5.676 -2.936 -12.758 1 98.19 131 LEU B O 1
ATOM 2747 N N . ASP B 1 132 ? -6.363 -1.343 -14.18 1 97.75 132 ASP B N 1
ATOM 2748 C CA . ASP B 1 132 ? -7.695 -1.28 -13.594 1 97.75 132 ASP B CA 1
ATOM 2749 C C . ASP B 1 132 ? -8.445 -2.6 -13.781 1 97.75 132 ASP B C 1
ATOM 2751 O O . ASP B 1 132 ? -9.117 -3.074 -12.859 1 97.75 132 ASP B O 1
ATOM 2755 N N . LYS B 1 133 ? -8.328 -3.232 -14.906 1 95.19 133 LYS B N 1
ATOM 2756 C CA . LYS B 1 133 ? -8.992 -4.5 -15.203 1 95.19 133 LYS B CA 1
ATOM 2757 C C . LYS B 1 1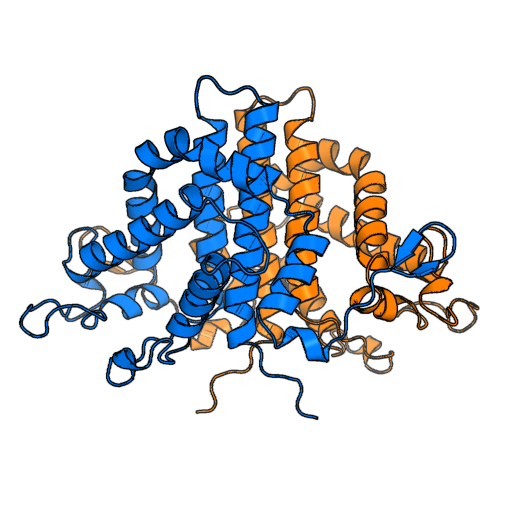33 ? -8.422 -5.629 -14.352 1 95.19 133 LYS B C 1
ATOM 2759 O O . LYS B 1 133 ? -9.148 -6.547 -13.961 1 95.19 133 LYS B O 1
ATOM 2764 N N . VAL B 1 134 ? -7.137 -5.547 -14.094 1 94.88 134 VAL B N 1
ATOM 2765 C CA . VAL B 1 134 ? -6.555 -6.512 -13.164 1 94.88 134 VAL B CA 1
ATOM 2766 C C . VAL B 1 134 ? -7.27 -6.434 -11.82 1 94.88 134 VAL B C 1
ATOM 2768 O O . VAL B 1 134 ? -7.551 -7.461 -11.203 1 94.88 134 VAL B O 1
ATOM 2771 N N . GLY B 1 135 ? -7.617 -5.199 -11.391 1 94.69 135 GLY B N 1
ATOM 2772 C CA . GLY B 1 135 ? -8.375 -5.023 -10.164 1 94.69 135 GLY B CA 1
ATOM 2773 C C . GLY B 1 135 ? -9.773 -5.605 -10.234 1 94.69 135 GLY B C 1
ATOM 2774 O O . GLY B 1 135 ? -10.18 -6.359 -9.352 1 94.69 135 GLY B O 1
ATOM 2775 N N . ILE B 1 136 ? -10.438 -5.348 -11.297 1 93.12 136 ILE B N 1
ATOM 2776 C CA . ILE B 1 136 ? -11.82 -5.785 -11.484 1 93.12 136 ILE B CA 1
ATOM 2777 C C . ILE B 1 136 ? -11.883 -7.309 -11.492 1 93.12 136 ILE B C 1
ATOM 2779 O O . ILE B 1 136 ? -12.75 -7.906 -10.852 1 93.12 136 ILE B O 1
ATOM 2783 N N . MET B 1 137 ? -10.938 -7.949 -12.062 1 90.25 137 MET B N 1
ATOM 2784 C CA . MET B 1 137 ? -10.938 -9.398 -12.234 1 90.25 137 MET B CA 1
ATOM 2785 C C . MET B 1 137 ? -10.852 -10.102 -10.891 1 90.25 137 MET B C 1
ATOM 2787 O O . MET B 1 137 ? -11.359 -11.219 -10.727 1 90.25 137 MET B O 1
ATOM 2791 N N . HIS B 1 138 ? -10.344 -9.477 -9.914 1 91.62 138 HIS B N 1
ATOM 2792 C CA . HIS B 1 138 ? -10.117 -10.125 -8.625 1 91.62 138 HIS B CA 1
ATOM 2793 C C . HIS B 1 138 ? -11.312 -9.93 -7.699 1 91.62 138 HIS B C 1
ATOM 2795 O O . HIS B 1 138 ? -11.336 -10.477 -6.59 1 91.62 138 HIS B O 1
ATOM 2801 N N . THR B 1 139 ? -12.297 -9.211 -8.164 1 89.19 139 THR B N 1
ATOM 2802 C CA . THR B 1 139 ? -13.523 -9.078 -7.398 1 89.19 139 THR B CA 1
ATOM 2803 C C . THR B 1 139 ? -14.516 -10.18 -7.766 1 89.19 139 THR B C 1
ATOM 2805 O O . THR B 1 139 ? -15.594 -10.281 -7.168 1 89.19 139 THR B O 1
ATOM 2808 N N . GLY B 1 140 ? -14.188 -11.031 -8.703 1 82.69 140 GLY B N 1
ATOM 2809 C CA . GLY B 1 140 ? -15.102 -12.031 -9.227 1 82.69 140 GLY B CA 1
ATOM 2810 C C . GLY B 1 140 ? -15.914 -11.539 -10.406 1 82.69 140 GLY B C 1
ATOM 2811 O O . GLY B 1 140 ? -16.641 -12.312 -11.039 1 82.69 140 GLY B O 1
ATOM 2812 N N . GLU B 1 141 ? -15.898 -10.305 -10.609 1 78.94 141 GLU B N 1
ATOM 2813 C CA . GLU B 1 141 ? -16.547 -9.734 -11.789 1 78.94 141 GLU B CA 1
ATOM 2814 C C . GLU B 1 141 ? -15.695 -9.914 -13.031 1 78.94 141 GLU B C 1
ATOM 2816 O O . GLU B 1 141 ? -14.469 -9.867 -12.961 1 78.94 141 GLU B O 1
ATOM 2821 N N . ALA B 1 142 ? -16.547 -10.203 -14.07 1 68.38 142 ALA B N 1
ATOM 2822 C CA . ALA B 1 142 ? -15.828 -10.344 -15.336 1 68.38 142 ALA B CA 1
ATOM 2823 C C . ALA B 1 142 ? -15.273 -9.008 -15.805 1 68.38 142 ALA B C 1
ATOM 2825 O O . ALA B 1 142 ? -16.016 -8.023 -15.891 1 68.38 142 ALA B O 1
ATOM 2826 N N . GLY B 1 143 ? -14.07 -8.711 -15.906 1 60.72 143 GLY B N 1
ATOM 2827 C CA . GLY B 1 143 ? -13.438 -7.492 -16.391 1 60.72 143 GLY B CA 1
ATOM 2828 C C . GLY B 1 143 ? -13.547 -7.316 -17.891 1 60.72 143 GLY B C 1
ATOM 2829 O O . GLY B 1 143 ? -13.359 -6.211 -18.406 1 60.72 143 GLY B O 1
ATOM 2830 N N . PHE B 1 144 ? -13.758 -8.469 -18.469 1 67.5 144 PHE B N 1
ATOM 2831 C CA . PHE B 1 144 ? -13.906 -8.484 -19.922 1 67.5 144 PHE B CA 1
ATOM 2832 C C . PHE B 1 144 ? -15.18 -9.211 -20.328 1 67.5 144 PHE B C 1
ATOM 2834 O O . PHE B 1 144 ? -15.539 -10.227 -19.719 1 67.5 144 PHE B O 1
ATOM 2841 N N . LYS B 1 145 ? -15.883 -8.734 -21.266 1 66.56 145 LYS B N 1
ATOM 2842 C CA . LYS B 1 145 ? -17.141 -9.312 -21.734 1 66.56 145 LYS B CA 1
ATOM 2843 C C . LYS B 1 145 ? -16.969 -10.789 -22.062 1 66.56 145 LYS B C 1
ATOM 2845 O O . LYS B 1 145 ? -17.844 -11.602 -21.734 1 66.56 145 LYS B O 1
ATOM 2850 N N . HIS B 1 146 ? -15.883 -11.078 -22.672 1 63.81 146 HIS B N 1
ATOM 2851 C CA . HIS B 1 146 ? -15.688 -12.453 -23.125 1 63.81 146 HIS B CA 1
ATOM 2852 C C . HIS B 1 146 ? -15.414 -13.383 -21.953 1 63.81 146 HIS B C 1
ATOM 2854 O O . HIS B 1 146 ? -15.375 -14.602 -22.109 1 63.81 146 HIS B O 1
ATOM 2860 N N . ARG B 1 147 ? -15.305 -12.859 -20.734 1 65.38 147 ARG B N 1
ATOM 2861 C CA . ARG B 1 147 ? -15.023 -13.656 -19.531 1 65.38 147 ARG B CA 1
ATOM 2862 C C . ARG B 1 147 ? -16.281 -13.812 -18.672 1 65.38 147 ARG B C 1
ATOM 2864 O O . ARG B 1 147 ? -16.203 -14.289 -17.547 1 65.38 147 ARG B O 1
ATOM 2871 N N . GLU B 1 148 ? -17.328 -13.312 -19.141 1 66.25 148 GLU B N 1
ATOM 2872 C CA . GLU B 1 148 ? -18.578 -13.305 -18.375 1 66.25 148 GLU B CA 1
ATOM 2873 C C . GLU B 1 148 ? -18.969 -14.711 -17.953 1 66.25 148 GLU B C 1
ATOM 2875 O O . GLU B 1 148 ? -19.562 -14.906 -16.891 1 66.25 148 GLU B O 1
ATOM 2880 N N . LYS B 1 149 ? -18.672 -15.75 -18.641 1 62.69 149 LYS B N 1
ATOM 2881 C CA . LYS B 1 149 ? -19.109 -17.109 -18.359 1 62.69 149 LYS B CA 1
ATOM 2882 C C . LYS B 1 149 ? -18.047 -17.906 -17.609 1 62.69 149 LYS B C 1
ATOM 2884 O O . LYS B 1 149 ? -18.25 -19.078 -17.281 1 62.69 149 LYS B O 1
ATOM 2889 N N . ARG B 1 150 ? -16.969 -17.266 -17.281 1 65.19 150 ARG B N 1
ATOM 2890 C CA . ARG B 1 150 ? -15.867 -17.953 -16.609 1 65.19 150 ARG B CA 1
ATOM 2891 C C . ARG B 1 150 ? -16.094 -17.984 -15.102 1 65.19 150 ARG B C 1
ATOM 2893 O O . ARG B 1 150 ? -16.797 -17.141 -14.547 1 65.19 150 ARG B O 1
ATOM 2900 N N . PRO B 1 151 ? -15.531 -19.109 -14.547 1 66.62 151 PRO B N 1
ATOM 2901 C CA . PRO B 1 151 ? -15.656 -19.156 -13.094 1 66.62 151 PRO B CA 1
ATOM 2902 C C . PRO B 1 151 ? -15.141 -17.891 -12.414 1 66.62 151 PRO B C 1
ATOM 2904 O O . PRO B 1 151 ? -14.125 -17.328 -12.828 1 66.62 151 PRO B O 1
ATOM 2907 N N . LYS B 1 152 ? -16.031 -17.453 -11.508 1 68.38 152 LYS B N 1
ATOM 2908 C CA . LYS B 1 152 ? -15.766 -16.203 -10.789 1 68.38 152 LYS B CA 1
ATOM 2909 C C . LYS B 1 152 ? -14.812 -16.438 -9.625 1 68.38 152 LYS B C 1
ATOM 2911 O O . LYS B 1 152 ? -14.969 -17.406 -8.875 1 68.38 152 LYS B O 1
ATOM 2916 N N . LEU B 1 153 ? -13.633 -15.805 -9.734 1 76.94 153 LEU B N 1
ATOM 2917 C CA . LEU B 1 153 ? -12.648 -15.82 -8.664 1 76.94 153 LEU B CA 1
ATOM 2918 C C . LEU B 1 153 ? -12.688 -14.516 -7.867 1 76.94 153 LEU B C 1
ATOM 2920 O O . LEU B 1 153 ? -12.555 -13.43 -8.438 1 76.94 153 LEU B O 1
ATOM 2924 N N . ARG B 1 154 ? -13.07 -14.664 -6.648 1 84.44 154 ARG B N 1
ATOM 2925 C CA . ARG B 1 154 ? -12.93 -13.477 -5.809 1 84.44 154 ARG B CA 1
ATOM 2926 C C . ARG B 1 154 ? -11.734 -13.609 -4.867 1 84.44 154 ARG B C 1
ATOM 2928 O O . ARG B 1 154 ? -11.586 -14.617 -4.18 1 84.44 154 ARG B O 1
ATOM 2935 N N . VAL B 1 155 ? -10.82 -12.766 -4.973 1 91.75 155 VAL B N 1
ATOM 2936 C CA . VAL B 1 155 ? -9.719 -12.609 -4.031 1 91.75 155 VAL B CA 1
ATOM 2937 C C . VAL B 1 155 ? -9.938 -11.375 -3.166 1 91.75 155 VAL B C 1
ATOM 2939 O O . VAL B 1 155 ? -10.18 -10.281 -3.686 1 91.75 155 VAL B O 1
ATOM 2942 N N . GLU B 1 156 ? -9.875 -11.523 -1.878 1 93.75 156 GLU B N 1
ATOM 2943 C CA . GLU B 1 156 ? -10.102 -10.383 -0.99 1 93.75 156 GLU B CA 1
ATOM 2944 C C . GLU B 1 156 ? -8.992 -9.344 -1.133 1 93.75 156 GLU B C 1
ATOM 2946 O O . GLU B 1 156 ? -7.82 -9.703 -1.292 1 93.75 156 GLU B O 1
ATOM 2951 N N . VAL B 1 157 ? -9.328 -8.109 -1.016 1 95.25 157 VAL B N 1
ATOM 2952 C CA . VAL B 1 157 ? -8.422 -7 -1.294 1 95.25 157 VAL B CA 1
ATOM 2953 C C . VAL B 1 157 ? -7.234 -7.051 -0.333 1 95.25 157 VAL B C 1
ATOM 2955 O O . VAL B 1 157 ? -6.113 -6.688 -0.698 1 95.25 157 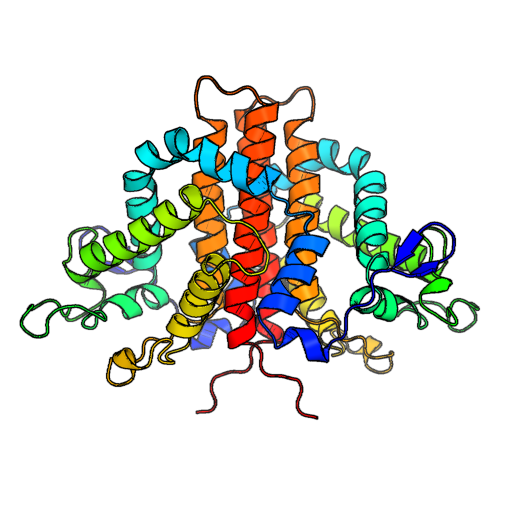VAL B O 1
ATOM 2958 N N . MET B 1 158 ? -7.449 -7.594 0.892 1 96.56 158 MET B N 1
ATOM 2959 C CA . MET B 1 158 ? -6.34 -7.723 1.833 1 96.56 158 MET B CA 1
ATOM 2960 C C . MET B 1 158 ? -5.207 -8.547 1.229 1 96.56 158 MET B C 1
ATOM 2962 O O . MET B 1 158 ? -4.035 -8.188 1.363 1 96.56 158 MET B O 1
ATOM 2966 N N . HIS B 1 159 ? -5.531 -9.625 0.513 1 97.62 159 HIS B N 1
ATOM 2967 C CA . HIS B 1 159 ? -4.516 -10.492 -0.076 1 97.62 159 HIS B CA 1
ATOM 2968 C C . HIS B 1 159 ? -3.828 -9.812 -1.255 1 97.62 159 HIS B C 1
ATOM 2970 O O . HIS B 1 159 ? -2.629 -10 -1.474 1 97.62 159 HIS B O 1
ATOM 2976 N N . MET B 1 160 ? -4.617 -9.008 -1.978 1 97 160 MET B N 1
ATOM 2977 C CA . MET B 1 160 ? -4.035 -8.258 -3.086 1 97 160 MET B CA 1
ATOM 2978 C C . MET B 1 160 ? -3.014 -7.242 -2.578 1 97 160 MET B C 1
ATOM 2980 O O . MET B 1 160 ? -1.896 -7.168 -3.096 1 97 160 MET B O 1
ATOM 2984 N N . SER B 1 161 ? -3.381 -6.512 -1.542 1 98.06 161 SER B N 1
ATOM 2985 C CA . SER B 1 161 ? -2.506 -5.484 -0.986 1 98.06 161 SER B CA 1
ATOM 2986 C C . SER B 1 161 ? -1.271 -6.105 -0.338 1 98.06 161 SER B C 1
ATOM 2988 O O . SER B 1 161 ? -0.157 -5.609 -0.514 1 98.06 161 SER B O 1
ATOM 2990 N N . LEU B 1 162 ? -1.457 -7.176 0.377 1 98.56 162 LEU B N 1
ATOM 2991 C CA . LEU B 1 162 ? -0.322 -7.848 1.003 1 98.56 162 LEU B CA 1
ATOM 2992 C C . LEU B 1 162 ? 0.65 -8.367 -0.05 1 98.56 162 LEU B C 1
ATOM 2994 O O . LEU B 1 162 ? 1.867 -8.289 0.132 1 98.56 162 LEU B O 1
ATOM 2998 N N . LEU B 1 163 ? 0.085 -8.914 -1.095 1 98.31 163 LEU B N 1
ATOM 2999 C CA . LEU B 1 163 ? 0.939 -9.406 -2.17 1 98.31 163 LEU B CA 1
ATOM 3000 C C . LEU B 1 163 ? 1.738 -8.266 -2.795 1 98.31 163 LEU B C 1
ATOM 3002 O O . LEU B 1 163 ? 2.912 -8.438 -3.131 1 98.31 163 LEU B O 1
ATOM 3006 N N . LEU B 1 164 ? 1.137 -7.09 -2.961 1 98.06 164 LEU B N 1
ATOM 3007 C CA . LEU B 1 164 ? 1.866 -5.93 -3.467 1 98.06 164 LEU B CA 1
ATOM 3008 C C . LEU B 1 164 ? 3.047 -5.594 -2.561 1 98.06 164 LEU B C 1
ATOM 3010 O O . LEU B 1 164 ? 4.16 -5.375 -3.041 1 98.06 164 LEU B O 1
ATOM 3014 N N . GLY B 1 165 ? 2.775 -5.562 -1.231 1 98.31 165 GLY B N 1
ATOM 3015 C CA . GLY B 1 165 ? 3.855 -5.309 -0.292 1 98.31 165 GLY B CA 1
ATOM 3016 C C . GLY B 1 165 ? 4.965 -6.34 -0.365 1 98.31 165 GLY B C 1
ATOM 3017 O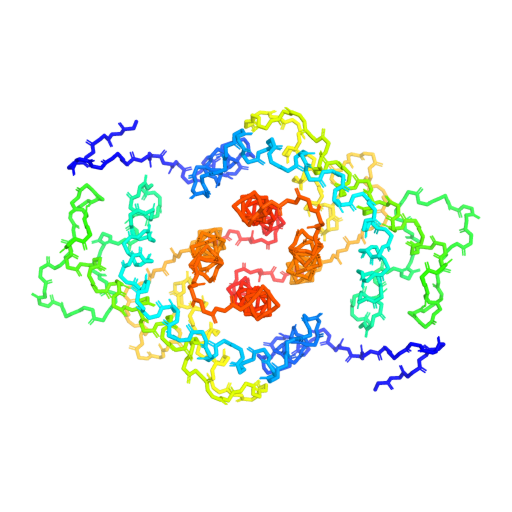 O . GLY B 1 165 ? 6.148 -5.992 -0.285 1 98.31 165 GLY B O 1
ATOM 3018 N N . PHE B 1 166 ? 4.598 -7.59 -0.556 1 98.25 166 PHE B N 1
ATOM 3019 C CA . PHE B 1 166 ? 5.543 -8.695 -0.647 1 98.25 166 PHE B CA 1
ATOM 3020 C C . PHE B 1 166 ? 6.398 -8.57 -1.903 1 98.25 166 PHE B C 1
ATOM 3022 O O . PHE B 1 166 ? 7.625 -8.695 -1.841 1 98.25 166 PHE B O 1
ATOM 3029 N N . VAL B 1 167 ? 5.785 -8.297 -3.01 1 95.75 167 VAL B N 1
ATOM 3030 C CA . VAL B 1 167 ? 6.488 -8.148 -4.281 1 95.75 167 VAL B CA 1
ATOM 3031 C C . VAL B 1 167 ? 7.387 -6.91 -4.234 1 95.75 167 V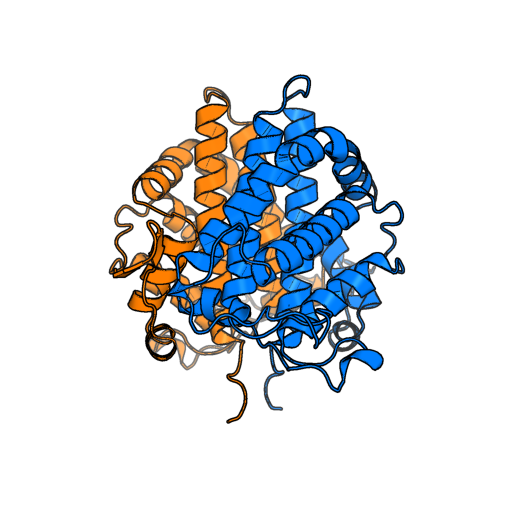AL B C 1
ATOM 3033 O O . VAL B 1 167 ? 8.508 -6.934 -4.742 1 95.75 167 VAL B O 1
ATOM 3036 N N . GLU B 1 168 ? 6.883 -5.852 -3.656 1 96.19 168 GLU B N 1
ATOM 3037 C CA . GLU B 1 168 ? 7.684 -4.641 -3.527 1 96.19 168 GLU B CA 1
ATOM 3038 C C . GLU B 1 168 ? 9.008 -4.926 -2.822 1 96.19 168 GLU B C 1
ATOM 3040 O O . GLU B 1 168 ? 10.062 -4.449 -3.252 1 96.19 168 GLU B O 1
ATOM 3045 N N . GLU B 1 169 ? 8.922 -5.715 -1.782 1 96.81 169 GLU B N 1
ATOM 3046 C CA . GLU B 1 169 ? 10.141 -6.059 -1.058 1 96.81 169 GLU B CA 1
ATOM 3047 C C . GLU B 1 169 ? 11.133 -6.793 -1.96 1 96.81 169 GLU B C 1
ATOM 3049 O O . GLU B 1 169 ? 12.328 -6.5 -1.946 1 96.81 169 GLU B O 1
ATOM 3054 N N . ILE B 1 170 ? 10.648 -7.703 -2.717 1 94.44 170 ILE B N 1
ATOM 3055 C CA . ILE B 1 170 ? 11.516 -8.492 -3.58 1 94.44 170 ILE B CA 1
ATOM 3056 C C . ILE B 1 170 ? 12.172 -7.59 -4.621 1 94.44 170 ILE B C 1
ATOM 3058 O O . ILE B 1 170 ? 13.383 -7.668 -4.848 1 94.44 170 ILE B O 1
ATOM 3062 N N . VAL B 1 171 ? 11.406 -6.699 -5.199 1 91.25 171 VAL B N 1
ATOM 3063 C CA . VAL B 1 171 ? 11.914 -5.805 -6.23 1 91.25 171 VAL B CA 1
ATOM 3064 C C . VAL B 1 171 ? 12.93 -4.836 -5.625 1 91.25 171 VAL B C 1
ATOM 3066 O O . VAL B 1 171 ? 13.984 -4.586 -6.207 1 91.25 171 VAL B O 1
ATOM 3069 N N . LEU B 1 172 ? 12.578 -4.281 -4.496 1 95.06 172 LEU B N 1
ATOM 3070 C CA . LEU B 1 172 ? 13.477 -3.375 -3.787 1 95.06 172 LEU B CA 1
ATOM 3071 C C . LEU B 1 172 ? 14.828 -4.039 -3.527 1 95.06 172 LEU B C 1
ATOM 3073 O O . LEU B 1 172 ? 15.875 -3.465 -3.828 1 95.06 172 LEU B O 1
ATOM 3077 N N . LYS B 1 173 ? 14.828 -5.25 -3.068 1 94.81 173 LYS B N 1
ATOM 3078 C CA . LYS B 1 173 ? 16.062 -5.977 -2.775 1 94.81 173 LYS B CA 1
ATOM 3079 C C . LYS B 1 173 ? 16.844 -6.273 -4.051 1 94.81 173 LYS B C 1
ATOM 3081 O O . LYS B 1 173 ? 18.062 -6.164 -4.074 1 94.81 173 LYS B O 1
ATOM 3086 N N . ALA B 1 174 ? 16.109 -6.648 -5.07 1 92.69 174 ALA B N 1
ATOM 3087 C CA . ALA B 1 174 ? 16.766 -6.93 -6.344 1 92.69 174 ALA B CA 1
ATOM 3088 C C . ALA B 1 174 ? 17.469 -5.688 -6.895 1 92.69 174 ALA B C 1
ATOM 3090 O O . ALA B 1 174 ? 18.609 -5.754 -7.355 1 92.69 174 ALA B O 1
ATOM 3091 N N . VAL B 1 175 ? 16.812 -4.504 -6.812 1 94.12 175 VAL B N 1
ATOM 3092 C CA . VAL B 1 175 ? 17.359 -3.254 -7.336 1 94.12 175 VAL B CA 1
ATOM 3093 C C . VAL B 1 175 ? 18.562 -2.824 -6.504 1 94.12 175 VAL B C 1
ATOM 3095 O O . VAL B 1 175 ? 19.594 -2.439 -7.051 1 94.12 175 VAL B O 1
ATOM 3098 N N . LEU B 1 176 ? 18.453 -2.959 -5.211 1 95.5 176 LEU B N 1
ATOM 3099 C CA . LEU B 1 176 ? 19.531 -2.521 -4.336 1 95.5 176 LEU B CA 1
ATOM 3100 C C . LEU B 1 176 ? 20.75 -3.445 -4.465 1 95.5 176 LEU B C 1
ATOM 3102 O O . LEU B 1 176 ? 21.875 -3.02 -4.25 1 95.5 176 LEU B O 1
ATOM 3106 N N . ALA B 1 177 ? 20.516 -4.66 -4.918 1 93.25 177 ALA B N 1
ATOM 3107 C CA . ALA B 1 177 ? 21.594 -5.625 -5.074 1 93.25 177 ALA B CA 1
ATOM 3108 C C . ALA B 1 177 ? 22.219 -5.531 -6.469 1 93.25 177 ALA B C 1
ATOM 3110 O O . ALA B 1 177 ? 23.281 -6.098 -6.719 1 93.25 177 ALA B O 1
ATOM 3111 N N . ALA B 1 178 ? 21.516 -4.887 -7.332 1 92.31 178 ALA B N 1
ATOM 3112 C CA . ALA B 1 178 ? 21.984 -4.832 -8.719 1 92.31 178 ALA B CA 1
ATOM 3113 C C . ALA B 1 178 ? 23.359 -4.195 -8.805 1 92.31 178 ALA B C 1
ATOM 3115 O O . ALA B 1 178 ? 23.609 -3.15 -8.203 1 92.31 178 ALA B O 1
ATOM 3116 N N . GLU B 1 179 ? 24.234 -4.816 -9.492 1 91.5 179 GLU B N 1
ATOM 3117 C CA . GLU B 1 179 ? 25.578 -4.285 -9.711 1 91.5 179 GLU B CA 1
ATOM 3118 C C . GLU B 1 179 ? 25.578 -3.248 -10.828 1 91.5 179 GLU B C 1
ATOM 3120 O O . GLU B 1 179 ? 24.734 -3.287 -11.727 1 91.5 179 GLU B O 1
ATOM 3125 N N . GLY B 1 180 ? 26.422 -2.248 -10.727 1 89.81 180 GLY B N 1
ATOM 3126 C CA . GLY B 1 180 ? 26.625 -1.303 -11.812 1 89.81 180 GLY B CA 1
ATOM 3127 C C . GLY B 1 180 ? 25.75 -0.075 -11.711 1 89.81 180 GLY B C 1
ATOM 3128 O O . GLY B 1 180 ? 25.812 0.816 -12.555 1 89.81 180 GLY B O 1
ATOM 3129 N N . LEU B 1 181 ? 24.859 -0.052 -10.75 1 93.06 181 LEU B N 1
ATOM 3130 C CA . LEU B 1 181 ? 24.031 1.128 -10.516 1 93.06 181 LEU B CA 1
ATOM 3131 C C . LEU B 1 181 ? 24.484 1.873 -9.273 1 93.06 181 LEU B C 1
ATOM 3133 O O . LEU B 1 181 ? 24.797 1.253 -8.25 1 93.06 181 LEU B O 1
ATOM 3137 N N . ASP B 1 182 ? 24.578 3.156 -9.438 1 94.81 182 ASP B N 1
ATOM 3138 C CA . ASP B 1 182 ? 24.891 3.938 -8.25 1 94.81 182 ASP B CA 1
ATOM 3139 C C . ASP B 1 182 ? 23.672 4.09 -7.348 1 94.81 182 ASP B C 1
ATOM 3141 O O . ASP B 1 182 ? 22.562 3.764 -7.75 1 94.81 182 ASP B O 1
ATOM 3145 N N . LEU B 1 183 ? 23.875 4.496 -6.148 1 95.88 183 LEU B N 1
ATOM 3146 C CA . LEU B 1 183 ? 22.844 4.539 -5.129 1 95.88 183 LEU B CA 1
ATOM 3147 C C . LEU B 1 183 ? 21.734 5.508 -5.527 1 95.88 183 LEU B C 1
ATOM 3149 O O . LEU B 1 183 ? 20.547 5.262 -5.242 1 95.88 183 LEU B O 1
ATOM 3153 N N . GLN B 1 184 ? 22.094 6.574 -6.195 1 96.12 184 GLN B N 1
ATOM 3154 C CA . GLN B 1 184 ? 21.094 7.547 -6.625 1 96.12 184 GLN B CA 1
ATOM 3155 C C . GLN B 1 184 ? 20.141 6.941 -7.652 1 96.12 184 GLN B C 1
ATOM 3157 O O . GLN B 1 184 ? 18.922 7.129 -7.562 1 96.12 184 GLN B O 1
ATOM 3162 N N . THR B 1 185 ? 20.688 6.23 -8.602 1 96 185 THR B N 1
ATOM 3163 C CA . THR B 1 185 ? 19.875 5.574 -9.609 1 96 185 THR B CA 1
ATOM 3164 C C . THR B 1 185 ? 18.984 4.496 -8.977 1 96 185 THR B C 1
ATOM 3166 O O . THR B 1 185 ? 17.797 4.398 -9.281 1 96 185 THR B O 1
ATOM 3169 N N . LYS B 1 186 ? 19.609 3.73 -8.078 1 96.62 186 LYS B N 1
ATOM 3170 C CA . LYS B 1 186 ? 18.844 2.721 -7.359 1 96.62 186 LYS B CA 1
ATOM 3171 C C . LYS B 1 186 ? 17.672 3.352 -6.621 1 96.62 186 LYS B C 1
ATOM 3173 O O . LYS B 1 186 ? 16.531 2.865 -6.711 1 96.62 186 LYS B O 1
ATOM 3178 N N . THR B 1 187 ? 17.922 4.43 -5.973 1 97.75 187 THR B N 1
ATOM 3179 C CA . THR B 1 187 ? 16.891 5.133 -5.211 1 97.75 187 THR B CA 1
ATOM 3180 C C . THR B 1 187 ? 15.766 5.613 -6.125 1 97.75 187 THR B C 1
ATOM 3182 O O . THR B 1 187 ? 14.586 5.438 -5.812 1 97.75 187 THR B O 1
ATOM 3185 N N . SER B 1 188 ? 16.156 6.125 -7.258 1 97.75 188 SER B N 1
ATOM 3186 C CA . SER B 1 188 ? 15.164 6.648 -8.195 1 97.75 188 SER B CA 1
ATOM 3187 C C . SER B 1 188 ? 14.297 5.535 -8.766 1 97.75 188 SER B C 1
ATOM 3189 O O . SER B 1 188 ? 13.086 5.699 -8.914 1 97.75 188 SER B O 1
ATOM 3191 N N . VAL B 1 189 ? 14.898 4.422 -9.008 1 97.19 189 VAL B N 1
ATOM 3192 C CA . VAL B 1 189 ? 14.164 3.281 -9.555 1 97.19 189 VAL B CA 1
ATOM 3193 C C . VAL B 1 189 ? 13.188 2.744 -8.516 1 97.19 189 VAL B C 1
ATOM 3195 O O . VAL B 1 189 ? 12.016 2.514 -8.82 1 97.19 189 VAL B O 1
ATOM 3198 N N . ILE B 1 190 ? 13.648 2.625 -7.297 1 97.38 190 ILE B N 1
ATOM 3199 C CA . ILE B 1 190 ? 12.82 2.074 -6.227 1 97.38 190 ILE B CA 1
ATOM 3200 C C . ILE B 1 190 ? 11.656 3.02 -5.938 1 97.38 190 ILE B C 1
ATOM 3202 O O . ILE B 1 190 ? 10.523 2.574 -5.738 1 97.38 190 ILE B O 1
ATOM 3206 N N . THR B 1 191 ? 11.898 4.309 -5.965 1 98.19 191 THR B N 1
ATOM 3207 C CA . THR B 1 191 ? 10.836 5.27 -5.684 1 98.19 191 THR B CA 1
ATOM 3208 C C . THR B 1 191 ? 9.805 5.285 -6.812 1 98.19 191 THR B C 1
ATOM 3210 O O . THR B 1 191 ? 8.609 5.418 -6.562 1 98.19 191 THR B O 1
ATOM 3213 N N . ALA B 1 192 ? 10.273 5.113 -8.039 1 98.38 192 ALA B N 1
ATOM 3214 C CA . ALA B 1 192 ? 9.359 5.023 -9.172 1 98.38 192 ALA B CA 1
ATOM 3215 C C . ALA B 1 192 ? 8.461 3.797 -9.055 1 98.38 192 ALA B C 1
ATOM 3217 O O . ALA B 1 192 ? 7.246 3.887 -9.25 1 98.38 192 ALA B O 1
ATOM 3218 N N . PHE B 1 193 ? 9.016 2.715 -8.664 1 97.5 193 PHE B N 1
ATOM 3219 C CA . PHE B 1 193 ? 8.25 1.484 -8.5 1 97.5 193 PHE B CA 1
ATOM 3220 C C . PHE B 1 193 ? 7.277 1.605 -7.336 1 97.5 193 PHE B C 1
ATOM 3222 O O . PHE B 1 193 ? 6.141 1.135 -7.422 1 97.5 193 PHE B O 1
ATOM 3229 N N . ASN B 1 194 ? 7.77 2.189 -6.273 1 98.38 194 ASN B N 1
ATOM 3230 C CA . ASN B 1 194 ? 6.902 2.438 -5.129 1 98.38 194 ASN B CA 1
ATOM 3231 C C . ASN B 1 194 ? 5.641 3.199 -5.531 1 98.38 194 ASN B C 1
ATOM 3233 O O . ASN B 1 194 ? 4.527 2.779 -5.211 1 98.38 194 ASN B O 1
ATOM 3237 N N . LYS B 1 195 ? 5.816 4.27 -6.281 1 98.75 195 LYS B N 1
ATOM 3238 C CA . LYS B 1 195 ? 4.68 5.055 -6.742 1 98.75 195 LYS B CA 1
ATOM 3239 C C . LYS B 1 195 ? 3.721 4.203 -7.574 1 98.75 195 LYS B C 1
ATOM 3241 O O . LYS B 1 195 ? 2.506 4.242 -7.367 1 98.75 195 LYS B O 1
ATOM 3246 N N . LEU B 1 196 ? 4.258 3.416 -8.453 1 98.69 196 LEU B N 1
ATOM 3247 C CA . LEU B 1 196 ? 3.443 2.594 -9.336 1 98.69 196 LEU B CA 1
ATOM 3248 C C . LEU B 1 196 ? 2.648 1.562 -8.547 1 98.69 196 LEU B C 1
ATOM 3250 O O . LEU B 1 196 ? 1.465 1.342 -8.812 1 98.69 196 LEU B O 1
ATOM 3254 N N . LEU B 1 197 ? 3.26 0.94 -7.559 1 98.44 197 LEU B N 1
ATOM 3255 C CA . LEU B 1 197 ? 2.592 -0.099 -6.785 1 98.44 197 LEU B CA 1
ATOM 3256 C C . LEU B 1 197 ? 1.462 0.49 -5.945 1 98.44 197 LEU B C 1
ATOM 3258 O O . LEU B 1 197 ? 0.417 -0.142 -5.77 1 98.44 197 LEU B O 1
ATOM 3262 N N . TRP B 1 198 ? 1.64 1.699 -5.469 1 98.81 198 TRP B N 1
ATOM 3263 C CA . TRP B 1 198 ? 0.578 2.328 -4.688 1 98.81 198 TRP B CA 1
ATOM 3264 C C . TRP B 1 198 ? -0.562 2.785 -5.594 1 98.81 198 TRP B C 1
ATOM 3266 O O . TRP B 1 198 ? -1.726 2.779 -5.184 1 98.81 198 TRP B O 1
ATOM 3276 N N . ILE B 1 199 ? -0.243 3.166 -6.844 1 98.88 199 ILE B N 1
ATOM 3277 C CA . ILE B 1 199 ? -1.299 3.414 -7.82 1 98.88 199 ILE B CA 1
ATOM 3278 C C . ILE B 1 199 ? -2.072 2.123 -8.078 1 98.88 199 ILE B C 1
ATOM 3280 O O . ILE B 1 199 ? -3.307 2.123 -8.086 1 98.88 199 ILE B O 1
ATOM 3284 N N . GLN B 1 200 ? -1.364 1 -8.258 1 98.75 200 GLN B N 1
ATOM 3285 C CA . GLN B 1 200 ? -2.029 -0.284 -8.453 1 98.75 200 GLN B CA 1
ATOM 3286 C C . GLN B 1 200 ? -2.887 -0.648 -7.246 1 98.75 200 GLN B C 1
ATOM 3288 O O . GLN B 1 200 ? -3.984 -1.188 -7.398 1 98.75 200 GLN B O 1
ATOM 3293 N N . ASN B 1 201 ? -2.381 -0.407 -6.051 1 98.62 201 ASN B N 1
ATOM 3294 C CA . ASN B 1 201 ? -3.16 -0.656 -4.844 1 98.62 201 ASN B CA 1
ATOM 3295 C C . ASN B 1 201 ? -4.48 0.109 -4.859 1 98.62 201 ASN B C 1
ATOM 3297 O O . ASN B 1 201 ? -5.523 -0.435 -4.492 1 98.62 201 ASN B O 1
ATOM 3301 N N . ASP B 1 202 ? -4.422 1.354 -5.242 1 98.5 202 ASP B N 1
ATOM 3302 C CA . ASP B 1 202 ? -5.645 2.145 -5.359 1 98.5 202 ASP B CA 1
ATOM 3303 C C . ASP B 1 202 ? -6.594 1.535 -6.387 1 98.5 202 ASP B C 1
ATOM 3305 O O . ASP B 1 202 ? -7.805 1.474 -6.16 1 98.5 202 ASP B O 1
ATOM 3309 N N . LEU B 1 203 ? -6.082 1.082 -7.504 1 98.12 203 LEU B N 1
ATOM 3310 C CA . LEU B 1 203 ? -6.895 0.514 -8.578 1 98.12 203 LEU B CA 1
ATOM 3311 C C . LEU B 1 203 ? -7.465 -0.839 -8.164 1 98.12 203 LEU B C 1
ATOM 3313 O O . LEU B 1 203 ? -8.469 -1.288 -8.727 1 98.12 203 LEU B O 1
ATOM 3317 N N . PHE B 1 204 ? -6.859 -1.542 -7.211 1 96.81 204 PHE B N 1
ATOM 3318 C CA . PHE B 1 204 ? -7.488 -2.701 -6.59 1 96.81 204 PHE B CA 1
ATOM 3319 C C . PHE B 1 204 ? -8.609 -2.271 -5.656 1 96.81 204 PHE B C 1
ATOM 3321 O O . PHE B 1 204 ? -9.758 -2.711 -5.809 1 96.81 204 PHE B O 1
ATOM 3328 N N . GLN B 1 205 ? -8.328 -1.355 -4.789 1 95.94 205 GLN B N 1
ATOM 3329 C CA . GLN B 1 205 ? -9.188 -0.97 -3.678 1 95.94 205 GLN B CA 1
ATOM 3330 C C . GLN B 1 205 ? -10.492 -0.367 -4.18 1 95.94 205 GLN B C 1
ATOM 3332 O O . GLN B 1 205 ? -11.555 -0.581 -3.58 1 95.94 205 GLN B O 1
ATOM 3337 N N . ARG B 1 206 ? -10.43 0.363 -5.23 1 95.12 206 ARG B N 1
ATOM 3338 C CA . ARG B 1 206 ? -11.602 1.125 -5.664 1 95.12 206 ARG B CA 1
ATOM 3339 C C . ARG B 1 206 ? -12.75 0.198 -6.047 1 95.12 206 ARG B C 1
ATOM 3341 O O . ARG B 1 206 ? -13.906 0.618 -6.082 1 95.12 206 ARG B O 1
ATOM 3348 N N . HIS B 1 207 ? -12.492 -1.061 -6.258 1 93.5 207 HIS B N 1
ATOM 3349 C CA . HIS B 1 207 ? -13.539 -1.991 -6.676 1 93.5 207 HIS B CA 1
ATOM 3350 C C . HIS B 1 207 ? -14.117 -2.742 -5.48 1 93.5 207 HIS B C 1
ATOM 3352 O O . HIS B 1 207 ? -15.078 -3.498 -5.625 1 93.5 207 HIS B O 1
ATOM 3358 N N . TYR B 1 208 ? -13.531 -2.6 -4.367 1 92.25 208 TYR B N 1
ATOM 3359 C CA . TYR B 1 208 ? -13.977 -3.291 -3.164 1 92.25 208 TYR B CA 1
ATOM 3360 C C . TYR B 1 208 ? -14.688 -2.332 -2.213 1 92.25 208 TYR B C 1
ATOM 3362 O O . TYR B 1 208 ? -15.398 -2.764 -1.301 1 92.25 208 TYR B O 1
ATOM 3370 N N . VAL B 1 209 ? -14.391 -1.036 -2.342 1 88.25 209 VAL B N 1
ATOM 3371 C CA . VAL B 1 209 ? -14.891 -0.035 -1.404 1 88.25 209 VAL B CA 1
ATOM 3372 C C . VAL B 1 209 ? -16.266 0.437 -1.841 1 88.25 209 VAL B C 1
ATOM 3374 O O . VAL B 1 209 ? -16.484 0.731 -3.018 1 88.25 209 VAL B O 1
ATOM 3377 N N . VAL B 1 210 ? -17.297 0.107 -1.072 1 71.38 210 VAL B N 1
ATOM 3378 C CA . VAL B 1 210 ? -18.656 0.525 -1.409 1 71.38 210 VAL B CA 1
ATOM 3379 C C . VAL B 1 210 ? -18.953 1.864 -0.743 1 71.38 210 VAL B C 1
ATOM 3381 O O . VAL B 1 210 ? -18.531 2.113 0.388 1 71.38 210 VAL B O 1
ATOM 3384 N N . ASP B 1 211 ? -19.344 2.766 -1.646 1 59.28 211 ASP B N 1
ATOM 3385 C CA . ASP B 1 211 ? -19.656 4.137 -1.264 1 59.28 211 ASP B CA 1
ATOM 3386 C C . ASP B 1 211 ? -20.562 4.164 -0.033 1 59.28 211 ASP B C 1
ATOM 3388 O O . ASP B 1 211 ? -21.328 3.232 0.199 1 59.28 211 ASP B O 1
ATOM 3392 N N . LYS B 1 212 ? -20.188 5.09 0.917 1 53 212 LYS B N 1
ATOM 3393 C CA . LYS B 1 212 ? -21.109 5.344 2.02 1 53 212 LYS B CA 1
ATOM 3394 C C . LYS B 1 212 ? -22.547 5.398 1.526 1 53 212 LYS B C 1
ATOM 3396 O O . LYS B 1 212 ? -22.828 5.992 0.483 1 53 212 LYS B O 1
ATOM 3401 N N . PRO B 1 213 ? -23.375 4.48 2.131 1 44.28 213 PRO B N 1
ATOM 3402 C CA . PRO B 1 213 ? -24.781 4.727 1.807 1 44.28 213 PRO B CA 1
ATOM 3403 C C . PRO B 1 213 ? -25.188 6.188 2.002 1 44.28 213 PRO B C 1
ATOM 3405 O O . PRO B 1 213 ? -24.672 6.855 2.91 1 44.28 213 PRO B O 1
ATOM 3408 N N . GLU B 1 214 ? -25.625 6.848 0.978 1 35.5 214 GLU B N 1
ATOM 3409 C CA . GLU B 1 214 ? -26.312 8.125 1.183 1 35.5 214 GLU B CA 1
ATOM 3410 C C . GLU B 1 214 ? -27.078 8.133 2.502 1 35.5 214 GLU B C 1
ATOM 3412 O O . GLU B 1 214 ? -27.609 7.102 2.924 1 35.5 214 GLU B O 1
#

Radius of gyration: 21.83 Å; Cα contacts (8 Å, |Δi|>4): 532; chains: 2; bounding box: 54×65×48 Å

Solvent-accessible surface area (backbone atoms only — not comparable to full-atom values): 23514 Å² total; per-residue (Å²): 108,55,68,40,91,89,40,58,30,34,82,56,62,75,80,46,49,77,39,65,49,56,31,45,48,49,54,29,58,74,57,68,56,47,63,66,33,46,51,36,35,33,66,37,37,77,60,45,59,80,42,42,67,57,50,49,50,51,50,52,52,54,40,50,32,26,46,68,56,22,50,76,54,15,52,68,47,88,88,55,60,85,84,52,81,46,50,43,93,38,59,65,65,59,46,82,80,30,64,41,43,45,52,49,43,50,53,52,47,52,51,56,50,48,65,30,63,55,84,60,76,56,59,80,28,66,60,56,54,52,53,37,36,58,24,37,38,34,65,31,44,57,64,42,79,92,40,61,84,48,85,65,46,68,54,59,65,62,59,56,47,50,47,50,44,47,50,48,45,53,51,47,52,46,49,70,63,41,80,95,57,53,70,68,57,38,48,51,32,48,45,29,46,47,46,51,51,45,52,50,44,44,38,37,45,64,76,49,45,58,74,77,77,126,110,55,66,40,91,88,40,57,29,36,82,57,62,75,79,47,50,77,40,65,50,55,30,43,47,48,54,28,58,74,56,67,58,46,63,67,34,45,51,36,36,32,67,39,38,78,58,46,58,80,41,41,67,58,52,49,51,52,51,53,53,54,41,51,32,25,47,68,55,22,51,76,55,16,52,68,48,85,90,55,60,84,85,53,82,45,49,42,92,38,58,65,66,59,46,82,81,30,63,43,43,44,52,50,42,51,54,51,49,52,53,54,48,48,65,29,62,54,84,60,75,56,60,81,29,65,61,58,54,52,53,36,36,58,24,37,38,32,66,31,43,58,61,42,79,91,39,61,85,48,83,64,46,68,54,59,64,64,60,54,46,50,48,51,44,47,50,48,45,53,52,46,51,46,50,70,63,42,80,94,58,53,68,67,58,37,50,50,32,47,45,29,47,47,47,51,51,43,52,50,46,43,39,37,46,64,75,48,47,58,74,76,79,128

Sequence (428 aa):
MTVITGRTITHVDEASLVNLRSRITYVKGFLHFTDKDGALIQSAKNVIAPALPTVLDAVYTRLLSFDITAKSFVPRQPEQNAKDPAAAASVAELSLDHPNIVHRKDFLKNYLVRLVSNKDWSDESSFWDYLDKVGIMHTGEAGFKHREKRPKLRVEVMHMSLLLGFVEEIVLKAVLAAEGLDLQTKTSVITAFNKLLWIQNDLFQRHYVVDKPEMTVITGRTITHVDEASLVNLRSRITYVKGFLHFTDKDGALIQSAKNVIAPALPTVLDAVYTRLLSFDITAKSFVPRQPEQNAKDPAAAASVAELSLDHPNIVHRKDFLKNYLVRLVSNKDWSDESSFWDYLDKVGIMHTGEAGFKHREKRPKLRVEVMHMSLLLGFVEEIVLKAVLAAEGLDLQTKTSVITAFNKLLWIQNDLFQRHYVVDKPE

InterPro domains:
  IPR012292 Globin/Protoglobin [G3DSA:1.10.490.10] (22-213)
  IPR044398 Globin-sensor domain [PF11563] (22-211)

Foldseek 3Di:
DDCPPNRDDDDQDPVCCVPQLSVLVVLCVVLVQDLLLLVLLLVCCVLVVVCLVVLLQVLVVVQLVDQLSLVLQQQDDPPDDPVDPQHHPGSVPDDCPRPSSVVVSVVVSVVSCLSNNDNDPRSPDCSSVVLLLVLCQQCQDHSDPVCRPPGGHHDDLVVVLVSLVVSLVSSLVSLVPDPPDDPVSSVSNSSSSVSVSVSSSCSNVVNVDDDPDD/DDCDPNRDDDDQDPVCCVPQLSVLVVLCVVLVQDVLLLVLLLVCCVLVVVCLVVLLQVLVVVQLVDQLSLVLQQQDDPPDDPVPPQHHPGSVPDDCPRPSSVVVSVVVSVVSCLSNNDNDPRSPDCSSVVLLLVLCQQCQDHSDPVCRPPGGHHDDLVVVLVSLVVSLVSSLVSLVPDPPDDPVSSVSNSSSSVSVSVSSSCSNVVNVDDPPDD